Protein 4UUP (pdb70)

Solvent-accessible surface area: 27131 Å² total; per-residue (Å²): 185,44,17,51,0,0,0,1,13,0,20,34,84,31,0,26,23,0,0,16,31,2,0,41,14,31,6,27,39,139,118,89,2,17,0,9,0,12,21,109,92,110,24,35,120,24,0,89,0,0,25,39,0,1,60,1,2,20,22,63,17,33,59,23,54,42,30,8,67,66,47,89,82,0,0,126,72,0,26,3,0,0,0,14,13,34,96,60,36,139,122,64,82,115,18,35,64,3,1,116,116,0,0,29,44,0,73,83,13,0,113,6,0,4,95,73,7,80,78,1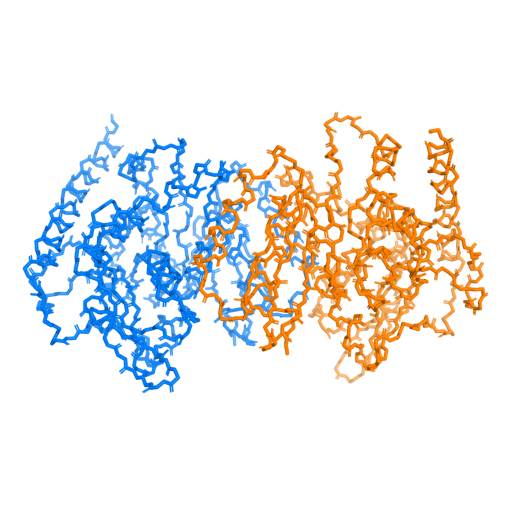00,0,35,0,0,0,13,6,33,2,1,1,3,0,0,17,0,0,41,70,40,3,122,128,23,13,81,120,6,2,0,0,11,0,19,9,0,5,3,6,0,28,2,25,0,2,63,99,21,63,20,79,30,77,84,10,58,28,3,0,0,0,0,2,20,8,94,33,1,0,1,3,4,45,32,2,33,0,40,100,183,80,35,85,130,121,0,53,102,42,22,72,123,129,10,14,37,24,120,0,1,81,85,3,6,102,13,7,24,39,0,27,122,16,45,69,31,18,13,5,13,0,3,0,2,0,0,0,32,2,0,74,21,4,37,96,14,25,155,137,60,50,41,8,0,1,0,15,22,11,57,155,82,18,58,33,67,9,113,70,36,4,1,0,0,0,0,0,48,4,52,180,134,8,134,37,71,21,22,131,70,30,152,47,53,107,58,1,110,93,37,6,90,40,0,11,138,41,3,44,96,13,46,91,68,0,86,136,18,18,46,112,94,115,140,202,184,44,12,48,0,0,0,2,14,0,21,32,98,32,0,24,23,0,0,14,38,2,0,42,14,30,0,27,34,139,126,101,2,17,0,8,0,18,20,109,90,112,22,36,134,25,0,86,0,0,22,38,0,2,56,1,3,21,23,66,20,35,53,24,54,40,27,8,66,54,45,93,84,0,0,128,70,0,26,2,0,0,0,16,12,50,82,83,126,131,135,84,33,115,101,62,52,11,10,87,64,0,1,34,54,0,68,82,14,0,93,6,0,7,89,84,11,81,100,98,0,33,0,0,0,13,6,64,9,1,1,2,1,0,14,0,0,41,68,21,3,112,142,23,19,88,136,5,3,0,0,9,0,22,8,1,5,4,9,0,29,2,31,0,2,62,93,39,68,34,69,29,83,79,12,58,35,3,0,0,0,0,2,38,13,90,32,5,0,0,3,3,37,17,1,24,7,42,119,186,78,50,90,66,108,0,53,104,40,24,81,148,139,15,16,39,20,118,0,1,100,90,2,18,100,13,20,44,42,0,96,116,14,48,68,29,33,15,4,12,0,3,1,2,0,0,4,49,2,0,115,26,3,38,101,18,26,155,136,55,56,35,7,0,2,0,15,24,12,58,159,64,14,66,8,59,5,145,75,38,5,1,0,0,0,0,0,44,4,52,193,134,6,125,35,73,24,19,126,72,27,142,39,63,130,64,1,73,103,42,0,93,46,0,20,128,30,4,55,90,12,44,78,53,0,88,139,41,38,86,192

Sequence (666 aa):
EPIIHVLITGAAGQIGYALAFRIAKGDLFGDRKVVVLHLLEIPPAMKALEEGVCMELQDCAFPTLAGVVATDDPEEAFKDVDVAFLVGSFPRKPGMERADLLEKNAGIFKVVQGKALSEYAKPTVKVLVVGNPANTNCLIAMANAPKLGPENFSAMTRLDHNRAIIGEIAAKLGVPVDKVHNVVVWGNHSNTQVPDVSHATVDKEGGTKKVSDALPKEYLEGEFVQKIAQRGGAVIEARGASSAASAANAALLCHMRDWLFGTKPGDWVSMGIPVPEGNPYGIKPGVIYSFPCTVDKDGKVHIVEGLEINDWVRREKMEATEKELIEEREETAFKVLAQLEHHEPIHVLITGAAGQQIGYALAFRIAKGDLFGDRKVVVLHLLEIPPAMKALEGVCMELQDCAFPTLAGVVATDDPEEEAFKDVVDVAFLVGSFPRKPGMERADLLEKNAGIIFKVQGKALSEYAKPTVKVLVVGNPANTNCLIAMANAPKLGPENFSAMTRLDHNRAIGEIAAKLGVPVDKVHNVVVWGNHSNTQVPDVSHATVDKEEGGTKKVSDALPKEYLEGEFVQKIAQRGGAVIEARGASSAASAANAALCHMRRDWLFGTKPGDWVSMGIPVPEGNPYGIKPGVIYSFPCTVDKDGKVHIVEGLEINDWVREKMEATEKELIEERETAFKVLAQ

CATH classification: 3.40.50.720 (+1 more: 3.90.110.10)

Structure (mmCIF, N/CA/C/O backbone):
data_4UUP
#
_entry.id   4UUP
#
_cell.length_a   75.460
_cell.length_b   58.850
_cell.length_c   81.570
_cell.angle_alpha   90.00
_cell.angle_beta   111.23
_cell.angle_gamma   90.00
#
_symmetry.space_group_name_H-M   'P 1 21 1'
#
loop_
_entity.id
_entity.type
_entity.pdbx_description
1 polymer 'MALATE DEHYDROGENASE'
2 non-polymer '1,4-DIHYDRONICOTINAMIDE ADENINE DINUCLEOTIDE'
3 non-polymer 'PHOSPHATE ION'
4 non-polymer 'SULFATE ION'
5 water water
#
loop_
_atom_site.group_PDB
_atom_site.id
_atom_site.type_symbol
_atom_site.label_atom_id
_atom_site.label_alt_id
_atom_site.label_comp_id
_atom_site.label_asym_id
_atom_site.label_entity_id
_atom_site.label_seq_id
_atom_site.pdbx_PDB_ins_code
_atom_site.Cartn_x
_atom_site.Cartn_y
_atom_site.Cartn_z
_atom_site.occupancy
_atom_site.B_iso_or_equiv
_atom_site.auth_seq_id
_atom_site.auth_comp_id
_atom_site.auth_asym_id
_atom_site.auth_atom_id
_atom_site.pdbx_PDB_model_num
ATOM 1 N N . GLU A 1 3 ? -7.889 26.775 73.254 1.00 49.53 3 GLU A N 1
ATOM 2 C CA . GLU A 1 3 ? -8.644 27.443 74.310 1.00 48.85 3 GLU A CA 1
ATOM 3 C C . GLU A 1 3 ? -8.735 26.545 75.542 1.00 45.70 3 GLU A C 1
ATOM 4 O O . GLU A 1 3 ? -8.955 25.340 75.414 1.00 46.01 3 GLU A O 1
ATOM 16 N N . PRO A 1 4 ? -8.579 27.128 76.744 1.00 42.22 4 PRO A N 1
ATOM 17 C CA . PRO A 1 4 ? -8.539 26.302 77.956 1.00 39.22 4 PRO A CA 1
ATOM 18 C C . PRO A 1 4 ? -9.874 25.643 78.287 1.00 35.91 4 PRO A C 1
ATOM 19 O O . PRO A 1 4 ? -10.934 26.191 77.977 1.00 36.31 4 PRO A O 1
ATOM 30 N N A ILE A 1 5 ? -9.804 24.466 78.908 0.48 34.17 5 ILE A N 1
ATOM 31 N N B ILE A 1 5 ? -9.818 24.479 78.921 0.52 34.01 5 ILE A N 1
ATOM 32 C CA A ILE A 1 5 ? -10.985 23.748 79.381 0.48 32.76 5 ILE A CA 1
ATOM 33 C CA B ILE A 1 5 ? -11.030 23.784 79.323 0.52 32.42 5 ILE A CA 1
ATOM 34 C C A ILE A 1 5 ? -11.366 24.272 80.753 0.48 31.75 5 ILE A C 1
ATOM 35 C C B ILE A 1 5 ? -11.384 24.148 80.763 0.52 31.43 5 ILE A C 1
ATOM 36 O O A ILE A 1 5 ? -10.496 24.536 81.584 0.48 31.72 5 ILE A O 1
ATOM 37 O O B ILE A 1 5 ? -10.519 24.186 81.638 0.52 31.10 5 ILE A O 1
ATOM 68 N N . HIS A 1 6 ? -12.665 24.421 80.991 1.00 30.52 6 HIS A N 1
ATOM 69 C CA . HIS A 1 6 ? -13.149 24.844 82.297 1.00 29.62 6 HIS A CA 1
ATOM 70 C C . HIS A 1 6 ? -13.654 23.643 83.088 1.00 27.68 6 HIS A C 1
ATOM 71 O O . HIS A 1 6 ? -14.619 22.972 82.694 1.00 27.83 6 HIS A O 1
ATOM 85 N N . VAL A 1 7 ? -12.976 23.379 84.200 1.00 25.49 7 VAL A N 1
ATOM 86 C CA . VAL A 1 7 ? -13.222 22.195 85.017 1.00 25.57 7 VAL A CA 1
ATOM 87 C C . VAL A 1 7 ? -13.650 22.613 86.415 1.00 24.76 7 VAL A C 1
ATOM 88 O O . VAL A 1 7 ? -12.931 23.343 87.105 1.00 24.04 7 VAL A O 1
ATOM 101 N N . LEU A 1 8 ? -14.835 22.155 86.812 1.00 23.90 8 LEU A N 1
ATOM 102 C CA . LEU A 1 8 ? -15.383 22.426 88.132 1.00 22.90 8 LEU A CA 1
ATOM 103 C C . LEU A 1 8 ? -15.089 21.281 89.092 1.00 21.82 8 LEU A C 1
ATOM 104 O O . LEU A 1 8 ? -15.285 20.109 88.761 1.00 22.64 8 LEU A O 1
ATOM 120 N N . ILE A 1 9 ? -14.615 21.630 90.282 1.00 20.86 9 ILE A N 1
ATOM 121 C CA . ILE A 1 9 ? -14.541 20.692 91.396 1.00 20.43 9 ILE A CA 1
ATOM 122 C C . ILE A 1 9 ? -15.305 21.325 92.537 1.00 21.73 9 ILE A C 1
ATOM 123 O O . ILE A 1 9 ? -14.950 22.417 92.984 1.00 21.69 9 ILE A O 1
ATOM 139 N N . THR A 1 10 ? -16.376 20.669 92.977 1.00 21.19 10 THR A N 1
ATOM 140 C CA . THR A 1 10 ? -17.103 21.132 94.150 1.00 21.29 10 THR A CA 1
ATOM 141 C C . THR A 1 10 ? -16.471 20.501 95.386 1.00 22.15 10 THR A C 1
ATOM 142 O O . THR A 1 10 ? -15.783 19.488 95.285 1.00 22.12 10 THR A O 1
ATOM 153 N N . GLY A 1 11 ? -16.699 21.104 96.547 1.00 22.74 11 GLY A N 1
ATOM 154 C CA . GLY A 1 11 ? -16.067 20.665 97.778 1.00 23.31 11 GLY A CA 1
ATOM 155 C C . GLY A 1 11 ? -14.552 20.731 97.702 1.00 23.02 11 GLY A C 1
ATOM 156 O O . GLY A 1 11 ? -13.852 19.908 98.291 1.00 23.62 11 GLY A O 1
ATOM 160 N N . ALA A 1 12 ? -14.048 21.737 96.995 1.00 23.42 12 ALA A N 1
ATOM 161 C CA . ALA A 1 12 ? -12.630 21.821 96.640 1.00 24.56 12 ALA A CA 1
ATOM 162 C C . ALA A 1 12 ? -11.650 21.995 97.806 1.00 24.45 12 ALA A C 1
ATOM 163 O O . ALA A 1 12 ? -10.456 21.776 97.632 1.00 25.11 12 ALA A O 1
ATOM 170 N N . ALA A 1 13 ? -12.129 22.388 98.982 1.00 24.39 13 ALA A N 1
ATOM 171 C CA . ALA A 1 13 ? -11.246 22.528 100.141 1.00 25.06 13 ALA A CA 1
ATOM 172 C C . ALA A 1 13 ? -11.120 21.217 100.916 1.00 25.08 13 ALA A C 1
ATOM 173 O O . ALA A 1 13 ? -10.226 21.069 101.753 1.00 25.99 13 ALA A O 1
ATOM 180 N N . GLY A 1 14 ? -12.017 20.273 100.631 1.00 23.22 14 GLY A N 1
ATOM 181 C CA . GLY A 1 14 ? -12.067 19.012 101.349 1.00 22.72 14 GLY A CA 1
ATOM 182 C C . GLY A 1 14 ? -11.037 18.015 100.848 1.00 22.63 14 GLY A C 1
ATOM 183 O O . GLY A 1 14 ? -10.240 18.326 99.966 1.00 22.46 14 GLY A O 1
ATOM 187 N N . GLN A 1 15 ? -11.077 16.801 101.390 1.00 22.47 15 GLN A N 1
ATOM 188 C CA . GLN A 1 15 ? -9.996 15.841 101.193 1.00 21.84 15 GLN A CA 1
ATOM 189 C C . GLN A 1 15 ? -9.844 15.374 99.745 1.00 20.57 15 GLN A C 1
ATOM 190 O O . GLN A 1 15 ? -8.746 15.395 99.192 1.00 21.03 15 GLN A O 1
ATOM 204 N N . ILE A 1 16 ? -10.940 14.953 99.132 1.00 20.22 16 ILE A N 1
ATOM 205 C CA . ILE A 1 16 ? -10.891 14.478 97.756 1.00 20.15 16 ILE A CA 1
ATOM 206 C C . ILE A 1 16 ? -10.701 15.650 96.801 1.00 20.20 16 ILE A C 1
ATOM 207 O O . ILE A 1 16 ? -9.935 15.560 95.850 1.00 20.12 16 ILE A O 1
ATOM 223 N N . GLY A 1 17 ? -11.405 16.746 97.055 1.00 20.86 17 GLY A N 1
ATOM 224 C CA . GLY A 1 17 ? -11.296 17.922 96.209 1.00 21.89 17 GLY A CA 1
ATOM 225 C C . GLY A 1 17 ? -9.875 18.450 96.141 1.00 22.98 17 GLY A C 1
ATOM 226 O O . GLY A 1 17 ? -9.371 18.783 95.071 1.00 23.77 17 GLY A O 1
ATOM 230 N N . TYR A 1 18 ? -9.224 18.504 97.294 1.00 23.56 18 TYR A N 1
ATOM 231 C CA . TYR A 1 18 ? -7.836 18.935 97.393 1.00 24.75 18 TYR A CA 1
ATOM 232 C C . TYR A 1 18 ? -6.911 18.018 96.601 1.00 25.76 18 TYR A C 1
ATOM 233 O O . TYR A 1 18 ? -6.026 18.491 95.883 1.00 27.57 18 TYR A O 1
ATOM 251 N N . ALA A 1 19 ? -7.112 16.709 96.732 1.00 24.52 19 ALA A N 1
ATOM 252 C CA . ALA A 1 19 ? -6.299 15.743 95.999 1.00 24.85 19 ALA A CA 1
ATOM 253 C C . ALA A 1 19 ? -6.493 15.917 94.496 1.00 24.85 19 ALA A C 1
ATOM 254 O O . ALA A 1 19 ? -5.538 15.906 93.717 1.00 27.57 19 ALA A O 1
ATOM 261 N N . LEU A 1 20 ? -7.736 16.101 94.090 1.00 23.18 20 LEU A N 1
ATOM 262 C CA . LEU A 1 20 ? -8.070 16.150 92.683 1.00 23.03 20 LEU A CA 1
ATOM 263 C C . LEU A 1 20 ? -7.553 17.431 92.021 1.00 22.41 20 LEU A C 1
ATOM 264 O O . LEU A 1 20 ? -7.136 17.416 90.863 1.00 21.59 20 LEU A O 1
ATOM 280 N N . ALA A 1 21 ? -7.559 18.528 92.770 1.00 21.85 21 ALA A N 1
ATOM 281 C CA . ALA A 1 21 ? -7.242 19.843 92.213 1.00 20.48 21 ALA A CA 1
ATOM 282 C C . ALA A 1 21 ? -5.832 19.912 91.629 1.00 21.10 21 ALA A C 1
ATOM 283 O O . ALA A 1 21 ? -5.633 20.378 90.504 1.00 21.63 21 ALA A O 1
ATOM 290 N N . PHE A 1 22 ? -4.848 19.445 92.386 1.00 21.82 22 PHE A N 1
ATOM 291 C CA . PHE A 1 22 ? -3.464 19.563 91.943 1.00 23.04 22 PHE A CA 1
ATOM 292 C C . PHE A 1 22 ? -3.166 18.647 90.773 1.00 24.35 22 PHE A C 1
ATOM 293 O O . PHE A 1 22 ? -2.409 19.009 89.874 1.00 26.36 22 PHE A O 1
ATOM 310 N N . ARG A 1 23 ? -3.789 17.480 90.750 1.00 23.43 23 ARG A N 1
ATOM 311 C CA . ARG A 1 23 ? -3.559 16.575 89.638 1.00 23.20 23 ARG A CA 1
ATOM 312 C C . ARG A 1 23 ? -4.122 17.129 88.344 1.00 23.47 23 ARG A C 1
ATOM 313 O O . ARG A 1 23 ? -3.476 17.053 87.302 1.00 23.88 23 ARG A O 1
ATOM 334 N N . ILE A 1 24 ? -5.308 17.718 88.409 1.00 22.19 24 ILE A N 1
ATOM 335 C CA . ILE A 1 24 ? -5.892 18.314 87.223 1.00 22.31 24 ILE A CA 1
ATOM 336 C C . ILE A 1 24 ? -5.082 19.534 86.807 1.00 22.64 24 ILE A C 1
ATOM 337 O O . ILE A 1 24 ? -4.785 19.715 85.630 1.00 24.08 24 ILE A O 1
ATOM 353 N N . ALA A 1 25 ? -4.711 20.361 87.780 1.00 22.34 25 ALA A N 1
ATOM 354 C CA . ALA A 1 25 ? -3.972 21.588 87.500 1.00 23.57 25 ALA A CA 1
ATOM 355 C C . ALA A 1 25 ? -2.630 21.316 86.823 1.00 25.55 25 ALA A C 1
ATOM 356 O O . ALA A 1 25 ? -2.161 22.126 86.020 1.00 26.46 25 ALA A O 1
ATOM 363 N N . LYS A 1 26 ? -2.018 20.176 87.125 1.00 26.44 26 LYS A N 1
ATOM 364 C CA . LYS A 1 26 ? -0.673 19.921 86.620 1.00 27.23 26 LYS A CA 1
ATOM 365 C C . LYS A 1 26 ? -0.658 19.202 85.277 1.00 25.90 26 LYS A C 1
ATOM 366 O O . LYS A 1 26 ? 0.404 19.041 84.679 1.00 26.44 26 LYS A O 1
ATOM 385 N N . GLY A 1 27 ? -1.832 18.774 84.813 1.00 25.36 27 GLY A N 1
ATOM 386 C CA . GLY A 1 27 ? -1.981 18.225 83.475 1.00 24.25 27 GLY A CA 1
ATOM 387 C C . GLY A 1 27 ? -2.373 16.757 83.390 1.00 24.09 27 GLY A C 1
ATOM 388 O O . GLY A 1 27 ? -2.429 16.194 82.299 1.00 25.13 27 GLY A O 1
ATOM 393 N N . ASP A 1 28 ? -2.671 16.134 84.525 1.00 23.44 28 ASP A N 1
ATOM 394 C CA . ASP A 1 28 ? -2.960 14.700 84.548 1.00 24.05 28 ASP A CA 1
ATOM 395 C C . ASP A 1 28 ? -4.252 14.305 83.834 1.00 25.31 28 ASP A C 1
ATOM 396 O O . ASP A 1 28 ? -4.425 13.139 83.487 1.00 25.73 28 ASP A O 1
ATOM 405 N N . LEU A 1 29 ? -5.155 15.257 83.614 1.00 25.60 29 LEU A N 1
ATOM 406 C CA . LEU A 1 29 ? -6.432 14.941 82.971 1.00 26.23 29 LEU A CA 1
ATOM 407 C C . LEU A 1 29 ? -6.456 15.296 81.483 1.00 26.99 29 LEU A C 1
ATOM 408 O O . LEU A 1 29 ? -6.848 14.474 80.657 1.00 26.77 29 LEU A O 1
ATOM 424 N N . PHE A 1 30 ? -6.023 16.510 81.149 1.00 27.85 30 PHE A N 1
ATOM 425 C CA . PHE A 1 30 ? -6.100 17.012 79.774 1.00 29.78 30 PHE A CA 1
ATOM 426 C C . PHE A 1 30 ? -4.745 17.160 79.082 1.00 30.41 30 PHE A C 1
ATOM 427 O O . PHE A 1 30 ? -4.651 17.781 78.019 1.00 31.03 30 PHE A O 1
ATOM 444 N N . GLY A 1 31 ? -3.699 16.603 79.682 1.00 30.45 31 GLY A N 1
ATOM 445 C CA . GLY A 1 31 ? -2.374 16.645 79.089 1.00 32.14 31 GLY A CA 1
ATOM 446 C C . GLY A 1 31 ? -1.812 18.053 78.974 1.00 33.49 31 GLY A C 1
ATOM 447 O O . GLY A 1 31 ? -1.771 18.798 79.950 1.00 33.25 31 GLY A O 1
ATOM 451 N N . ASP A 1 32 ? -1.375 18.424 77.775 1.00 35.11 32 ASP A N 1
ATOM 452 C CA . ASP A 1 32 ? -0.760 19.732 77.563 1.00 37.69 32 ASP A CA 1
ATOM 453 C C . ASP A 1 32 ? -1.789 20.847 77.409 1.00 37.41 32 ASP A C 1
ATOM 454 O O . ASP A 1 32 ? -1.427 22.017 77.337 1.00 37.81 32 ASP A O 1
ATOM 463 N N . ARG A 1 33 ? -3.069 20.489 77.363 1.00 37.08 33 ARG A N 1
ATOM 464 C CA . ARG A 1 33 ? -4.122 21.485 77.204 1.00 37.35 33 ARG A CA 1
ATOM 465 C C . ARG A 1 33 ? -4.332 22.293 78.483 1.00 34.80 33 ARG A C 1
ATOM 466 O O . ARG A 1 33 ? -4.409 21.735 79.579 1.00 34.61 33 ARG A O 1
ATOM 487 N N . LYS A 1 34 ? -4.424 23.612 78.329 1.00 32.91 34 LYS A N 1
ATOM 488 C CA . LYS A 1 34 ? -4.613 24.518 79.457 1.00 32.39 34 LYS A CA 1
ATOM 489 C C . LYS A 1 34 ? -5.960 24.288 80.139 1.00 30.15 34 LYS A C 1
ATOM 490 O O . LYS A 1 34 ? -6.950 23.964 79.481 1.00 30.37 34 LYS A O 1
ATOM 509 N N A VAL A 1 35 ? -5.987 24.465 81.457 0.35 29.43 35 VAL A N 1
ATOM 510 N N B VAL A 1 35 ? -5.985 24.470 81.457 0.65 29.15 35 VAL A N 1
ATOM 511 C CA A VAL A 1 35 ? -7.204 24.282 82.236 0.35 28.82 35 VAL A CA 1
ATOM 512 C CA B VAL A 1 35 ? -7.192 24.287 82.253 0.65 28.25 35 VAL A CA 1
ATOM 513 C C A VAL A 1 35 ? -7.471 25.490 83.130 0.35 27.97 35 VAL A C 1
ATOM 514 C C B VAL A 1 35 ? -7.466 25.510 83.118 0.65 27.58 35 VAL A C 1
ATOM 515 O O A VAL A 1 35 ? -6.550 26.064 83.712 0.35 27.78 35 VAL A O 1
ATOM 516 O O B VAL A 1 35 ? -6.546 26.108 83.677 0.65 27.24 35 VAL A O 1
ATOM 541 N N . VAL A 1 36 ? -8.741 25.879 83.210 1.00 27.42 36 VAL A N 1
ATOM 542 C CA . VAL A 1 36 ? -9.192 26.869 84.175 1.00 27.30 36 VAL A CA 1
ATOM 543 C C . VAL A 1 36 ? -9.992 26.092 85.205 1.00 26.25 36 VAL A C 1
ATOM 544 O O . VAL A 1 36 ? -10.997 25.464 84.863 1.00 26.34 36 VAL A O 1
ATOM 557 N N . LEU A 1 37 ? -9.538 26.108 86.454 1.00 25.79 37 LEU A N 1
ATOM 558 C CA . LEU A 1 37 ? -10.245 25.415 87.528 1.00 26.12 37 LEU A CA 1
ATOM 559 C C . LEU A 1 37 ? -11.317 26.281 88.158 1.00 25.46 37 LEU A C 1
ATOM 560 O O . LEU A 1 37 ? -11.045 27.393 88.604 1.00 26.61 37 LEU A O 1
ATOM 576 N N . HIS A 1 38 ? -12.535 25.757 88.207 1.00 25.88 38 HIS A N 1
ATOM 577 C CA . HIS A 1 38 ? -13.598 26.356 89.004 1.00 25.89 38 HIS A CA 1
ATOM 578 C C . HIS A 1 38 ? -13.703 25.554 90.293 1.00 24.99 38 HIS A C 1
ATOM 579 O O . HIS A 1 38 ? -13.873 24.338 90.253 1.00 24.94 38 HIS A O 1
ATOM 593 N N . LEU A 1 39 ? -13.576 26.236 91.427 1.00 24.08 39 LEU A N 1
ATOM 594 C CA . LEU A 1 39 ? -13.597 25.586 92.734 1.00 24.00 39 LEU A CA 1
ATOM 595 C C . LEU A 1 39 ? -14.737 26.148 93.588 1.00 24.34 39 LEU A C 1
ATOM 596 O O . LEU A 1 39 ? -14.761 27.344 93.916 1.00 24.35 39 LEU A O 1
ATOM 612 N N . LEU A 1 40 ? -15.685 25.278 93.935 1.00 25.31 40 LEU A N 1
ATOM 613 C CA . LEU A 1 40 ? -16.869 25.682 94.693 1.00 26.15 40 LEU A CA 1
ATOM 614 C C . LEU A 1 40 ? -16.826 25.131 96.112 1.00 27.21 40 LEU A C 1
ATOM 615 O O . LEU A 1 40 ? -16.606 23.938 96.313 1.00 27.74 40 LEU A O 1
ATOM 631 N N . GLU A 1 41 ? -17.034 26.007 97.092 1.00 27.37 41 GLU A N 1
ATOM 632 C CA . GLU A 1 41 ? -17.172 25.584 98.482 1.00 28.49 41 GLU A CA 1
ATOM 633 C C . GLU A 1 41 ? -18.377 26.259 99.126 1.00 29.35 41 GLU A C 1
ATOM 634 O O . GLU A 1 41 ? -19.003 27.138 98.531 1.00 29.61 41 GLU A O 1
ATOM 646 N N . ILE A 1 42 ? -18.697 25.841 100.344 1.00 30.11 42 ILE A N 1
ATOM 647 C CA . ILE A 1 42 ? -19.675 26.549 101.155 1.00 32.66 42 ILE A CA 1
ATOM 648 C C . ILE A 1 42 ? -18.940 27.659 101.905 1.00 33.89 42 ILE A C 1
ATOM 649 O O . ILE A 1 42 ? -17.728 27.581 102.097 1.00 33.55 42 ILE A O 1
ATOM 665 N N . PRO A 1 43 ? -19.669 28.700 102.324 1.00 35.47 43 PRO A N 1
ATOM 666 C CA . PRO A 1 43 ? -19.030 29.880 102.925 1.00 36.57 43 PRO A CA 1
ATOM 667 C C . PRO A 1 43 ? -18.023 29.577 104.044 1.00 37.97 43 PRO A C 1
ATOM 668 O O . PRO A 1 43 ? -16.953 30.183 104.046 1.00 38.50 43 PRO A O 1
ATOM 679 N N . PRO A 1 44 ? -18.338 28.645 104.958 1.00 39.49 44 PRO A N 1
ATOM 680 C CA . PRO A 1 44 ? -17.404 28.348 106.055 1.00 39.94 44 PRO A CA 1
ATOM 681 C C . PRO A 1 44 ? -16.033 27.823 105.614 1.00 39.13 44 PRO A C 1
ATOM 682 O O . PRO A 1 44 ? -15.085 27.894 106.396 1.00 40.16 44 PRO A O 1
ATOM 693 N N . ALA A 1 45 ? -15.937 27.301 104.394 1.00 37.52 45 ALA A N 1
ATOM 694 C CA . ALA A 1 45 ? -14.715 26.662 103.915 1.00 36.45 45 ALA A CA 1
ATOM 695 C C . ALA A 1 45 ? -13.970 27.539 102.917 1.00 35.22 45 ALA A C 1
ATOM 696 O O . ALA A 1 45 ? -12.990 27.102 102.316 1.00 34.76 45 ALA A O 1
ATOM 703 N N . MET A 1 46 ? -14.432 28.771 102.730 1.00 34.72 46 MET A N 1
ATOM 704 C CA . MET A 1 46 ? -13.816 29.646 101.740 1.00 34.30 46 MET A CA 1
ATOM 705 C C . MET A 1 46 ? -12.432 30.095 102.183 1.00 33.85 46 MET A C 1
ATOM 706 O O . MET A 1 46 ? -11.536 30.265 101.360 1.00 32.90 46 MET A O 1
ATOM 720 N N . LYS A 1 47 ? -12.266 30.291 103.485 1.00 34.72 47 LYS A N 1
ATOM 721 C CA . LYS A 1 47 ? -10.976 30.672 104.046 1.00 35.32 47 LYS A CA 1
ATOM 722 C C . LYS A 1 47 ? -9.939 29.623 103.663 1.00 33.57 47 LYS A C 1
ATOM 723 O O . LYS A 1 47 ? -8.876 29.944 103.123 1.00 33.10 47 LYS A O 1
ATOM 742 N N . ALA A 1 48 ? -10.264 28.363 103.925 1.00 32.36 48 ALA A N 1
ATOM 743 C CA . ALA A 1 48 ? -9.393 27.257 103.539 1.00 31.04 48 ALA A CA 1
ATOM 744 C C . ALA A 1 48 ? -9.205 27.188 102.022 1.00 29.71 48 ALA A C 1
ATOM 745 O O . ALA A 1 48 ? -8.097 26.948 101.545 1.00 29.88 48 ALA A O 1
ATOM 752 N N . LEU A 1 49 ? -10.278 27.402 101.263 1.00 28.91 49 LEU A N 1
ATOM 753 C CA . LEU A 1 49 ? -10.188 27.312 99.808 1.00 27.40 49 LEU A CA 1
ATOM 754 C C . LEU A 1 49 ? -9.210 28.339 99.230 1.00 27.47 49 LEU A C 1
ATOM 755 O O . LEU A 1 49 ? -8.507 28.047 98.265 1.00 26.93 49 LEU A O 1
ATOM 771 N N A GLU A 1 50 ? -9.169 29.530 99.823 0.42 27.56 50 GLU A N 1
ATOM 772 N N B GLU A 1 50 ? -9.149 29.530 99.817 0.58 27.64 50 GLU A N 1
ATOM 773 C CA A GLU A 1 50 ? -8.211 30.550 99.412 0.42 27.80 50 GLU A CA 1
ATOM 774 C CA B GLU A 1 50 ? -8.195 30.515 99.331 0.58 27.99 50 GLU A CA 1
ATOM 775 C C A GLU A 1 50 ? -6.794 30.024 99.614 0.42 27.69 50 GLU A C 1
ATOM 776 C C B GLU A 1 50 ? -6.776 30.022 99.607 0.58 27.88 50 GLU A C 1
ATOM 777 O O A GLU A 1 50 ? -5.902 30.278 98.807 0.42 28.17 50 GLU A O 1
ATOM 778 O O B GLU A 1 50 ? -5.858 30.297 98.838 0.58 28.51 50 GLU A O 1
ATOM 801 N N . GLY A 1 51 ? -6.604 29.276 100.694 1.00 27.13 51 GLY A N 1
ATOM 802 C CA . GLY A 1 51 ? -5.323 28.664 100.987 1.00 26.52 51 GLY A CA 1
ATOM 803 C C . GLY A 1 51 ? -4.949 27.629 99.939 1.00 25.55 51 GLY A C 1
ATOM 804 O O . GLY A 1 51 ? -3.789 27.531 99.552 1.00 25.10 51 GLY A O 1
ATOM 808 N N . VAL A 1 52 ? -5.934 26.860 99.476 1.00 24.93 52 VAL A N 1
ATOM 809 C CA . VAL A 1 52 ? -5.707 25.886 98.413 1.00 23.96 52 VAL A CA 1
ATOM 810 C C . VAL A 1 52 ? -5.287 26.623 97.146 1.00 24.38 52 VAL A C 1
ATOM 811 O O . VAL A 1 52 ? -4.379 26.191 96.440 1.00 24.25 52 VAL A O 1
ATOM 824 N N . CYS A 1 53 ? -5.931 27.755 96.880 1.00 24.29 53 CYS A N 1
ATOM 825 C CA . CYS A 1 53 ? -5.605 28.548 95.701 1.00 24.47 53 CYS A CA 1
ATOM 826 C C . CYS A 1 53 ? -4.178 29.097 95.769 1.00 23.71 53 CYS A C 1
ATOM 827 O O . CYS A 1 53 ? -3.493 29.180 94.749 1.00 22.12 53 CYS A O 1
ATOM 835 N N . MET A 1 54 ? -3.737 29.479 96.964 1.00 23.10 54 MET A N 1
ATOM 836 C CA . MET A 1 54 ? -2.352 29.888 97.164 1.00 23.72 54 MET A CA 1
ATOM 837 C C . MET A 1 54 ? -1.416 28.742 96.808 1.00 22.28 54 MET A C 1
ATOM 838 O O . MET A 1 54 ? -0.445 28.922 96.074 1.00 21.83 54 MET A O 1
ATOM 852 N N . GLU A 1 55 ? -1.711 27.559 97.327 1.00 21.25 55 GLU A N 1
ATOM 853 C CA . GLU A 1 55 ? -0.884 26.398 97.031 1.00 21.19 55 GLU A CA 1
ATOM 854 C C . GLU A 1 55 ? -0.839 26.114 95.533 1.00 20.35 55 GLU A C 1
ATOM 855 O O . GLU A 1 55 ? 0.214 25.783 95.000 1.00 21.68 55 GLU A O 1
ATOM 867 N N . LEU A 1 56 ? -1.968 26.256 94.848 1.00 20.40 56 LEU A N 1
ATOM 868 C CA . LEU A 1 56 ? -1.977 26.038 93.405 1.00 19.81 56 LEU A CA 1
ATOM 869 C C . LEU A 1 56 ? -1.003 27.000 92.711 1.00 21.00 56 LEU A C 1
ATOM 870 O O . LEU A 1 56 ? -0.194 26.575 91.884 1.00 21.77 56 LEU A O 1
ATOM 886 N N . GLN A 1 57 ? -1.045 28.284 93.064 1.00 21.75 57 GLN A N 1
ATOM 887 C CA . GLN A 1 57 ? -0.094 29.227 92.489 1.00 21.03 57 GLN A CA 1
ATOM 888 C C . GLN A 1 57 ? 1.341 28.801 92.816 1.00 21.90 57 GLN A C 1
ATOM 889 O O . GLN A 1 57 ? 2.239 28.918 91.980 1.00 23.27 57 GLN A O 1
ATOM 903 N N . ASP A 1 58 ? 1.543 28.288 94.027 1.00 21.69 58 ASP A N 1
ATOM 904 C CA . ASP A 1 58 ? 2.885 27.951 94.514 1.00 20.46 58 ASP A CA 1
ATOM 905 C C . ASP A 1 58 ? 3.454 26.680 93.867 1.00 20.62 58 ASP A C 1
ATOM 906 O O . ASP A 1 58 ? 4.607 26.320 94.109 1.00 19.77 58 ASP A O 1
ATOM 915 N N . CYS A 1 59 ? 2.652 26.012 93.043 1.00 21.21 59 CYS A N 1
ATOM 916 C CA . CYS A 1 59 ? 3.111 24.853 92.284 1.00 21.54 59 CYS A CA 1
ATOM 917 C C . CYS A 1 59 ? 3.720 25.250 90.938 1.00 22.34 59 CYS A C 1
ATOM 918 O O . CYS A 1 59 ? 4.497 24.489 90.358 1.00 22.73 59 CYS A O 1
ATOM 926 N N . ALA A 1 60 ? 3.365 26.440 90.454 1.00 21.79 60 ALA A N 1
ATOM 927 C CA . ALA A 1 60 ? 3.870 26.946 89.182 1.00 22.46 60 ALA A CA 1
ATOM 928 C C . ALA A 1 60 ? 3.694 25.936 88.041 1.00 22.64 60 ALA A C 1
ATOM 929 O O . ALA A 1 60 ? 4.636 25.657 87.296 1.00 24.30 60 ALA A O 1
ATOM 936 N N . PHE A 1 61 ? 2.485 25.397 87.907 1.00 22.28 61 PHE A N 1
ATOM 937 C CA . PHE A 1 61 ? 2.153 24.493 86.806 1.00 22.42 61 PHE A CA 1
ATOM 938 C C . PHE A 1 61 ? 1.800 25.295 85.555 1.00 23.85 61 PHE A C 1
ATOM 939 O O . PHE A 1 61 ? 0.841 26.071 85.583 1.00 24.05 61 PHE A O 1
ATOM 956 N N . PRO A 1 62 ? 2.536 25.093 84.445 1.00 24.85 62 PRO A N 1
ATOM 957 C CA . PRO A 1 62 ? 2.188 25.813 83.211 1.00 26.49 62 PRO A CA 1
ATOM 958 C C . PRO A 1 62 ? 0.781 25.513 82.692 1.00 26.14 62 PRO A C 1
ATOM 959 O O . PRO A 1 62 ? 0.186 26.367 82.035 1.00 26.89 62 PRO A O 1
ATOM 970 N N . THR A 1 63 ? 0.255 24.326 82.979 1.00 25.66 63 THR A N 1
ATOM 971 C CA . THR A 1 63 ? -1.048 23.946 82.440 1.00 25.91 63 THR A CA 1
ATOM 972 C C . THR A 1 63 ? -2.221 24.671 83.107 1.00 25.68 63 THR A C 1
ATOM 973 O O . THR A 1 63 ? -3.332 24.666 82.576 1.00 26.69 63 THR A O 1
ATOM 984 N N . LEU A 1 64 ? -1.987 25.307 84.251 1.00 24.75 64 LEU A N 1
ATOM 985 C CA . LEU A 1 64 ? -3.067 26.008 84.947 1.00 24.63 64 LEU A CA 1
ATOM 986 C C . LEU A 1 64 ? -3.198 27.445 84.443 1.00 25.64 64 LEU A C 1
ATOM 987 O O . LEU A 1 64 ? -2.350 28.291 84.721 1.00 25.85 64 LEU A O 1
ATOM 1003 N N . ALA A 1 65 ? -4.271 27.707 83.703 1.00 26.82 65 ALA A N 1
ATOM 1004 C CA . ALA A 1 65 ? -4.476 29.002 83.056 1.00 28.53 65 ALA A CA 1
ATOM 1005 C C . ALA A 1 65 ? -5.241 29.974 83.945 1.00 29.37 65 ALA A C 1
ATOM 1006 O O . ALA A 1 65 ? -5.207 31.190 83.727 1.00 30.32 65 ALA A O 1
ATOM 1013 N N . GLY A 1 66 ? -5.941 29.443 84.940 1.00 29.14 66 GLY A N 1
ATOM 1014 C CA . GLY A 1 66 ? -6.741 30.279 85.815 1.00 29.07 66 GLY A CA 1
ATOM 1015 C C . GLY A 1 66 ? -7.433 29.495 86.906 1.00 28.09 66 GLY A C 1
ATOM 1016 O O . GLY A 1 66 ? -7.580 28.274 86.810 1.00 27.76 66 GLY A O 1
ATOM 1020 N N . VAL A 1 67 ? -7.842 30.206 87.953 1.00 28.10 67 VAL A N 1
ATOM 1021 C CA . VAL A 1 67 ? -8.595 29.615 89.050 1.00 28.32 67 VAL A CA 1
ATOM 1022 C C . VAL A 1 67 ? -9.722 30.556 89.440 1.00 29.55 67 VAL A C 1
ATOM 1023 O O . VAL A 1 67 ? -9.493 31.740 89.683 1.00 30.73 67 VAL A O 1
ATOM 1036 N N . VAL A 1 68 ? -10.937 30.015 89.471 1.00 30.54 68 VAL A N 1
ATOM 1037 C CA . VAL A 1 68 ? -12.105 30.725 89.975 1.00 31.51 68 VAL A CA 1
ATOM 1038 C C . VAL A 1 68 ? -12.585 30.021 91.237 1.00 31.20 68 VAL A C 1
ATOM 1039 O O . VAL A 1 68 ? -13.122 28.911 91.174 1.00 31.73 68 VAL A O 1
ATOM 1052 N N . ALA A 1 69 ? -12.376 30.669 92.379 1.00 31.87 69 ALA A N 1
ATOM 1053 C CA . ALA A 1 69 ? -12.754 30.115 93.675 1.00 31.10 69 ALA A CA 1
ATOM 1054 C C . ALA A 1 69 ? -13.921 30.902 94.239 1.00 30.67 69 ALA A C 1
ATOM 1055 O O . ALA A 1 69 ? -13.848 32.131 94.371 1.00 31.48 69 ALA A O 1
ATOM 1062 N N . THR A 1 70 ? -14.996 30.201 94.584 1.00 31.23 70 THR A N 1
ATOM 1063 C CA . THR A 1 70 ? -16.228 30.875 94.944 1.00 32.33 70 THR A CA 1
ATOM 1064 C C . THR A 1 70 ? -17.183 30.011 95.756 1.00 32.33 70 THR A C 1
ATOM 1065 O O . THR A 1 70 ? -17.030 28.784 95.828 1.00 31.92 70 THR A O 1
ATOM 1076 N N . ASP A 1 71 ? -18.169 30.671 96.360 1.00 33.60 71 ASP A N 1
ATOM 1077 C CA . ASP A 1 71 ? -19.256 29.991 97.051 1.00 34.93 71 ASP A CA 1
ATOM 1078 C C . ASP A 1 71 ? -20.580 30.246 96.339 1.00 35.56 71 ASP A C 1
ATOM 1079 O O . ASP A 1 71 ? -21.645 29.890 96.845 1.00 36.09 71 ASP A O 1
ATOM 1088 N N . ASP A 1 72 ? -20.506 30.857 95.159 1.00 36.35 72 ASP A N 1
ATOM 1089 C CA . ASP A 1 72 ? -21.695 31.152 94.365 1.00 37.75 72 ASP A CA 1
ATOM 1090 C C . ASP A 1 72 ? -21.815 30.139 93.230 1.00 38.08 72 ASP A C 1
ATOM 1091 O O . ASP A 1 72 ? -20.966 30.107 92.340 1.00 37.81 72 ASP A O 1
ATOM 1100 N N . PRO A 1 73 ? -22.863 29.299 93.259 1.00 38.24 73 PRO A N 1
ATOM 1101 C CA . PRO A 1 73 ? -23.005 28.306 92.189 1.00 38.15 73 PRO A CA 1
ATOM 1102 C C . PRO A 1 73 ? -23.099 28.906 90.790 1.00 37.20 73 PRO A C 1
ATOM 1103 O O . PRO A 1 73 ? -22.623 28.292 89.841 1.00 36.65 73 PRO A O 1
ATOM 1114 N N . GLU A 1 74 ? -23.692 30.085 90.647 1.00 38.64 74 GLU A N 1
ATOM 1115 C CA . GLU A 1 74 ? -23.782 30.683 89.323 1.00 39.37 74 GLU A CA 1
ATOM 1116 C C . GLU A 1 74 ? -22.388 30.937 88.759 1.00 39.26 74 GLU A C 1
ATOM 1117 O O . GLU A 1 74 ? -22.107 30.618 87.602 1.00 40.25 74 GLU A O 1
ATOM 1129 N N . GLU A 1 75 ? -21.508 31.488 89.585 1.00 37.95 75 GLU A N 1
ATOM 1130 C CA . GLU A 1 75 ? -20.139 31.732 89.164 1.00 38.28 75 GLU A CA 1
ATOM 1131 C C . GLU A 1 75 ? -19.410 30.408 88.929 1.00 36.44 75 GLU A C 1
ATOM 1132 O O . GLU A 1 75 ? -18.691 30.248 87.944 1.00 37.64 75 GLU A O 1
ATOM 1144 N N . ALA A 1 76 ? -19.610 29.450 89.828 1.00 34.08 76 ALA A N 1
ATOM 1145 C CA . ALA A 1 76 ? -18.850 28.203 89.789 1.00 32.69 76 ALA A CA 1
ATOM 1146 C C . ALA A 1 76 ? -19.198 27.332 88.583 1.00 31.96 76 ALA A C 1
ATOM 1147 O O . ALA A 1 76 ? -18.323 26.697 88.001 1.00 32.30 76 ALA A O 1
ATOM 1154 N N . PHE A 1 77 ? -20.475 27.296 88.215 1.00 32.12 77 PHE A N 1
ATOM 1155 C CA . PHE A 1 77 ? -20.941 26.397 87.156 1.00 32.16 77 PHE A CA 1
ATOM 1156 C C . PHE A 1 77 ? -20.884 27.020 85.758 1.00 32.36 77 PHE A C 1
ATOM 1157 O O . PHE A 1 77 ? -21.048 26.317 84.759 1.00 32.89 77 PHE A O 1
ATOM 1174 N N . LYS A 1 78 ? -20.644 28.329 85.693 1.00 33.07 78 LYS A N 1
ATOM 1175 C CA . LYS A 1 78 ? -20.691 29.072 84.433 1.00 34.29 78 LYS A CA 1
ATOM 1176 C C . LYS A 1 78 ? -19.779 28.512 83.337 1.00 35.39 78 LYS A C 1
ATOM 1177 O O . LYS A 1 78 ? -18.551 28.523 83.465 1.00 35.44 78 LYS A O 1
ATOM 1196 N N . ASP A 1 79 ? -20.399 28.036 82.259 1.00 35.79 79 ASP A N 1
ATOM 1197 C CA . ASP A 1 79 ? -19.688 27.597 81.059 1.00 36.45 79 ASP A CA 1
ATOM 1198 C C . ASP A 1 79 ? -18.687 26.468 81.330 1.00 33.84 79 ASP A C 1
ATOM 1199 O O . ASP A 1 79 ? -17.704 26.314 80.611 1.00 33.34 79 ASP A O 1
ATOM 1208 N N . VAL A 1 80 ? -18.951 25.672 82.359 1.00 31.83 80 VAL A N 1
ATOM 1209 C CA . VAL A 1 80 ? -18.088 24.544 82.691 1.00 31.34 80 VAL A CA 1
ATOM 1210 C C . VAL A 1 80 ? -18.247 23.394 81.684 1.00 30.05 80 VAL A C 1
ATOM 1211 O O . VAL A 1 80 ? -19.351 23.124 81.200 1.00 28.94 80 VAL A O 1
ATOM 1224 N N . ASP A 1 81 ? -17.132 22.730 81.382 1.00 29.58 81 ASP A N 1
ATOM 1225 C CA . ASP A 1 81 ? -17.089 21.617 80.432 1.00 29.52 81 ASP A CA 1
ATOM 1226 C C . ASP A 1 81 ? -17.129 20.283 81.157 1.00 29.05 81 ASP A C 1
ATOM 1227 O O . ASP A 1 81 ? -17.643 19.293 80.639 1.00 28.79 81 ASP A O 1
ATOM 1236 N N . VAL A 1 82 ? -16.542 20.269 82.348 1.00 28.02 82 VAL A N 1
ATOM 1237 C CA . VAL A 1 82 ? -16.354 19.051 83.127 1.00 26.79 82 VAL A CA 1
ATOM 1238 C C . VAL A 1 82 ? -16.645 19.392 84.576 1.00 25.50 82 VAL A C 1
ATOM 1239 O O . VAL A 1 82 ? -16.162 20.405 85.075 1.00 25.89 82 VAL A O 1
ATOM 1252 N N . ALA A 1 83 ? -17.428 18.554 85.250 1.00 24.17 83 ALA A N 1
ATOM 1253 C CA . ALA A 1 83 ? -17.771 18.792 86.645 1.00 23.78 83 ALA A CA 1
ATOM 1254 C C . ALA A 1 83 ? -17.576 17.542 87.484 1.00 23.29 83 ALA A C 1
ATOM 1255 O O . ALA A 1 83 ? -18.105 16.480 87.168 1.00 24.10 83 ALA A O 1
ATOM 1262 N N . PHE A 1 84 ? -16.816 17.696 88.559 1.00 22.24 84 PHE A N 1
ATOM 1263 C CA . PHE A 1 84 ? -16.664 16.665 89.570 1.00 21.29 84 PHE A CA 1
ATOM 1264 C C . PHE A 1 84 ? -17.469 17.115 90.780 1.00 21.65 84 PHE A C 1
ATOM 1265 O O . PHE A 1 84 ? -17.062 18.041 91.488 1.00 22.10 84 PHE A O 1
ATOM 1282 N N . LEU A 1 85 ? -18.618 16.484 91.000 1.00 21.97 85 LEU A N 1
ATOM 1283 C CA . LEU A 1 85 ? -19.468 16.832 92.134 1.00 21.23 85 LEU A CA 1
ATOM 1284 C C . LEU A 1 85 ? -19.029 16.025 93.351 1.00 21.18 85 LEU A C 1
ATOM 1285 O O . LEU A 1 85 ? -19.528 14.923 93.620 1.00 22.11 85 LEU A O 1
ATOM 1301 N N . VAL A 1 86 ? -18.057 16.591 94.061 1.00 20.88 86 VAL A N 1
ATOM 1302 C CA . VAL A 1 86 ? -17.458 15.956 95.224 1.00 21.24 86 VAL A CA 1
ATOM 1303 C C . VAL A 1 86 ? -18.075 16.501 96.507 1.00 23.16 86 VAL A C 1
ATOM 1304 O O . VAL A 1 86 ? -18.300 15.749 97.461 1.00 24.07 86 VAL A O 1
ATOM 1317 N N . GLY A 1 87 ? -18.363 17.801 96.508 1.00 23.63 87 GLY A N 1
ATOM 1318 C CA . GLY A 1 87 ? -18.923 18.489 97.661 1.00 25.30 87 GLY A CA 1
ATOM 1319 C C . GLY A 1 87 ? -20.120 17.770 98.247 1.00 26.73 87 GLY A C 1
ATOM 1320 O O . GLY A 1 87 ? -21.102 17.519 97.553 1.00 28.41 87 GLY A O 1
ATOM 1324 N N . SER A 1 88 ? -20.027 17.452 99.534 1.00 27.63 88 SER A N 1
ATOM 1325 C CA . SER A 1 88 ? -20.939 16.525 100.200 1.00 29.91 88 SER A CA 1
ATOM 1326 C C . SER A 1 88 ? -20.312 16.108 101.521 1.00 31.35 88 SER A C 1
ATOM 1327 O O . SER A 1 88 ? -19.085 16.141 101.670 1.00 30.94 88 SER A O 1
ATOM 1335 N N . PHE A 1 89 ? -21.146 15.710 102.475 1.00 32.89 89 PHE A N 1
ATOM 1336 C CA . PHE A 1 89 ? -20.657 15.157 103.732 1.00 34.85 89 PHE A CA 1
ATOM 1337 C C . PHE A 1 89 ? -20.200 13.715 103.553 1.00 35.14 89 PHE A C 1
ATOM 1338 O O . PHE A 1 89 ? -20.904 12.921 102.926 1.00 33.77 89 PHE A O 1
ATOM 1355 N N . PRO A 1 90 ? -19.024 13.366 104.104 1.00 36.91 90 PRO A N 1
ATOM 1356 C CA . PRO A 1 90 ? -18.570 11.973 104.075 1.00 39.54 90 PRO A CA 1
ATOM 1357 C C . PRO A 1 90 ? -19.118 11.186 105.259 1.00 44.23 90 PRO A C 1
ATOM 1358 O O . PRO A 1 90 ? -19.573 11.801 106.222 1.00 43.73 90 PRO A O 1
ATOM 1369 N N . ARG A 1 91 ? -19.084 9.858 105.196 1.00 49.45 91 ARG A N 1
ATOM 1370 C CA . ARG A 1 91 ? -19.517 9.053 106.335 1.00 55.18 91 ARG A CA 1
ATOM 1371 C C . ARG A 1 91 ? -18.359 8.910 107.311 1.00 61.63 91 ARG A C 1
ATOM 1372 O O . ARG A 1 91 ? -17.194 8.902 106.912 1.00 61.59 91 ARG A O 1
ATOM 1393 N N . LYS A 1 92 ? -18.687 8.810 108.594 1.00 68.16 92 LYS A N 1
ATOM 1394 C CA . LYS A 1 92 ? -17.672 8.783 109.636 1.00 74.40 92 LYS A CA 1
ATOM 1395 C C . LYS A 1 92 ? -18.300 8.473 110.996 1.00 78.81 92 LYS A C 1
ATOM 1396 O O . LYS A 1 92 ? -19.364 9.003 111.318 1.00 78.99 92 LYS A O 1
ATOM 1415 N N . PRO A 1 93 ? -17.658 7.602 111.796 1.00 82.76 93 PRO A N 1
ATOM 1416 C CA . PRO A 1 93 ? -16.508 6.750 111.459 1.00 85.31 93 PRO A CA 1
ATOM 1417 C C . PRO A 1 93 ? -16.939 5.482 110.721 1.00 87.79 93 PRO A C 1
ATOM 1418 O O . PRO A 1 93 ? -16.114 4.835 110.076 1.00 88.02 93 PRO A O 1
ATOM 1429 N N . GLY A 1 94 ? -18.221 5.137 110.821 1.00 89.77 94 GLY A N 1
ATOM 1430 C CA . GLY A 1 94 ? -18.752 3.942 110.186 1.00 91.27 94 GLY A CA 1
ATOM 1431 C C . GLY A 1 94 ? -20.269 3.960 110.103 1.00 92.45 94 GLY A C 1
ATOM 1432 O O . GLY A 1 94 ? -20.958 3.689 111.090 1.00 92.85 94 GLY A O 1
ATOM 1436 N N . MET A 1 95 ? -20.784 4.284 108.920 1.00 92.78 95 MET A N 1
ATOM 1437 C CA . MET A 1 95 ? -22.223 4.371 108.686 1.00 92.65 95 MET A CA 1
ATOM 1438 C C . MET A 1 95 ? -22.552 3.819 107.302 1.00 91.60 95 MET A C 1
ATOM 1439 O O . MET A 1 95 ? -21.693 3.239 106.635 1.00 91.79 95 MET A O 1
ATOM 1453 N N . GLU A 1 96 ? -23.800 4.000 106.880 1.00 90.11 96 GLU A N 1
ATOM 1454 C CA . GLU A 1 96 ? -24.207 3.681 105.516 1.00 88.44 96 GLU A CA 1
ATOM 1455 C C . GLU A 1 96 ? -24.154 4.934 104.656 1.00 85.74 96 GLU A C 1
ATOM 1456 O O . GLU A 1 96 ? -24.335 6.047 105.153 1.00 85.69 96 GLU A O 1
ATOM 1468 N N . ARG A 1 97 ? -23.910 4.746 103.364 1.00 82.97 97 ARG A N 1
ATOM 1469 C CA . ARG A 1 97 ? -23.895 5.856 102.419 1.00 80.03 97 ARG A CA 1
ATOM 1470 C C . ARG A 1 97 ? -25.299 6.427 102.245 1.00 77.60 97 ARG A C 1
ATOM 1471 O O . ARG A 1 97 ? -25.464 7.564 101.806 1.00 77.65 97 ARG A O 1
ATOM 1492 N N . ALA A 1 98 ? -26.307 5.631 102.590 1.00 75.12 98 ALA A N 1
ATOM 1493 C CA . ALA A 1 98 ? -27.697 6.064 102.488 1.00 72.62 98 ALA A CA 1
ATOM 1494 C C . ALA A 1 98 ? -28.087 6.976 103.654 1.00 69.75 98 ALA A C 1
ATOM 1495 O O . ALA A 1 98 ? -29.091 7.685 103.587 1.00 69.84 98 ALA A O 1
ATOM 1502 N N . ASP A 1 99 ? -27.294 6.953 104.722 1.00 66.65 99 ASP A N 1
ATOM 1503 C CA . ASP A 1 99 ? -27.515 7.842 105.860 1.00 63.51 99 ASP A CA 1
ATOM 1504 C C . ASP A 1 99 ? -27.098 9.266 105.505 1.00 58.91 99 ASP A C 1
ATOM 1505 O O . ASP A 1 99 ? -27.596 10.237 106.076 1.00 58.70 99 ASP A O 1
ATOM 1514 N N . LEU A 1 100 ? -26.170 9.377 104.560 1.00 54.44 100 LEU A N 1
ATOM 1515 C CA . LEU A 1 100 ? -25.745 10.666 104.034 1.00 50.12 100 LEU A CA 1
ATOM 1516 C C . LEU A 1 100 ? -26.802 11.251 103.110 1.00 47.31 100 LEU A C 1
ATOM 1517 O O . LEU A 1 100 ? -26.739 12.424 102.746 1.00 46.19 100 LEU A O 1
ATOM 1533 N N . LEU A 1 101 ? -27.769 10.426 102.722 1.00 46.42 101 LEU A N 1
ATOM 1534 C CA . LEU A 1 101 ? -28.804 10.849 101.789 1.00 45.74 101 LEU A CA 1
ATOM 1535 C C . LEU A 1 101 ? -29.512 12.103 102.289 1.00 45.49 101 LEU A C 1
ATOM 1536 O O . LEU A 1 101 ? -29.726 13.046 101.533 1.00 45.11 101 LEU A O 1
ATOM 1552 N N . GLU A 1 102 ? -29.849 12.126 103.573 1.00 46.36 102 GLU A N 1
ATOM 1553 C CA . GLU A 1 102 ? -30.554 13.265 104.146 1.00 47.50 102 GLU A CA 1
ATOM 1554 C C . GLU A 1 102 ? -29.719 14.541 104.084 1.00 46.01 102 GLU A C 1
ATOM 1555 O O . GLU A 1 102 ? -30.235 15.616 103.777 1.00 46.40 102 GLU A O 1
ATOM 1567 N N . LYS A 1 103 ? -28.425 14.418 104.362 1.00 43.80 103 LYS A N 1
ATOM 1568 C CA . LYS A 1 103 ? -27.546 15.576 104.400 1.00 41.81 103 LYS A CA 1
ATOM 1569 C C . LYS A 1 103 ? -27.146 16.040 103.005 1.00 37.30 103 LYS A C 1
ATOM 1570 O O . LYS A 1 103 ? -26.879 17.222 102.798 1.00 37.22 103 LYS A O 1
ATOM 1589 N N . ASN A 1 104 ? -27.116 15.114 102.050 1.00 33.36 104 ASN A N 1
ATOM 1590 C CA . ASN A 1 104 ? -26.538 15.393 100.740 1.00 30.37 104 ASN A CA 1
ATOM 1591 C C . ASN A 1 104 ? -27.531 15.521 99.587 1.00 29.53 104 ASN A C 1
ATOM 1592 O O . ASN A 1 104 ? -27.216 16.155 98.582 1.00 30.00 104 ASN A O 1
ATOM 1603 N N . ALA A 1 105 ? -28.718 14.933 99.718 1.00 28.99 105 ALA A N 1
ATOM 1604 C CA . ALA A 1 105 ? -29.691 14.951 98.627 1.00 29.14 105 ALA A CA 1
ATOM 1605 C C . ALA A 1 105 ? -29.972 16.365 98.106 1.00 29.22 105 ALA A C 1
ATOM 1606 O O . ALA A 1 105 ? -29.941 16.599 96.899 1.00 29.05 105 ALA A O 1
ATOM 1613 N N . GLY A 1 106 ? -30.236 17.301 99.014 1.00 29.90 106 GLY A N 1
ATOM 1614 C CA . GLY A 1 106 ? -30.565 18.665 98.631 1.00 30.74 106 GLY A CA 1
ATOM 1615 C C . GLY A 1 106 ? -29.485 19.361 97.822 1.00 30.67 106 GLY A C 1
ATOM 1616 O O . GLY A 1 106 ? -29.789 20.207 96.976 1.00 31.80 106 GLY A O 1
ATOM 1620 N N . ILE A 1 107 ? -28.227 19.020 98.089 1.00 29.64 107 ILE A N 1
ATOM 1621 C CA . ILE A 1 107 ? -27.101 19.569 97.340 1.00 29.24 107 ILE A CA 1
ATOM 1622 C C . ILE A 1 107 ? -27.238 19.282 95.852 1.00 28.68 107 ILE A C 1
ATOM 1623 O O . ILE A 1 107 ? -26.992 20.153 95.018 1.00 28.85 107 ILE A O 1
ATOM 1639 N N . PHE A 1 108 ? -27.608 18.051 95.516 1.00 28.07 108 PHE A N 1
ATOM 1640 C CA . PHE A 1 108 ? -27.623 17.637 94.119 1.00 26.84 108 PHE A CA 1
ATOM 1641 C C . PHE A 1 108 ? -28.857 18.129 93.380 1.00 28.44 108 PHE A C 1
ATOM 1642 O O . PHE A 1 108 ? -28.837 18.281 92.161 1.00 28.74 108 PHE A O 1
ATOM 1659 N N . LYS A 1 109 ? -29.906 18.438 94.131 1.00 29.95 109 LYS A N 1
ATOM 1660 C CA . LYS A 1 109 ? -31.078 19.080 93.562 1.00 31.62 109 LYS A CA 1
ATOM 1661 C C . LYS A 1 109 ? -30.707 20.484 93.082 1.00 31.15 109 LYS A C 1
ATOM 1662 O O . LYS A 1 109 ? -31.038 20.879 91.964 1.00 31.94 109 LYS A O 1
ATOM 1681 N N A VAL A 1 110 ? -30.004 21.237 93.920 0.22 30.91 110 VAL A N 1
ATOM 1682 N N B VAL A 1 110 ? -30.017 21.224 93.942 0.78 30.85 110 VAL A N 1
ATOM 1683 C CA A VAL A 1 110 ? -29.622 22.597 93.552 0.22 30.78 110 VAL A CA 1
ATOM 1684 C CA B VAL A 1 110 ? -29.562 22.574 93.623 0.78 30.91 110 VAL A CA 1
ATOM 1685 C C A VAL A 1 110 ? -28.486 22.611 92.524 0.22 30.52 110 VAL A C 1
ATOM 1686 C C B VAL A 1 110 ? -28.526 22.563 92.505 0.78 30.52 110 VAL A C 1
ATOM 1687 O O A VAL A 1 110 ? -28.436 23.497 91.670 0.22 30.67 110 VAL A O 1
ATOM 1688 O O B VAL A 1 110 ? -28.582 23.372 91.578 0.78 30.87 110 VAL A O 1
ATOM 1713 N N . GLN A 1 111 ? -27.583 21.634 92.592 1.00 30.25 111 GLN A N 1
ATOM 1714 C CA . GLN A 1 111 ? -26.483 21.579 91.632 1.00 29.11 111 GLN A CA 1
ATOM 1715 C C . GLN A 1 111 ? -26.937 21.080 90.261 1.00 29.21 111 GLN A C 1
ATOM 1716 O O . GLN A 1 111 ? -26.431 21.534 89.237 1.00 29.25 111 GLN A O 1
ATOM 1730 N N . GLY A 1 112 ? -27.908 20.171 90.243 1.00 29.72 112 GLY A N 1
ATOM 1731 C CA . GLY A 1 112 ? -28.536 19.763 88.999 1.00 30.14 112 GLY A CA 1
ATOM 1732 C C . GLY A 1 112 ? -29.139 20.952 88.262 1.00 30.26 112 GLY A C 1
ATOM 1733 O O . GLY A 1 112 ? -28.977 21.095 87.049 1.00 30.10 112 GLY A O 1
ATOM 1737 N N . LYS A 1 113 ? -29.830 21.815 88.998 1.00 30.35 113 LYS A N 1
ATOM 1738 C CA . LYS A 1 113 ? -30.453 22.997 88.407 1.00 31.57 113 LYS A CA 1
ATOM 1739 C C . LYS A 1 113 ? -29.386 23.986 87.942 1.00 31.07 113 LYS A C 1
ATOM 1740 O O . LYS A 1 113 ? -29.515 24.601 86.882 1.00 31.66 113 LYS A O 1
ATOM 1759 N N . ALA A 1 114 ? -28.320 24.121 88.725 1.00 30.48 114 ALA A N 1
ATOM 1760 C CA . ALA A 1 114 ? -27.243 25.035 88.380 1.00 30.77 114 ALA A CA 1
ATOM 1761 C C . ALA A 1 114 ? -26.521 24.571 87.118 1.00 30.19 114 ALA A C 1
ATOM 1762 O O . ALA A 1 114 ? -26.190 25.381 86.254 1.00 30.21 114 ALA A O 1
ATOM 1769 N N . LEU A 1 115 ? -26.283 23.267 87.013 1.00 29.72 115 LEU A N 1
ATOM 1770 C CA . LEU A 1 115 ? -25.670 22.706 85.817 1.00 30.06 115 LEU A CA 1
ATOM 1771 C C . LEU A 1 115 ? -26.499 23.028 84.583 1.00 30.73 115 LEU A C 1
ATOM 1772 O O . LEU A 1 115 ? -25.976 23.480 83.568 1.00 32.08 115 LEU A O 1
ATOM 1788 N N . SER A 1 116 ? -27.798 22.785 84.680 1.00 31.09 116 SER A N 1
ATOM 1789 C CA . SER A 1 116 ? -28.701 22.975 83.559 1.00 32.66 116 SER A CA 1
ATOM 1790 C C . SER A 1 116 ? -28.698 24.427 83.097 1.00 33.21 116 SER A C 1
ATOM 1791 O O . SER A 1 116 ? -28.673 24.715 81.902 1.00 33.03 116 SER A O 1
ATOM 1799 N N . GLU A 1 117 ? -28.699 25.342 84.054 1.00 33.63 117 GLU A N 1
ATOM 1800 C CA . GLU A 1 117 ? -28.856 26.755 83.740 1.00 35.07 117 GLU A CA 1
ATOM 1801 C C . GLU A 1 117 ? -27.554 27.456 83.363 1.00 35.02 117 GLU A C 1
ATOM 1802 O O . GLU A 1 117 ? -27.568 28.368 82.537 1.00 36.30 117 GLU A O 1
ATOM 1814 N N . TYR A 1 118 ? -26.434 27.013 83.932 1.00 34.76 118 TYR A N 1
ATOM 1815 C CA . TYR A 1 118 ? -25.182 27.770 83.836 1.00 34.98 118 TYR A CA 1
ATOM 1816 C C . TYR A 1 118 ? -24.045 27.061 83.097 1.00 34.32 118 TYR A C 1
ATOM 1817 O O . TYR A 1 118 ? -23.238 27.719 82.439 1.00 34.49 118 TYR A O 1
ATOM 1835 N N . ALA A 1 119 ? -23.969 25.735 83.200 1.00 33.78 119 ALA A N 1
ATOM 1836 C CA . ALA A 1 119 ? -22.894 24.993 82.549 1.00 33.49 119 ALA A CA 1
ATOM 1837 C C . ALA A 1 119 ? -23.158 24.850 81.060 1.00 33.46 119 ALA A C 1
ATOM 1838 O O . ALA A 1 119 ? -24.265 25.095 80.588 1.00 33.59 119 ALA A O 1
ATOM 1845 N N . LYS A 1 120 ? -22.136 24.453 80.314 1.00 33.53 120 LYS A N 1
ATOM 1846 C CA . LYS A 1 120 ? -22.331 24.167 78.902 1.00 34.43 120 LYS A CA 1
ATOM 1847 C C . LYS A 1 120 ? -23.283 22.985 78.793 1.00 33.53 120 LYS A C 1
ATOM 1848 O O . LYS A 1 120 ? -23.247 22.091 79.633 1.00 32.50 120 LYS A O 1
ATOM 1867 N N . PRO A 1 121 ? -24.155 22.983 77.773 1.00 33.36 121 PRO A N 1
ATOM 1868 C CA . PRO A 1 121 ? -25.087 21.856 77.626 1.00 33.02 121 PRO A CA 1
ATOM 1869 C C . PRO A 1 121 ? -24.382 20.524 77.365 1.00 32.51 121 PRO A C 1
ATOM 1870 O O . PRO A 1 121 ? -25.000 19.463 77.498 1.00 32.67 121 PRO A O 1
ATOM 1881 N N . THR A 1 122 ? -23.100 20.590 77.019 1.00 32.28 122 THR A N 1
ATOM 1882 C CA . THR A 1 122 ? -22.293 19.406 76.757 1.00 31.91 122 THR A CA 1
ATOM 1883 C C . THR A 1 122 ? -21.498 18.954 77.986 1.00 30.65 122 THR A C 1
ATOM 1884 O O . THR A 1 122 ? -20.652 18.061 77.890 1.00 31.66 122 THR A O 1
ATOM 1895 N N . VAL A 1 123 ? -21.771 19.565 79.136 1.00 28.63 123 VAL A N 1
ATOM 1896 C CA . VAL A 1 123 ? -21.019 19.277 80.358 1.00 26.72 123 VAL A CA 1
ATOM 1897 C C . VAL A 1 123 ? -21.036 17.787 80.741 1.00 26.41 123 VAL A C 1
ATOM 1898 O O . VAL A 1 123 ? -22.077 17.127 80.700 1.00 27.03 123 VAL A O 1
ATOM 1911 N N . LYS A 1 124 ? -19.863 17.268 81.090 1.00 25.53 124 LYS A N 1
ATOM 1912 C CA . LYS A 1 124 ? -19.734 15.909 81.596 1.00 26.16 124 LYS A CA 1
ATOM 1913 C C . LYS A 1 124 ? -19.631 15.961 83.116 1.00 24.54 124 LYS A C 1
ATOM 1914 O O . LYS A 1 124 ? -18.678 16.521 83.671 1.00 24.17 124 LYS A O 1
ATOM 1933 N N . VAL A 1 125 ? -20.615 15.362 83.777 1.00 23.78 125 VAL A N 1
ATOM 1934 C CA . VAL A 1 125 ? -20.772 15.455 85.222 1.00 22.71 125 VAL A CA 1
ATOM 1935 C C . VAL A 1 125 ? -20.518 14.098 85.886 1.00 21.83 125 VAL A C 1
ATOM 1936 O O . VAL A 1 125 ? -21.257 13.142 85.641 1.00 22.88 125 VAL A O 1
ATOM 1949 N N . LEU A 1 126 ? -19.467 14.014 86.705 1.00 19.57 126 LEU A N 1
ATOM 1950 C CA . LEU A 1 126 ? -19.205 12.826 87.516 1.00 19.53 126 LEU A CA 1
ATOM 1951 C C . LEU A 1 126 ? -19.578 13.092 88.964 1.00 20.24 126 LEU A C 1
ATOM 1952 O O . LEU A 1 126 ? -19.023 13.985 89.600 1.00 21.06 126 LEU A O 1
ATOM 1968 N N . VAL A 1 127 ? -20.525 12.318 89.480 1.00 20.05 127 VAL A N 1
ATOM 1969 C CA . VAL A 1 127 ? -20.933 12.434 90.875 1.00 20.36 127 VAL A CA 1
ATOM 1970 C C . VAL A 1 127 ? -20.101 11.492 91.740 1.00 20.33 127 VAL A C 1
ATOM 1971 O O . VAL A 1 127 ? -20.127 10.269 91.566 1.00 20.58 127 VAL A O 1
ATOM 1984 N N . VAL A 1 128 ? -19.356 12.092 92.661 1.00 20.97 128 VAL A N 1
ATOM 1985 C CA . VAL A 1 128 ? -18.514 11.366 93.597 1.00 20.45 128 VAL A CA 1
ATOM 1986 C C . VAL A 1 128 ? -19.182 11.336 94.964 1.00 21.88 128 VAL A C 1
ATOM 1987 O O . VAL A 1 128 ? -19.202 10.307 95.621 1.00 21.66 128 VAL A O 1
ATOM 2000 N N . GLY A 1 129 ? -19.721 12.474 95.390 1.00 22.29 129 GLY A N 1
ATOM 2001 C CA . GLY A 1 129 ? -20.351 12.587 96.699 1.00 23.06 129 GLY A CA 1
ATOM 2002 C C . GLY A 1 129 ? -21.418 11.533 96.958 1.00 22.59 129 GLY A C 1
ATOM 2003 O O . GLY A 1 129 ? -22.215 11.218 96.079 1.00 22.31 129 GLY A O 1
ATOM 2007 N N . ASN A 1 130 ? -21.459 11.008 98.177 1.00 23.62 130 ASN A N 1
ATOM 2008 C CA . ASN A 1 130 ? -22.318 9.859 98.478 1.00 24.44 130 ASN A CA 1
ATOM 2009 C C . ASN A 1 130 ? -23.701 10.219 99.018 1.00 24.78 130 ASN A C 1
ATOM 2010 O O . ASN A 1 130 ? -23.863 11.259 99.648 1.00 25.33 130 ASN A O 1
ATOM 2021 N N . PRO A 1 131 ? -24.708 9.360 98.767 1.00 25.10 131 PRO A N 1
ATOM 2022 C CA . PRO A 1 131 ? -24.644 8.134 97.961 1.00 24.16 131 PRO A CA 1
ATOM 2023 C C . PRO A 1 131 ? -24.587 8.473 96.479 1.00 23.48 131 PRO A C 1
ATOM 2024 O O . PRO A 1 131 ? -25.521 9.089 95.962 1.00 23.55 131 PRO A O 1
ATOM 2035 N N . ALA A 1 132 ? -23.514 8.064 95.808 1.00 22.50 132 ALA A N 1
ATOM 2036 C CA . ALA A 1 132 ? -23.218 8.565 94.464 1.00 21.94 132 ALA A CA 1
ATOM 2037 C C . ALA A 1 132 ? -24.299 8.271 93.414 1.00 22.02 132 ALA A C 1
ATOM 2038 O O . ALA A 1 132 ? -24.705 9.174 92.686 1.00 21.85 132 ALA A O 1
ATOM 2045 N N . ASN A 1 133 ? -24.763 7.026 93.324 1.00 21.61 133 ASN A N 1
ATOM 2046 C CA . ASN A 1 133 ? -25.752 6.668 92.316 1.00 21.43 133 ASN A CA 1
ATOM 2047 C C . ASN A 1 133 ? -27.036 7.463 92.471 1.00 21.52 133 ASN A C 1
ATOM 2048 O O . ASN A 1 133 ? -27.585 7.962 91.493 1.00 21.46 133 ASN A O 1
ATOM 2059 N N . THR A 1 134 ? -27.505 7.589 93.705 1.00 22.26 134 THR A N 1
ATOM 2060 C CA . THR A 1 134 ? -28.762 8.280 93.966 1.00 23.12 134 THR A CA 1
ATOM 2061 C C . THR A 1 134 ? -28.590 9.801 93.857 1.00 23.62 134 THR A C 1
ATOM 2062 O O . THR A 1 134 ? -29.466 10.488 93.356 1.00 23.64 134 THR A O 1
ATOM 2073 N N . ASN A 1 135 ? -27.456 10.322 94.302 1.00 22.89 135 ASN A N 1
ATOM 2074 C CA . ASN A 1 135 ? -27.180 11.740 94.123 1.00 23.38 135 ASN A CA 1
ATOM 2075 C C . ASN A 1 135 ? -27.126 12.111 92.645 1.00 23.29 135 ASN A C 1
ATOM 2076 O O . ASN A 1 135 ? -27.570 13.189 92.254 1.00 22.84 135 ASN A O 1
ATOM 2087 N N . CYS A 1 136 ? -26.608 11.205 91.826 1.00 23.24 136 CYS A N 1
ATOM 2088 C CA . CYS A 1 136 ? -26.519 11.442 90.393 1.00 23.31 136 CYS A CA 1
ATOM 2089 C C . CYS A 1 136 ? -27.912 11.471 89.783 1.00 23.55 136 CYS A C 1
ATOM 2090 O O . CYS A 1 136 ? -28.206 12.311 88.929 1.00 23.29 136 CYS A O 1
ATOM 2098 N N . LEU A 1 137 ? -28.765 10.559 90.235 1.00 23.66 137 LEU A N 1
ATOM 2099 C CA . LEU A 1 137 ? -30.154 10.528 89.794 1.00 23.99 137 LEU A CA 1
ATOM 2100 C C . LEU A 1 137 ? -30.863 11.846 90.119 1.00 24.85 137 LEU A C 1
ATOM 2101 O O . LEU A 1 137 ? -31.540 12.419 89.273 1.00 25.43 137 LEU A O 1
ATOM 2117 N N . ILE A 1 138 ? -30.696 12.317 91.350 1.00 24.93 138 ILE A N 1
ATOM 2118 C CA . ILE A 1 138 ? -31.312 13.564 91.795 1.00 25.45 138 ILE A CA 1
ATOM 2119 C C . ILE A 1 138 ? -30.851 14.742 90.941 1.00 25.90 138 ILE A C 1
ATOM 2120 O O . ILE A 1 138 ? -31.660 15.564 90.514 1.00 26.88 138 ILE A O 1
ATOM 2136 N N . ALA A 1 139 ? -29.549 14.833 90.698 1.00 25.52 139 ALA A N 1
ATOM 2137 C CA . ALA A 1 139 ? -29.018 15.933 89.902 1.00 26.32 139 ALA A CA 1
ATOM 2138 C C . ALA A 1 139 ? -29.611 15.930 88.498 1.00 26.49 139 ALA A C 1
ATOM 2139 O O . ALA A 1 139 ? -30.026 16.969 87.988 1.00 26.93 139 ALA A O 1
ATOM 2146 N N . MET A 1 140 ? -29.640 14.757 87.874 1.00 27.10 140 MET A N 1
ATOM 2147 C CA . MET A 1 140 ? -30.164 14.626 86.520 1.00 28.23 140 MET A CA 1
ATOM 2148 C C . MET A 1 140 ? -31.649 14.989 86.457 1.00 28.41 140 MET A C 1
ATOM 2149 O O . MET A 1 140 ? -32.111 15.602 85.490 1.00 28.84 140 MET A O 1
ATOM 2163 N N . ALA A 1 141 ? -32.386 14.626 87.502 1.00 27.65 141 ALA A N 1
ATOM 2164 C CA . ALA A 1 141 ? -33.827 14.849 87.553 1.00 28.04 141 ALA A CA 1
ATOM 2165 C C . ALA A 1 141 ? -34.133 16.334 87.597 1.00 28.39 141 ALA A C 1
ATOM 2166 O O . ALA A 1 141 ? -35.222 16.764 87.220 1.00 28.99 141 ALA A O 1
ATOM 2173 N N . ASN A 1 142 ? -33.161 17.106 88.067 1.00 28.62 142 ASN A N 1
ATOM 2174 C CA . ASN A 1 142 ? -33.329 18.537 88.247 1.00 29.40 142 ASN A CA 1
ATOM 2175 C C . ASN A 1 142 ? -32.577 19.366 87.206 1.00 29.99 142 ASN A C 1
ATOM 2176 O O . ASN A 1 142 ? -32.360 20.571 87.390 1.00 30.12 142 ASN A O 1
ATOM 2187 N N . ALA A 1 143 ? -32.215 18.718 86.103 1.00 30.58 143 ALA A N 1
ATOM 2188 C CA . ALA A 1 143 ? -31.460 19.356 85.034 1.00 31.86 143 ALA A CA 1
ATOM 2189 C C . ALA A 1 143 ? -32.209 19.238 83.708 1.00 32.80 143 ALA A C 1
ATOM 2190 O O . ALA A 1 143 ? -31.811 18.464 82.842 1.00 32.81 143 ALA A O 1
ATOM 2197 N N . PRO A 1 144 ? -33.297 20.014 83.543 1.00 34.22 144 PRO A N 1
ATOM 2198 C CA . PRO A 1 144 ? -34.216 19.826 82.410 1.00 35.15 144 PRO A CA 1
ATOM 2199 C C . PRO A 1 144 ? -33.586 20.077 81.044 1.00 35.65 144 PRO A C 1
ATOM 2200 O O . PRO A 1 144 ? -34.086 19.598 80.029 1.00 36.22 144 PRO A O 1
ATOM 2211 N N . LYS A 1 145 ? -32.495 20.823 81.018 1.00 36.21 145 LYS A N 1
ATOM 2212 C CA . LYS A 1 145 ? -31.844 21.150 79.763 1.00 38.00 145 LYS A CA 1
ATOM 2213 C C . LYS A 1 145 ? -30.893 20.031 79.331 1.00 36.71 145 LYS A C 1
ATOM 2214 O O . LYS A 1 145 ? -30.607 19.862 78.142 1.00 36.68 145 LYS A O 1
ATOM 2233 N N . LEU A 1 146 ? -30.426 19.255 80.303 1.00 35.16 146 LEU A N 1
ATOM 2234 C CA . LEU A 1 146 ? -29.425 18.224 80.053 1.00 33.32 146 LEU A CA 1
ATOM 2235 C C . LEU A 1 146 ? -30.079 16.867 79.826 1.00 32.87 146 LEU A C 1
ATOM 2236 O O . LEU A 1 146 ? -31.303 16.760 79.760 1.00 34.02 146 LEU A O 1
ATOM 2252 N N . GLY A 1 147 ? -29.255 15.835 79.696 1.00 32.13 147 GLY A N 1
ATOM 2253 C CA . GLY A 1 147 ? -29.743 14.510 79.369 1.00 31.37 147 GLY A CA 1
ATOM 2254 C C . GLY A 1 147 ? -28.891 13.435 80.004 1.00 30.50 147 GLY A C 1
ATOM 2255 O O . GLY A 1 147 ? -27.887 13.734 80.655 1.00 30.27 147 GLY A O 1
ATOM 2259 N N . PRO A 1 148 ? -29.287 12.170 79.820 1.00 29.99 148 PRO A N 1
ATOM 2260 C CA . PRO A 1 148 ? -28.563 11.057 80.437 1.00 29.46 148 PRO A CA 1
ATOM 2261 C C . PRO A 1 148 ? -27.081 11.052 80.066 1.00 29.08 148 PRO A C 1
ATOM 2262 O O . PRO A 1 148 ? -26.250 10.644 80.878 1.00 29.04 148 PRO A O 1
ATOM 2273 N N . GLU A 1 149 ? -26.758 11.535 78.871 1.00 29.30 149 GLU A N 1
ATOM 2274 C CA . GLU A 1 149 ? -25.386 11.529 78.380 1.00 31.20 149 GLU A CA 1
ATOM 2275 C C . GLU A 1 149 ? -24.464 12.432 79.204 1.00 29.97 149 GLU A C 1
ATOM 2276 O O . GLU A 1 149 ? -23.241 12.274 79.174 1.00 30.52 149 GLU A O 1
ATOM 2288 N N . ASN A 1 150 ? -25.050 13.374 79.935 1.00 28.65 150 ASN A N 1
ATOM 2289 C CA . ASN A 1 150 ? -24.272 14.327 80.719 1.00 27.47 150 ASN A CA 1
ATOM 2290 C C . ASN A 1 150 ? -23.869 13.818 82.101 1.00 26.23 150 ASN A C 1
ATOM 2291 O O . ASN A 1 150 ? -23.081 14.462 82.786 1.00 26.55 150 ASN A O 1
ATOM 2302 N N . PHE A 1 151 ? -24.399 12.668 82.508 1.00 25.53 151 PHE A N 1
ATOM 2303 C CA . PHE A 1 151 ? -24.288 12.231 83.900 1.00 24.52 151 PHE A CA 1
ATOM 2304 C C . PHE A 1 151 ? -23.711 10.836 84.103 1.00 23.68 151 PHE A C 1
ATOM 2305 O O . PHE A 1 151 ? -24.008 9.907 83.355 1.00 23.96 151 PHE A O 1
ATOM 2322 N N . SER A 1 152 ? -22.889 10.708 85.140 1.00 22.52 152 SER A N 1
ATOM 2323 C CA . SER A 1 152 ? -22.478 9.404 85.640 1.00 21.50 152 SER A CA 1
ATOM 2324 C C . SER A 1 152 ? -22.145 9.491 87.124 1.00 20.65 152 SER A C 1
ATOM 2325 O O . SER A 1 152 ? -21.972 10.591 87.671 1.00 20.62 152 SER A O 1
ATOM 2333 N N . ALA A 1 153 ? -22.083 8.324 87.763 1.00 20.92 153 ALA A N 1
ATOM 2334 C CA . ALA A 1 153 ? -21.720 8.197 89.172 1.00 20.42 153 ALA A CA 1
ATOM 2335 C C . ALA A 1 153 ? -20.510 7.280 89.309 1.00 20.21 153 ALA A C 1
ATOM 2336 O O . ALA A 1 153 ? -20.371 6.301 88.569 1.00 20.17 153 ALA A O 1
ATOM 2343 N N . MET A 1 154 ? -19.650 7.575 90.276 1.00 19.17 154 MET A N 1
ATOM 2344 C CA . MET A 1 154 ? -18.373 6.888 90.357 1.00 18.59 154 MET A CA 1
ATOM 2345 C C . MET A 1 154 ? -18.408 5.546 91.083 1.00 18.72 154 MET A C 1
ATOM 2346 O O . MET A 1 154 ? -18.582 5.477 92.302 1.00 19.35 154 MET A O 1
ATOM 2360 N N . THR A 1 155 ? -18.212 4.487 90.310 1.00 19.04 155 THR A N 1
ATOM 2361 C CA . THR A 1 155 ? -17.882 3.166 90.848 1.00 19.26 155 THR A CA 1
ATOM 2362 C C . THR A 1 155 ? -16.449 2.787 90.476 1.00 18.95 155 THR A C 1
ATOM 2363 O O . THR A 1 155 ? -16.006 1.660 90.722 1.00 20.06 155 THR A O 1
ATOM 2374 N N . ARG A 1 156 ? -15.722 3.724 89.882 1.00 18.35 156 ARG A N 1
ATOM 2375 C CA . ARG A 1 156 ? -14.361 3.438 89.430 1.00 18.86 156 ARG A CA 1
ATOM 2376 C C . ARG A 1 156 ? -13.405 3.123 90.574 1.00 19.19 156 ARG A C 1
ATOM 2377 O O . ARG A 1 156 ? -12.419 2.419 90.373 1.00 19.52 156 ARG A O 1
ATOM 2398 N N . LEU A 1 157 ? -13.668 3.642 91.769 1.00 18.43 157 LEU A N 1
ATOM 2399 C CA . LEU A 1 157 ? -12.831 3.268 92.902 1.00 17.26 157 LEU A CA 1
ATOM 2400 C C . LEU A 1 157 ? -13.109 1.816 93.317 1.00 17.63 157 LEU A C 1
ATOM 2401 O O . LEU A 1 157 ? -12.180 1.090 93.649 1.00 17.55 157 LEU A O 1
ATOM 2417 N N . ASP A 1 158 ? -14.372 1.388 93.273 1.00 18.27 158 ASP A N 1
ATOM 2418 C CA . ASP A 1 158 ? -14.713 -0.018 93.526 1.00 19.15 158 ASP A CA 1
ATOM 2419 C C . ASP A 1 158 ? -13.987 -0.891 92.516 1.00 19.24 158 ASP A C 1
ATOM 2420 O O . ASP A 1 158 ? -13.429 -1.951 92.841 1.00 19.04 158 ASP A O 1
ATOM 2429 N N . HIS A 1 159 ? -14.015 -0.431 91.272 1.00 19.33 159 HIS A N 1
ATOM 2430 C CA . HIS A 1 159 ? -13.403 -1.132 90.155 1.00 21.08 159 HIS A CA 1
ATOM 2431 C C . HIS A 1 159 ? -11.885 -1.250 90.327 1.00 19.75 159 HIS A C 1
ATOM 2432 O O . HIS A 1 159 ? -11.312 -2.339 90.181 1.00 20.83 159 HIS A O 1
ATOM 2446 N N . ASN A 1 160 ? -11.234 -0.133 90.642 1.00 19.38 160 ASN A N 1
ATOM 2447 C CA . ASN A 1 160 ? -9.791 -0.123 90.849 1.00 19.15 160 ASN A CA 1
ATOM 2448 C C . ASN A 1 160 ? -9.385 -0.952 92.071 1.00 19.80 160 ASN A C 1
ATOM 2449 O O . ASN A 1 160 ? -8.351 -1.616 92.058 1.00 20.56 160 ASN A O 1
ATOM 2460 N N . ARG A 1 161 ? -10.210 -0.930 93.114 1.00 19.59 161 ARG A N 1
ATOM 2461 C CA . ARG A 1 161 ? -9.983 -1.791 94.268 1.00 20.23 161 ARG A CA 1
ATOM 2462 C C . ARG A 1 161 ? -10.035 -3.256 93.861 1.00 20.61 161 ARG A C 1
ATOM 2463 O O . ARG A 1 161 ? -9.187 -4.049 94.263 1.00 20.91 161 ARG A O 1
ATOM 2484 N N . ALA A 1 162 ? -11.044 -3.607 93.072 1.00 21.20 162 ALA A N 1
ATOM 2485 C CA . ALA A 1 162 ? -11.206 -4.972 92.597 1.00 21.74 162 ALA A CA 1
ATOM 2486 C C . ALA A 1 162 ? -9.989 -5.430 91.795 1.00 22.81 162 ALA A C 1
ATOM 2487 O O . ALA A 1 162 ? -9.533 -6.562 91.949 1.00 22.88 162 ALA A O 1
ATOM 2494 N N A ILE A 1 163 ? -9.460 -4.557 90.944 0.59 22.65 163 ILE A N 1
ATOM 2495 N N B ILE A 1 163 ? -9.483 -4.548 90.934 0.41 22.85 163 ILE A N 1
ATOM 2496 C CA A ILE A 1 163 ? -8.285 -4.909 90.151 0.59 24.09 163 ILE A CA 1
ATOM 2497 C CA B ILE A 1 163 ? -8.286 -4.829 90.140 0.41 24.00 163 ILE A CA 1
ATOM 2498 C C A ILE A 1 163 ? -7.072 -5.109 91.051 0.59 23.87 163 ILE A C 1
ATOM 2499 C C B ILE A 1 163 ? -7.099 -5.101 91.051 0.41 23.97 163 ILE A C 1
ATOM 2500 O O A ILE A 1 163 ? -6.354 -6.107 90.929 0.59 23.31 163 ILE A O 1
ATOM 2501 O O B ILE A 1 163 ? -6.433 -6.133 90.942 0.41 23.65 163 ILE A O 1
ATOM 2532 N N . GLY A 1 164 ? -6.841 -4.152 91.944 1.00 24.32 164 GLY A N 1
ATOM 2533 C CA . GLY A 1 164 ? -5.709 -4.224 92.846 1.00 24.76 164 GLY A CA 1
ATOM 2534 C C . GLY A 1 164 ? -5.735 -5.476 93.706 1.00 24.62 164 GLY A C 1
ATOM 2535 O O . GLY A 1 164 ? -4.706 -6.112 93.931 1.00 24.99 164 GLY A O 1
ATOM 2539 N N . GLU A 1 165 ? -6.922 -5.845 94.173 1.00 24.64 165 GLU A N 1
ATOM 2540 C CA . GLU A 1 165 ? -7.054 -6.964 95.091 1.00 24.63 165 GLU A CA 1
ATOM 2541 C C . GLU A 1 165 ? -6.934 -8.290 94.349 1.00 24.92 165 GLU A C 1
ATOM 2542 O O . GLU A 1 165 ? -6.278 -9.214 94.832 1.00 24.98 165 GLU A O 1
ATOM 2554 N N . ILE A 1 166 ? -7.570 -8.399 93.186 1.00 25.46 166 ILE A N 1
ATOM 2555 C CA . ILE A 1 166 ? -7.514 -9.655 92.446 1.00 26.25 166 ILE A CA 1
ATOM 2556 C C . ILE A 1 166 ? -6.107 -9.849 91.884 1.00 27.06 166 ILE A C 1
ATOM 2557 O O . ILE A 1 166 ? -5.614 -10.974 91.812 1.00 27.19 166 ILE A O 1
ATOM 2573 N N . ALA A 1 167 ? -5.444 -8.755 91.517 1.00 27.01 167 ALA A N 1
ATOM 2574 C CA . ALA A 1 167 ? -4.056 -8.851 91.070 1.00 28.19 167 ALA A CA 1
ATOM 2575 C C . ALA A 1 167 ? -3.177 -9.412 92.185 1.00 28.49 167 ALA A C 1
ATOM 2576 O O . ALA A 1 167 ? -2.394 -10.342 91.969 1.00 28.46 167 ALA A O 1
ATOM 2583 N N . ALA A 1 168 ? -3.320 -8.853 93.382 1.00 28.95 168 ALA A N 1
ATOM 2584 C CA . ALA A 1 168 ? -2.550 -9.306 94.536 1.00 29.16 168 ALA A CA 1
ATOM 2585 C C . ALA A 1 168 ? -2.828 -10.777 94.840 1.00 29.74 168 ALA A C 1
ATOM 2586 O O . ALA A 1 168 ? -1.905 -11.545 95.109 1.00 30.21 168 ALA A O 1
ATOM 2593 N N . LYS A 1 169 ? -4.098 -11.167 94.784 1.00 29.59 169 LYS A N 1
ATOM 2594 C CA . LYS A 1 169 ? -4.495 -12.544 95.074 1.00 29.47 169 LYS A CA 1
ATOM 2595 C C . LYS A 1 169 ? -3.944 -13.514 94.030 1.00 30.22 169 LYS A C 1
ATOM 2596 O O . LYS A 1 169 ? -3.501 -14.617 94.365 1.00 31.15 169 LYS A O 1
ATOM 2615 N N . LEU A 1 170 ? -4.009 -13.108 92.766 1.00 29.90 170 LEU A N 1
ATOM 2616 C CA . LEU A 1 170 ? -3.491 -13.904 91.659 1.00 30.16 170 LEU A CA 1
ATOM 2617 C C . LEU A 1 170 ? -1.968 -13.909 91.672 1.00 31.34 170 LEU A C 1
ATOM 2618 O O . LEU A 1 170 ? -1.335 -14.823 91.138 1.00 32.62 170 LEU A O 1
ATOM 2634 N N . GLY A 1 171 ? -1.386 -12.880 92.279 1.00 31.27 171 GLY A N 1
ATOM 2635 C CA . GLY A 1 171 ? 0.058 -12.744 92.321 1.00 30.69 171 GLY A CA 1
ATOM 2636 C C . GLY A 1 171 ? 0.638 -12.274 90.999 1.00 30.38 171 GLY A C 1
ATOM 2637 O O . GLY A 1 171 ? 1.688 -12.768 90.569 1.00 31.23 171 GLY A O 1
ATOM 2641 N N . VAL A 1 172 ? -0.045 -11.328 90.356 1.00 29.49 172 VAL A N 1
ATOM 2642 C CA . VAL A 1 172 ? 0.424 -10.744 89.100 1.00 27.79 172 VAL A CA 1
ATOM 2643 C C . VAL A 1 172 ? 0.391 -9.221 89.172 1.00 28.15 172 VAL A C 1
ATOM 2644 O O . VAL A 1 172 ? -0.323 -8.659 90.002 1.00 27.97 172 VAL A O 1
ATOM 2657 N N . PRO A 1 173 ? 1.164 -8.546 88.303 1.00 28.03 173 PRO A N 1
ATOM 2658 C CA . PRO A 1 173 ? 1.085 -7.082 88.227 1.00 28.16 173 PRO A CA 1
ATOM 2659 C C . PRO A 1 173 ? -0.305 -6.616 87.813 1.00 27.54 173 PRO A C 1
ATOM 2660 O O . PRO A 1 173 ? -1.008 -7.315 87.089 1.00 27.99 173 PRO A O 1
ATOM 2671 N N . VAL A 1 174 ? -0.694 -5.429 88.257 1.00 27.50 174 VAL A N 1
ATOM 2672 C CA . VAL A 1 174 ? -2.058 -4.978 88.052 1.00 27.62 174 VAL A CA 1
ATOM 2673 C C . VAL A 1 174 ? -2.428 -4.803 86.587 1.00 28.23 174 VAL A C 1
ATOM 2674 O O . VAL A 1 174 ? -3.598 -4.955 86.225 1.00 28.69 174 VAL A O 1
ATOM 2687 N N . ASP A 1 175 ? -1.450 -4.487 85.745 1.00 28.86 175 ASP A N 1
ATOM 2688 C CA . ASP A 1 175 ? -1.732 -4.267 84.331 1.00 31.32 175 ASP A CA 1
ATOM 2689 C C . ASP A 1 175 ? -1.874 -5.582 83.567 1.00 31.56 175 ASP A C 1
ATOM 2690 O O . ASP A 1 175 ? -2.065 -5.582 82.351 1.00 32.44 175 ASP A O 1
ATOM 2699 N N . LYS A 1 176 ? -1.799 -6.699 84.287 1.00 30.68 176 LYS A N 1
ATOM 2700 C CA . LYS A 1 176 ? -1.948 -8.017 83.681 1.00 30.64 176 LYS A CA 1
ATOM 2701 C C . LYS A 1 176 ? -3.351 -8.582 83.895 1.00 30.27 176 LYS A C 1
ATOM 2702 O O . LYS A 1 176 ? -3.637 -9.698 83.478 1.00 30.22 176 LYS A O 1
ATOM 2721 N N . VAL A 1 177 ? -4.217 -7.812 84.548 1.00 29.58 177 VAL A N 1
ATOM 2722 C CA . VAL A 1 177 ? -5.601 -8.219 84.779 1.00 29.75 177 VAL A CA 1
ATOM 2723 C C . VAL A 1 177 ? -6.524 -7.415 83.873 1.00 29.29 177 VAL A C 1
ATOM 2724 O O . VAL A 1 177 ? -6.338 -6.207 83.712 1.00 29.14 177 VAL A O 1
ATOM 2737 N N . HIS A 1 178 ? -7.520 -8.083 83.296 1.00 29.60 178 HIS A N 1
ATOM 2738 C CA . HIS A 1 178 ? -8.407 -7.453 82.323 1.00 30.52 178 HIS A CA 1
ATOM 2739 C C . HIS A 1 178 ? -9.864 -7.857 82.507 1.00 29.50 178 HIS A C 1
ATOM 2740 O O . HIS A 1 178 ? -10.161 -8.947 82.992 1.00 29.17 178 HIS A O 1
ATOM 2754 N N . ASN A 1 179 ? -10.758 -6.961 82.098 1.00 28.54 179 ASN A N 1
ATOM 2755 C CA . ASN A 1 179 ? -12.199 -7.221 82.043 1.00 29.50 179 ASN A CA 1
ATOM 2756 C C . ASN A 1 179 ? -12.840 -7.512 83.397 1.00 28.01 179 ASN A C 1
ATOM 2757 O O . ASN A 1 179 ? -13.645 -8.434 83.531 1.00 28.00 179 ASN A O 1
ATOM 2768 N N . VAL A 1 180 ? -12.472 -6.720 84.395 1.00 26.92 180 VAL A N 1
ATOM 2769 C CA . VAL A 1 180 ? -13.145 -6.741 85.685 1.00 26.06 180 VAL A CA 1
ATOM 2770 C C . VAL A 1 180 ? -14.406 -5.881 85.572 1.00 24.70 180 VAL A C 1
ATOM 2771 O O . VAL A 1 180 ? -14.448 -4.933 84.778 1.00 25.00 180 VAL A O 1
ATOM 2784 N N . VAL A 1 181 ? -15.428 -6.223 86.354 1.00 24.10 181 VAL A N 1
ATOM 2785 C CA . VAL A 1 181 ? -16.690 -5.479 86.378 1.00 24.48 181 VAL A CA 1
ATOM 2786 C C . VAL A 1 181 ? -17.156 -5.281 87.813 1.00 23.04 181 VAL A C 1
ATOM 2787 O O . VAL A 1 181 ? -17.054 -6.198 88.635 1.00 23.74 181 VAL A O 1
ATOM 2800 N N . VAL A 1 182 ? -17.667 -4.086 88.110 1.00 22.53 182 VAL A N 1
ATOM 2801 C CA . VAL A 1 182 ? -18.434 -3.862 89.328 1.00 22.78 182 VAL A CA 1
ATOM 2802 C C . VAL A 1 182 ? -19.814 -3.377 88.898 1.00 22.75 182 VAL A C 1
ATOM 2803 O O . VAL A 1 182 ? -19.935 -2.302 88.314 1.00 22.53 182 VAL A O 1
ATOM 2816 N N . TRP A 1 183 ? -20.838 -4.186 89.157 1.00 22.29 183 TRP A N 1
ATOM 2817 C CA . TRP A 1 183 ? -22.211 -3.847 88.776 1.00 22.48 183 TRP A CA 1
ATOM 2818 C C . TRP A 1 183 ? -22.945 -3.122 89.892 1.00 22.27 183 TRP A C 1
ATOM 2819 O O . TRP A 1 183 ? -22.710 -3.380 91.075 1.00 22.86 183 TRP A O 1
ATOM 2840 N N . GLY A 1 184 ? -23.861 -2.238 89.508 1.00 22.20 184 GLY A N 1
ATOM 2841 C CA . GLY A 1 184 ? -24.906 -1.784 90.404 1.00 21.62 184 GLY A CA 1
ATOM 2842 C C . GLY A 1 184 ? -24.629 -0.524 91.183 1.00 21.40 184 GLY A C 1
ATOM 2843 O O . GLY A 1 184 ? -24.204 0.487 90.623 1.00 21.64 184 GLY A O 1
ATOM 2847 N N . ASN A 1 185 ? -24.873 -0.604 92.488 1.00 21.92 185 ASN A N 1
ATOM 2848 C CA . ASN A 1 185 ? -24.801 0.548 93.377 1.00 22.13 185 ASN A CA 1
ATOM 2849 C C . ASN A 1 185 ? -23.416 0.669 93.995 1.00 22.80 185 ASN A C 1
ATOM 2850 O O . ASN A 1 185 ? -22.785 -0.345 94.319 1.00 22.93 185 ASN A O 1
ATOM 2861 N N . HIS A 1 186 ? -22.936 1.900 94.145 1.00 22.92 186 HIS A N 1
ATOM 2862 C CA . HIS A 1 186 ? -21.747 2.128 94.952 1.00 22.96 186 HIS A CA 1
ATOM 2863 C C . HIS A 1 186 ? -22.139 2.005 96.425 1.00 23.59 186 HIS A C 1
ATOM 2864 O O . HIS A 1 186 ? -22.388 2.999 97.099 1.00 23.75 186 HIS A O 1
ATOM 2879 N N . SER A 1 187 ? -22.208 0.769 96.910 1.00 24.82 187 SER A N 1
ATOM 2880 C CA . SER A 1 187 ? -22.669 0.492 98.263 1.00 25.18 187 SER A CA 1
ATOM 2881 C C . SER A 1 187 ? -22.293 -0.937 98.630 1.00 26.01 187 SER A C 1
ATOM 2882 O O . SER A 1 187 ? -21.525 -1.589 97.915 1.00 25.79 187 SER A O 1
ATOM 2890 N N . ASN A 1 188 ? -22.850 -1.433 99.731 1.00 27.66 188 ASN A N 1
ATOM 2891 C CA . ASN A 1 188 ? -22.578 -2.797 100.177 1.00 29.88 188 ASN A CA 1
ATOM 2892 C C . ASN A 1 188 ? -23.136 -3.847 99.224 1.00 28.78 188 ASN A C 1
ATOM 2893 O O . ASN A 1 188 ? -22.743 -5.006 99.287 1.00 29.29 188 ASN A O 1
ATOM 2904 N N . THR A 1 189 ? -24.054 -3.446 98.347 1.00 27.74 189 THR A N 1
ATOM 2905 C CA . THR A 1 189 ? -24.662 -4.386 97.408 1.00 26.70 189 THR A CA 1
ATOM 2906 C C . THR A 1 189 ? -23.981 -4.361 96.045 1.00 25.21 189 THR A C 1
ATOM 2907 O O . THR A 1 189 ? -24.446 -5.014 95.114 1.00 24.88 189 THR A O 1
ATOM 2918 N N . GLN A 1 190 ? -22.875 -3.625 95.930 1.00 24.56 190 GLN A N 1
ATOM 2919 C CA . GLN A 1 190 ? -22.106 -3.611 94.688 1.00 23.77 190 GLN A CA 1
ATOM 2920 C C . GLN A 1 190 ? -21.737 -5.049 94.342 1.00 23.46 190 GLN A C 1
ATOM 2921 O O . GLN A 1 190 ? -21.633 -5.894 95.233 1.00 23.33 190 GLN A O 1
ATOM 2935 N N . VAL A 1 191 ? -21.570 -5.338 93.056 1.00 22.84 191 VAL A N 1
ATOM 2936 C CA . VAL A 1 191 ? -21.266 -6.701 92.620 1.00 23.94 191 VAL A CA 1
ATOM 2937 C C . VAL A 1 191 ? -19.895 -6.713 91.955 1.00 24.37 191 VAL A C 1
ATOM 2938 O O . VAL A 1 191 ? -19.785 -6.478 90.752 1.00 24.21 191 VAL A O 1
ATOM 2951 N N . PRO A 1 192 ? -18.839 -6.958 92.746 1.00 24.64 192 PRO A N 1
ATOM 2952 C CA . PRO A 1 192 ? -17.508 -7.126 92.159 1.00 24.60 192 PRO A CA 1
ATOM 2953 C C . PRO A 1 192 ? -17.475 -8.469 91.451 1.00 25.64 192 PRO A C 1
ATOM 2954 O O . PRO A 1 192 ? -17.585 -9.513 92.094 1.00 26.83 192 PRO A O 1
ATOM 2965 N N . ASP A 1 193 ? -17.363 -8.422 90.130 1.00 25.60 193 ASP A N 1
ATOM 2966 C CA . ASP A 1 193 ? -17.570 -9.586 89.286 1.00 25.71 193 ASP A CA 1
ATOM 2967 C C . ASP A 1 193 ? -16.348 -9.817 88.406 1.00 26.74 193 ASP A C 1
ATOM 2968 O O . ASP A 1 193 ? -16.078 -9.039 87.490 1.00 27.30 193 ASP A O 1
ATOM 2977 N N . VAL A 1 194 ? -15.613 -10.888 88.696 1.00 28.07 194 VAL A N 1
ATOM 2978 C CA . VAL A 1 194 ? -14.441 -11.249 87.905 1.00 27.74 194 VAL A CA 1
ATOM 2979 C C . VAL A 1 194 ? -14.682 -12.528 87.103 1.00 28.27 194 VAL A C 1
ATOM 2980 O O . VAL A 1 194 ? -13.739 -13.174 86.661 1.00 28.44 194 VAL A O 1
ATOM 2993 N N . SER A 1 195 ? -15.953 -12.866 86.900 1.00 28.77 195 SER A N 1
ATOM 2994 C CA . SER A 1 195 ? -16.328 -14.059 86.144 1.00 29.61 195 SER A CA 1
ATOM 2995 C C . SER A 1 195 ? -16.044 -13.907 84.646 1.00 30.45 195 SER A C 1
ATOM 2996 O O . SER A 1 195 ? -16.094 -14.891 83.904 1.00 31.60 195 SER A O 1
ATOM 3004 N N . HIS A 1 196 ? -15.739 -12.685 84.210 1.00 31.55 196 HIS A N 1
ATOM 3005 C CA . HIS A 1 196 ? -15.356 -12.438 82.820 1.00 32.27 196 HIS A CA 1
ATOM 3006 C C . HIS A 1 196 ? -13.878 -12.059 82.714 1.00 32.68 196 HIS A C 1
ATOM 3007 O O . HIS A 1 196 ? -13.346 -11.916 81.610 1.00 33.27 196 HIS A O 1
ATOM 3021 N N . ALA A 1 197 ? -13.217 -11.906 83.858 1.00 31.54 197 ALA A N 1
ATOM 3022 C CA . ALA A 1 197 ? -11.850 -11.401 83.889 1.00 31.06 197 ALA A CA 1
ATOM 3023 C C . ALA A 1 197 ? -10.820 -12.414 83.407 1.00 31.41 197 ALA A C 1
ATOM 3024 O O . ALA A 1 197 ? -10.997 -13.628 83.551 1.00 31.27 197 ALA A O 1
ATOM 3031 N N . THR A 1 198 ? -9.735 -11.892 82.844 1.00 31.34 198 THR A N 1
ATOM 3032 C CA . THR A 1 198 ? -8.610 -12.709 82.417 1.00 31.84 198 THR A CA 1
ATOM 3033 C C . THR A 1 198 ? -7.338 -12.195 83.074 1.00 31.28 198 THR A C 1
ATOM 3034 O O . THR A 1 198 ? -7.282 -11.055 83.540 1.00 31.23 198 THR A O 1
ATOM 3045 N N . VAL A 1 199 ? -6.322 -13.049 83.117 1.00 31.35 199 VAL A N 1
ATOM 3046 C CA . VAL A 1 199 ? -5.035 -12.692 83.695 1.00 31.44 199 VAL A CA 1
ATOM 3047 C C . VAL A 1 199 ? -3.916 -13.165 82.774 1.00 31.62 199 VAL A C 1
ATOM 3048 O O . VAL A 1 199 ? -3.922 -14.305 82.315 1.00 31.52 199 VAL A O 1
ATOM 3061 N N . ASP A 1 200 ? -2.974 -12.268 82.493 1.00 31.98 200 ASP A N 1
ATOM 3062 C CA . ASP A 1 200 ? -1.828 -12.584 81.651 1.00 32.76 200 ASP A CA 1
ATOM 3063 C C . ASP A 1 200 ? -0.656 -13.035 82.509 1.00 32.57 200 ASP A C 1
ATOM 3064 O O . ASP A 1 200 ? -0.271 -12.347 83.454 1.00 33.16 200 ASP A O 1
ATOM 3073 N N . LYS A 1 201 ? -0.098 -14.195 82.179 1.00 32.37 201 LYS A N 1
ATOM 3074 C CA . LYS A 1 201 ? 1.098 -14.689 82.842 1.00 32.43 201 LYS A CA 1
ATOM 3075 C C . LYS A 1 201 ? 2.159 -14.958 81.793 1.00 32.80 201 LYS A C 1
ATOM 3076 O O . LYS A 1 201 ? 1.919 -14.762 80.600 1.00 32.86 201 LYS A O 1
ATOM 3095 N N . GLU A 1 202 ? 3.337 -15.383 82.237 1.00 33.51 202 GLU A N 1
ATOM 3096 C CA . GLU A 1 202 ? 4.438 -15.638 81.321 1.00 35.77 202 GLU A CA 1
ATOM 3097 C C . GLU A 1 202 ? 4.013 -16.627 80.242 1.00 36.34 202 GLU A C 1
ATOM 3098 O O . GLU A 1 202 ? 4.356 -16.466 79.070 1.00 37.12 202 GLU A O 1
ATOM 3110 N N . GLY A 1 203 ? 3.238 -17.631 80.643 1.00 35.87 203 GLY A N 1
ATOM 3111 C CA . GLY A 1 203 ? 2.834 -18.700 79.747 1.00 36.03 203 GLY A CA 1
ATOM 3112 C C . GLY A 1 203 ? 1.529 -18.468 79.005 1.00 35.98 203 GLY A C 1
ATOM 3113 O O . GLY A 1 203 ? 1.036 -19.373 78.333 1.00 36.34 203 GLY A O 1
ATOM 3117 N N . GLY A 1 204 ? 0.963 -17.270 79.133 1.00 35.91 204 GLY A N 1
ATOM 3118 C CA . GLY A 1 204 ? -0.221 -16.904 78.374 1.00 36.25 204 GLY A CA 1
ATOM 3119 C C . GLY A 1 204 ? -1.361 -16.360 79.212 1.00 36.38 204 GLY A C 1
ATOM 3120 O O . GLY A 1 204 ? -1.243 -16.193 80.422 1.00 36.44 204 GLY A O 1
ATOM 3124 N N . THR A 1 205 ? -2.475 -16.085 78.544 1.00 36.46 205 THR A N 1
ATOM 3125 C CA . THR A 1 205 ? -3.664 -15.558 79.192 1.00 36.67 205 THR A CA 1
ATOM 3126 C C . THR A 1 205 ? -4.578 -16.685 79.666 1.00 36.08 205 THR A C 1
ATOM 3127 O O . THR A 1 205 ? -4.789 -17.668 78.955 1.00 36.51 205 THR A O 1
ATOM 3138 N N . LYS A 1 206 ? -5.110 -16.533 80.875 1.00 35.84 206 LYS A N 1
ATOM 3139 C CA . LYS A 1 206 ? -6.057 -17.490 81.433 1.00 37.18 206 LYS A CA 1
ATOM 3140 C C . LYS A 1 206 ? -7.235 -16.767 82.078 1.00 36.18 206 LYS A C 1
ATOM 3141 O O . LYS A 1 206 ? -7.161 -15.573 82.383 1.00 35.30 206 LYS A O 1
ATOM 3160 N N . LYS A 1 207 ? -8.331 -17.495 82.267 1.00 37.24 207 LYS A N 1
ATOM 3161 C CA . LYS A 1 207 ? -9.503 -16.955 82.942 1.00 37.53 207 LYS A CA 1
ATOM 3162 C C . LYS A 1 207 ? -9.249 -16.909 84.442 1.00 35.77 207 LYS A C 1
ATOM 3163 O O . LYS A 1 207 ? -8.703 -17.849 85.010 1.00 35.66 207 LYS A O 1
ATOM 3182 N N . VAL A 1 208 ? -9.633 -15.812 85.088 1.00 34.62 208 VAL A N 1
ATOM 3183 C CA . VAL A 1 208 ? -9.457 -15.707 86.531 1.00 34.90 208 VAL A CA 1
ATOM 3184 C C . VAL A 1 208 ? -10.191 -16.848 87.244 1.00 36.48 208 VAL A C 1
ATOM 3185 O O . VAL A 1 208 ? -9.706 -17.377 88.243 1.00 36.61 208 VAL A O 1
ATOM 3198 N N . SER A 1 209 ? -11.347 -17.234 86.714 1.00 37.91 209 SER A N 1
ATOM 3199 C CA . SER A 1 209 ? -12.124 -18.333 87.282 1.00 39.79 209 SER A CA 1
ATOM 3200 C C . SER A 1 209 ? -11.366 -19.661 87.238 1.00 41.26 209 SER A C 1
ATOM 3201 O O . SER A 1 209 ? -11.694 -20.591 87.976 1.00 42.49 209 SER A O 1
ATOM 3209 N N . ASP A 1 210 ? -10.356 -19.753 86.378 1.00 41.41 210 ASP A N 1
ATOM 3210 C CA . ASP A 1 210 ? -9.571 -20.983 86.256 1.00 41.94 210 ASP A CA 1
ATOM 3211 C C . ASP A 1 210 ? -8.344 -20.962 87.167 1.00 41.60 210 ASP A C 1
ATOM 3212 O O . ASP A 1 210 ? -7.676 -21.985 87.348 1.00 42.29 210 ASP A O 1
ATOM 3221 N N . ALA A 1 211 ? -8.054 -19.794 87.736 1.00 40.64 211 ALA A N 1
ATOM 3222 C CA . ALA A 1 211 ? -6.891 -19.624 88.600 1.00 39.96 211 ALA A CA 1
ATOM 3223 C C . ALA A 1 211 ? -7.287 -19.581 90.072 1.00 39.18 211 ALA A C 1
ATOM 3224 O O . ALA A 1 211 ? -6.448 -19.779 90.952 1.00 39.30 211 ALA A O 1
ATOM 3231 N N . LEU A 1 212 ? -8.565 -19.323 90.336 1.00 38.15 212 LEU A N 1
ATOM 3232 C CA . LEU A 1 212 ? -9.052 -19.172 91.704 1.00 37.73 212 LEU A CA 1
ATOM 3233 C C . LEU A 1 212 ? -10.395 -19.868 91.859 1.00 38.15 212 LEU A C 1
ATOM 3234 O O . LEU A 1 212 ? -11.150 -19.966 90.896 1.00 38.25 212 LEU A O 1
ATOM 3250 N N . PRO A 1 213 ? -10.697 -20.357 93.073 1.00 38.82 213 PRO A N 1
ATOM 3251 C CA . PRO A 1 213 ? -11.952 -21.091 93.278 1.00 39.08 213 PRO A CA 1
ATOM 3252 C C . PRO A 1 213 ? -13.186 -20.190 93.284 1.00 39.42 213 PRO A C 1
ATOM 3253 O O . PRO A 1 213 ? -13.123 -19.049 93.754 1.00 39.13 213 PRO A O 1
ATOM 3264 N N . LYS A 1 214 ? -14.293 -20.719 92.768 1.00 39.97 214 LYS A N 1
ATOM 3265 C CA . LYS A 1 214 ? -15.547 -19.978 92.660 1.00 39.70 214 LYS A CA 1
ATOM 3266 C C . LYS A 1 214 ? -15.976 -19.404 94.009 1.00 38.47 214 LYS A C 1
ATOM 3267 O O . LYS A 1 214 ? -16.454 -18.265 94.087 1.00 38.02 214 LYS A O 1
ATOM 3286 N N . GLU A 1 215 ? -15.784 -20.179 95.073 1.00 38.23 215 GLU A N 1
ATOM 3287 C CA . GLU A 1 215 ? -16.218 -19.763 96.404 1.00 39.09 215 GLU A CA 1
ATOM 3288 C C . GLU A 1 215 ? -15.434 -18.552 96.931 1.00 37.72 215 GLU A C 1
ATOM 3289 O O . GLU A 1 215 ? -15.985 -17.724 97.658 1.00 38.15 215 GLU A O 1
ATOM 3301 N N . TYR A 1 216 ? -14.157 -18.448 96.572 1.00 36.03 216 TYR A N 1
ATOM 3302 C CA . TYR A 1 216 ? -13.377 -17.269 96.926 1.00 33.83 216 TYR A CA 1
ATOM 3303 C C . TYR A 1 216 ? -13.875 -16.069 96.119 1.00 32.16 216 TYR A C 1
ATOM 3304 O O . TYR A 1 216 ? -14.087 -14.976 96.655 1.00 31.37 216 TYR A O 1
ATOM 3322 N N . LEU A 1 217 ? -14.070 -16.287 94.823 1.00 31.93 217 LEU A N 1
ATOM 3323 C CA . LEU A 1 217 ? -14.454 -15.218 93.911 1.00 31.53 217 LEU A CA 1
ATOM 3324 C C . LEU A 1 217 ? -15.820 -14.614 94.232 1.00 30.98 217 LEU A C 1
ATOM 3325 O O . LEU A 1 217 ? -16.050 -13.433 93.971 1.00 31.38 217 LEU A O 1
ATOM 3341 N N . GLU A 1 218 ? -16.715 -15.422 94.796 1.00 30.64 218 GLU A N 1
ATOM 3342 C CA . GLU A 1 218 ? -18.079 -14.997 95.097 1.00 31.64 218 GLU A CA 1
ATOM 3343 C C . GLU A 1 218 ? -18.298 -14.739 96.586 1.00 32.07 218 GLU A C 1
ATOM 3344 O O . GLU A 1 218 ? -19.394 -14.352 96.997 1.00 33.14 218 GLU A O 1
ATOM 3356 N N . GLY A 1 219 ? -17.264 -14.964 97.390 1.00 31.19 219 GLY A N 1
ATOM 3357 C CA . GLY A 1 219 ? -17.380 -14.834 98.832 1.00 31.36 219 GLY A CA 1
ATOM 3358 C C . GLY A 1 219 ? -16.411 -13.821 99.401 1.00 31.28 219 GLY A C 1
ATOM 3359 O O . GLY A 1 219 ? -16.684 -12.620 99.394 1.00 31.12 219 GLY A O 1
ATOM 3363 N N . GLU A 1 220 ? -15.275 -14.317 99.881 1.00 31.28 220 GLU A N 1
ATOM 3364 C CA . GLU A 1 220 ? -14.239 -13.486 100.488 1.00 30.85 220 GLU A CA 1
ATOM 3365 C C . GLU A 1 220 ? -13.882 -12.266 99.640 1.00 29.24 220 GLU A C 1
ATOM 3366 O O . GLU A 1 220 ? -13.808 -11.147 100.153 1.00 29.77 220 GLU A O 1
ATOM 3378 N N . PHE A 1 221 ? -13.657 -12.480 98.346 1.00 28.02 221 PHE A N 1
ATOM 3379 C CA . PHE A 1 221 ? -13.302 -11.380 97.445 1.00 28.05 221 PHE A CA 1
ATOM 3380 C C . PHE A 1 221 ? -14.384 -10.312 97.429 1.00 26.72 221 PHE A C 1
ATOM 3381 O O . PHE A 1 221 ? -14.097 -9.123 97.553 1.00 26.01 221 PHE A O 1
ATOM 3398 N N . VAL A 1 222 ? -15.632 -10.741 97.281 1.00 26.37 222 VAL A N 1
ATOM 3399 C CA . VAL A 1 222 ? -16.750 -9.808 97.189 1.00 26.90 222 VAL A CA 1
ATOM 3400 C C . VAL A 1 222 ? -16.882 -8.955 98.442 1.00 27.17 222 VAL A C 1
ATOM 3401 O O . VAL A 1 222 ? -16.994 -7.734 98.355 1.00 26.87 222 VAL A O 1
ATOM 3414 N N . GLN A 1 223 ? -16.863 -9.601 99.603 1.00 28.14 223 GLN A N 1
ATOM 3415 C CA . GLN A 1 223 ? -17.008 -8.896 100.868 1.00 29.75 223 GLN A CA 1
ATOM 3416 C C . GLN A 1 223 ? -15.844 -7.939 101.105 1.00 29.18 223 GLN A C 1
ATOM 3417 O O . GLN A 1 223 ? -16.037 -6.844 101.626 1.00 28.33 223 GLN A O 1
ATOM 3431 N N . LYS A 1 224 ? -14.641 -8.351 100.711 1.00 29.17 224 LYS A N 1
ATOM 3432 C CA . LYS A 1 224 ? -13.452 -7.510 100.858 1.00 29.55 224 LYS A CA 1
ATOM 3433 C C . LYS A 1 224 ? -13.618 -6.194 100.105 1.00 28.19 224 LYS A C 1
ATOM 3434 O O . LYS A 1 224 ? -13.370 -5.114 100.651 1.00 28.66 224 LYS A O 1
ATOM 3453 N N . ILE A 1 225 ? -14.035 -6.280 98.846 1.00 26.41 225 ILE A N 1
ATOM 3454 C CA . ILE A 1 225 ? -14.205 -5.087 98.022 1.00 25.70 225 ILE A CA 1
ATOM 3455 C C . ILE A 1 225 ? -15.395 -4.257 98.510 1.00 26.49 225 ILE A C 1
ATOM 3456 O O . ILE A 1 225 ? -15.331 -3.020 98.542 1.00 26.43 225 ILE A O 1
ATOM 3472 N N . ALA A 1 226 ? -16.473 -4.930 98.909 1.00 26.72 226 ALA A N 1
ATOM 3473 C CA . ALA A 1 226 ? -17.683 -4.224 99.344 1.00 27.93 226 ALA A CA 1
ATOM 3474 C C . ALA A 1 226 ? -17.446 -3.430 100.632 1.00 28.76 226 ALA A C 1
ATOM 3475 O O . ALA A 1 226 ? -18.089 -2.401 100.870 1.00 29.82 226 ALA A O 1
ATOM 3482 N N . GLN A 1 227 ? -16.510 -3.908 101.450 1.00 28.49 227 GLN A N 1
ATOM 3483 C CA . GLN A 1 227 ? -16.226 -3.311 102.757 1.00 28.61 227 GLN A CA 1
ATOM 3484 C C . GLN A 1 227 ? -14.962 -2.450 102.749 1.00 26.64 227 GLN A C 1
ATOM 3485 O O . GLN A 1 227 ? -14.574 -1.889 103.774 1.00 26.34 227 GLN A O 1
ATOM 3499 N N . ARG A 1 228 ? -14.326 -2.339 101.590 1.00 24.73 228 ARG A N 1
ATOM 3500 C CA . ARG A 1 228 ? -13.006 -1.724 101.500 1.00 24.37 228 ARG A CA 1
ATOM 3501 C C . ARG A 1 228 ? -13.046 -0.240 101.855 1.00 24.43 228 ARG A C 1
ATOM 3502 O O . ARG A 1 228 ? -12.134 0.273 102.504 1.00 24.30 228 ARG A O 1
ATOM 3523 N N . GLY A 1 229 ? -14.101 0.446 101.428 1.00 25.48 229 GLY A N 1
ATOM 3524 C CA . GLY A 1 229 ? -14.248 1.865 101.713 1.00 26.49 229 GLY A CA 1
ATOM 3525 C C . GLY A 1 229 ? -14.244 2.123 103.206 1.00 27.23 229 GLY A C 1
ATOM 3526 O O . GLY A 1 229 ? -13.565 3.024 103.692 1.00 28.32 229 GLY A O 1
ATOM 3530 N N . GLY A 1 230 ? -14.997 1.307 103.936 1.00 27.24 230 GLY A N 1
ATOM 3531 C CA . GLY A 1 230 ? -15.079 1.430 105.380 1.00 27.40 230 GLY A CA 1
ATOM 3532 C C . GLY A 1 230 ? -13.782 1.026 106.051 1.00 27.30 230 GLY A C 1
ATOM 3533 O O . GLY A 1 230 ? -13.389 1.606 107.063 1.00 27.54 230 GLY A O 1
ATOM 3537 N N . ALA A 1 231 ? -13.116 0.026 105.483 1.00 27.86 231 ALA A N 1
ATOM 3538 C CA . ALA A 1 231 ? -11.850 -0.461 106.020 1.00 28.43 231 ALA A CA 1
ATOM 3539 C C . ALA A 1 231 ? -10.757 0.611 105.946 1.00 28.83 231 ALA A C 1
ATOM 3540 O O . ALA A 1 231 ? -9.990 0.791 106.892 1.00 28.75 231 ALA A O 1
ATOM 3547 N N . VAL A 1 232 ? -10.687 1.321 104.824 1.00 28.97 232 VAL A N 1
ATOM 3548 C CA . VAL A 1 232 ? -9.711 2.396 104.671 1.00 29.39 232 VAL A CA 1
ATOM 3549 C C . VAL A 1 232 ? -10.036 3.525 105.645 1.00 30.29 232 VAL A C 1
ATOM 3550 O O . VAL A 1 232 ? -9.151 4.044 106.316 1.00 29.61 232 VAL A O 1
ATOM 3563 N N . ILE A 1 233 ? -11.311 3.896 105.720 1.00 32.51 233 ILE A N 1
ATOM 3564 C CA . ILE A 1 233 ? -11.736 4.973 106.609 1.00 34.93 233 ILE A CA 1
ATOM 3565 C C . ILE A 1 233 ? -11.358 4.654 108.054 1.00 36.64 233 ILE A C 1
ATOM 3566 O O . ILE A 1 233 ? -10.865 5.520 108.778 1.00 36.48 233 ILE A O 1
ATOM 3582 N N . GLU A 1 234 ? -11.577 3.407 108.457 1.00 38.46 234 GLU A N 1
ATOM 3583 C CA . GLU A 1 234 ? -11.254 2.959 109.807 1.00 40.25 234 GLU A CA 1
ATOM 3584 C C . GLU A 1 234 ? -9.753 3.048 110.079 1.00 38.84 234 GLU A C 1
ATOM 3585 O O . GLU A 1 234 ? -9.336 3.457 111.162 1.00 39.52 234 GLU A O 1
ATOM 3597 N N . ALA A 1 235 ? -8.948 2.666 109.093 1.00 36.87 235 ALA A N 1
ATOM 3598 C CA . ALA A 1 235 ? -7.498 2.638 109.253 1.00 35.27 235 ALA A CA 1
ATOM 3599 C C . ALA A 1 235 ? -6.907 4.043 109.357 1.00 34.56 235 ALA A C 1
ATOM 3600 O O . ALA A 1 235 ? -6.132 4.337 110.265 1.00 34.14 235 ALA A O 1
ATOM 3607 N N . ARG A 1 236 ? -7.277 4.905 108.418 1.00 34.13 236 ARG A N 1
ATOM 3608 C CA . ARG A 1 236 ? -6.707 6.245 108.338 1.00 34.25 236 ARG A CA 1
ATOM 3609 C C . ARG A 1 236 ? -7.407 7.238 109.258 1.00 34.27 236 ARG A C 1
ATOM 3610 O O . ARG A 1 236 ? -6.853 8.289 109.577 1.00 34.07 236 ARG A O 1
ATOM 3631 N N . GLY A 1 237 ? -8.621 6.907 109.683 1.00 34.16 237 GLY A N 1
ATOM 3632 C CA . GLY A 1 237 ? -9.445 7.857 110.407 1.00 34.36 237 GLY A CA 1
ATOM 3633 C C . GLY A 1 237 ? -9.767 9.046 109.521 1.00 34.35 237 GLY A C 1
ATOM 3634 O O . GLY A 1 237 ? -9.952 10.164 110.000 1.00 34.55 237 GLY A O 1
ATOM 3638 N N . ALA A 1 238 ? -9.832 8.791 108.219 1.00 33.73 238 ALA A N 1
ATOM 3639 C CA . ALA A 1 238 ? -10.037 9.832 107.220 1.00 33.07 238 ALA A CA 1
ATOM 3640 C C . ALA A 1 238 ? -10.473 9.194 105.901 1.00 32.28 238 ALA A C 1
ATOM 3641 O O . ALA A 1 238 ? -10.490 7.975 105.775 1.00 31.36 238 ALA A O 1
ATOM 3648 N N . SER A 1 239 ? -10.806 10.022 104.916 1.00 32.19 239 SER A N 1
ATOM 3649 C CA . SER A 1 239 ? -11.330 9.527 103.644 1.00 32.35 239 SER A CA 1
ATOM 3650 C C . SER A 1 239 ? -10.247 8.918 102.765 1.00 30.42 239 SER A C 1
ATOM 3651 O O . SER A 1 239 ? -9.059 9.200 102.940 1.00 30.10 239 SER A O 1
ATOM 3659 N N . SER A 1 240 ? -10.668 8.079 101.821 1.00 29.56 240 SER A N 1
ATOM 3660 C CA . SER A 1 240 ? -9.765 7.515 100.822 1.00 27.64 240 SER A CA 1
ATOM 3661 C C . SER A 1 240 ? -9.478 8.555 99.741 1.00 25.47 240 SER A C 1
ATOM 3662 O O . SER A 1 240 ? -9.773 8.350 98.567 1.00 26.21 240 SER A O 1
ATOM 3670 N N . ALA A 1 241 ? -8.863 9.651 100.151 1.00 23.71 241 ALA A N 1
ATOM 3671 C CA . ALA A 1 241 ? -8.732 10.847 99.319 1.00 22.31 241 ALA A CA 1
ATOM 3672 C C . ALA A 1 241 ? -7.970 10.650 98.003 1.00 19.59 241 ALA A C 1
ATOM 3673 O O . ALA A 1 241 ? -8.509 10.870 96.923 1.00 19.65 241 ALA A O 1
ATOM 3680 N N . ALA A 1 242 ? -6.705 10.272 98.099 1.00 19.20 242 ALA A N 1
ATOM 3681 C CA . ALA A 1 242 ? -5.873 10.112 96.914 1.00 19.75 242 ALA A CA 1
ATOM 3682 C C . ALA A 1 242 ? -6.369 9.004 95.984 1.00 18.27 242 ALA A C 1
ATOM 3683 O O . ALA A 1 242 ? -6.330 9.169 94.767 1.00 17.84 242 ALA A O 1
ATOM 3690 N N . SER A 1 243 ? -6.841 7.884 96.529 1.00 18.29 243 SER A N 1
ATOM 3691 C CA . SER A 1 243 ? -7.302 6.802 95.662 1.00 17.57 243 SER A CA 1
ATOM 3692 C C . SER A 1 243 ? -8.649 7.147 95.024 1.00 17.89 243 SER A C 1
ATOM 3693 O O . SER A 1 243 ? -8.925 6.735 93.907 1.00 17.42 243 SER A O 1
ATOM 3701 N N . ALA A 1 244 ? -9.465 7.937 95.713 1.00 18.02 244 ALA A N 1
ATOM 3702 C CA . ALA A 1 244 ? -10.746 8.359 95.153 1.00 18.43 244 ALA A CA 1
ATOM 3703 C C . ALA A 1 244 ? -10.521 9.397 94.061 1.00 17.59 244 ALA A C 1
ATOM 3704 O O . ALA A 1 244 ? -11.194 9.377 93.019 1.00 16.63 244 ALA A O 1
ATOM 3711 N N . ALA A 1 245 ? -9.585 10.311 94.306 1.00 17.90 245 ALA A N 1
ATOM 3712 C CA . ALA A 1 245 ? -9.259 11.343 93.329 1.00 18.03 245 ALA A CA 1
ATOM 3713 C C . ALA A 1 245 ? -8.676 10.661 92.102 1.00 18.40 245 ALA A C 1
ATOM 3714 O O . ALA A 1 245 ? -8.993 11.013 90.970 1.00 19.04 245 ALA A O 1
ATOM 3721 N N . ASN A 1 246 ? -7.841 9.655 92.334 1.00 18.51 246 ASN A N 1
ATOM 3722 C CA . ASN A 1 246 ? -7.292 8.884 91.233 1.00 17.65 246 ASN A CA 1
ATOM 3723 C C . ASN A 1 246 ? -8.381 8.214 90.403 1.00 17.76 246 ASN A C 1
ATOM 3724 O O . ASN A 1 246 ? -8.369 8.298 89.177 1.00 18.17 246 ASN A O 1
ATOM 3735 N N . ALA A 1 247 ? -9.329 7.564 91.073 1.00 17.97 247 ALA A N 1
ATOM 3736 C CA . ALA A 1 247 ? -10.446 6.925 90.390 1.00 17.48 247 ALA A CA 1
ATOM 3737 C C . ALA A 1 247 ? -11.297 7.929 89.617 1.00 17.19 247 ALA A C 1
ATOM 3738 O O . ALA A 1 247 ? -11.751 7.639 88.521 1.00 18.06 247 ALA A O 1
ATOM 3745 N N . ALA A 1 248 ? -11.518 9.104 90.196 1.00 16.84 248 ALA A N 1
ATOM 3746 C CA . ALA A 1 248 ? -12.327 10.125 89.539 1.00 16.69 248 ALA A CA 1
ATOM 3747 C C . ALA A 1 248 ? -11.646 10.582 88.259 1.00 17.78 248 ALA A C 1
ATOM 3748 O O . ALA A 1 248 ? -12.295 10.777 87.237 1.00 18.16 248 ALA A O 1
ATOM 3755 N N A LEU A 1 249 ? -10.329 10.756 88.320 0.48 17.96 249 LEU A N 1
ATOM 3756 N N B LEU A 1 249 ? -10.332 10.744 88.332 0.52 18.39 249 LEU A N 1
ATOM 3757 C CA A LEU A 1 249 ? -9.552 11.129 87.143 0.48 19.04 249 LEU A CA 1
ATOM 3758 C CA B LEU A 1 249 ? -9.555 11.165 87.184 0.52 19.86 249 LEU A CA 1
ATOM 3759 C C A LEU A 1 249 ? -9.597 10.041 86.084 0.48 19.95 249 LEU A C 1
ATOM 3760 C C B LEU A 1 249 ? -9.542 10.078 86.110 0.52 20.84 249 LEU A C 1
ATOM 3761 O O A LEU A 1 249 ? -9.792 10.324 84.902 0.48 20.88 249 LEU A O 1
ATOM 3762 O O B LEU A 1 249 ? -9.656 10.381 84.923 0.52 21.94 249 LEU A O 1
ATOM 3806 N N B CYS A 1 250 ? -9.416 8.816 86.522 0.52 21.14 250 CYS A N 1
ATOM 3807 C CA B CYS A 1 250 ? -9.460 7.700 85.577 0.52 19.70 250 CYS A CA 1
ATOM 3808 C C B CYS A 1 250 ? -10.817 7.639 84.889 0.52 21.96 250 CYS A C 1
ATOM 3809 O O B CYS A 1 250 ? -10.897 7.471 83.675 0.52 21.92 250 CYS A O 1
ATOM 3817 N N . HIS A 1 251 ? -11.880 7.765 85.675 1.00 19.84 251 HIS A N 1
ATOM 3818 C CA . HIS A 1 251 ? -13.232 7.727 85.137 1.00 19.62 251 HIS A CA 1
ATOM 3819 C C . HIS A 1 251 ? -13.420 8.817 84.090 1.00 20.07 251 HIS A C 1
ATOM 3820 O O . HIS A 1 251 ? -13.859 8.548 82.969 1.00 20.66 251 HIS A O 1
ATOM 3834 N N . MET A 1 252 ? -13.072 10.046 84.453 1.00 19.76 252 MET A N 1
ATOM 3835 C CA . MET A 1 252 ? -13.275 11.177 83.558 1.00 20.06 252 MET A CA 1
ATOM 3836 C C . MET A 1 252 ? -12.391 11.086 82.316 1.00 21.34 252 MET A C 1
ATOM 3837 O O . MET A 1 252 ? -12.838 11.402 81.218 1.00 22.31 252 MET A O 1
ATOM 3851 N N . ARG A 1 253 ? -11.145 10.658 82.489 1.00 22.23 253 ARG A N 1
ATOM 3852 C CA . ARG A 1 253 ? -10.231 10.530 81.364 1.00 24.30 253 ARG A CA 1
ATOM 3853 C C . ARG A 1 253 ? -10.803 9.551 80.338 1.00 23.04 253 ARG A C 1
ATOM 3854 O O . ARG A 1 253 ? -10.860 9.851 79.148 1.00 22.31 253 ARG A O 1
ATOM 3875 N N . ASP A 1 254 ? -11.247 8.390 80.805 1.00 23.76 254 ASP A N 1
ATOM 3876 C CA . ASP A 1 254 ? -11.808 7.378 79.914 1.00 24.12 254 ASP A CA 1
ATOM 3877 C C . ASP A 1 254 ? -13.119 7.849 79.279 1.00 24.74 254 ASP A C 1
ATOM 3878 O O . ASP A 1 254 ? -13.380 7.579 78.109 1.00 25.07 254 ASP A O 1
ATOM 3887 N N . TRP A 1 255 ? -13.925 8.570 80.050 1.00 24.25 255 TRP A N 1
ATOM 3888 C CA . TRP A 1 255 ? -15.201 9.100 79.572 1.00 24.72 255 TRP A CA 1
ATOM 3889 C C . TRP A 1 255 ? -14.993 10.151 78.480 1.00 26.06 255 TRP A C 1
ATOM 3890 O O . TRP A 1 255 ? -15.773 10.238 77.531 1.00 25.95 255 TRP A O 1
ATOM 3911 N N . LEU A 1 256 ? -13.943 10.951 78.614 1.00 27.08 256 LEU A N 1
ATOM 3912 C CA . LEU A 1 256 ? -13.704 12.045 77.678 1.00 28.72 256 LEU A CA 1
ATOM 3913 C C . LEU A 1 256 ? -12.930 11.614 76.435 1.00 29.64 256 LEU A C 1
ATOM 3914 O O . LEU A 1 256 ? -13.196 12.109 75.337 1.00 30.31 256 LEU A O 1
ATOM 3930 N N . PHE A 1 257 ? -11.974 10.703 76.605 1.00 29.97 257 PHE A N 1
ATOM 3931 C CA . PHE A 1 257 ? -11.042 10.359 75.529 1.00 30.94 257 PHE A CA 1
ATOM 3932 C C . PHE A 1 257 ? -11.230 8.938 74.996 1.00 31.81 257 PHE A C 1
ATOM 3933 O O . PHE A 1 257 ? -10.663 8.573 73.960 1.00 32.34 257 PHE A O 1
ATOM 3950 N N . GLY A 1 258 ? -12.030 8.143 75.697 1.00 31.96 258 GLY A N 1
ATOM 3951 C CA . GLY A 1 258 ? -12.348 6.799 75.251 1.00 32.61 258 GLY A CA 1
ATOM 3952 C C . GLY A 1 258 ? -11.477 5.749 75.910 1.00 33.54 258 GLY A C 1
ATOM 3953 O O . GLY A 1 258 ? -10.382 6.046 76.391 1.00 33.92 258 GLY A O 1
ATOM 3957 N N . THR A 1 259 ? -11.971 4.514 75.933 1.00 33.87 259 THR A N 1
ATOM 3958 C CA . THR A 1 259 ? -11.240 3.404 76.527 1.00 34.50 259 THR A CA 1
ATOM 3959 C C . THR A 1 259 ? -10.340 2.749 75.489 1.00 36.96 259 THR A C 1
ATOM 3960 O O . THR A 1 259 ? -10.646 2.745 74.295 1.00 36.51 259 THR A O 1
ATOM 3971 N N . LYS A 1 260 ? -9.220 2.205 75.948 1.00 39.41 260 LYS A N 1
ATOM 3972 C CA . LYS A 1 260 ? -8.289 1.527 75.060 1.00 42.39 260 LYS A CA 1
ATOM 3973 C C . LYS A 1 260 ? -8.905 0.196 74.641 1.00 42.16 260 LYS A C 1
ATOM 3974 O O . LYS A 1 260 ? -9.654 -0.403 75.410 1.00 41.89 260 LYS A O 1
ATOM 3993 N N . PRO A 1 261 ? -8.597 -0.272 73.420 1.00 42.72 261 PRO A N 1
ATOM 3994 C CA . PRO A 1 261 ? -9.218 -1.503 72.915 1.00 42.27 261 PRO A CA 1
ATOM 3995 C C . PRO A 1 261 ? -9.048 -2.692 73.859 1.00 40.83 261 PRO A C 1
ATOM 3996 O O . PRO A 1 261 ? -7.947 -2.944 74.351 1.00 40.20 261 PRO A O 1
ATOM 4007 N N . GLY A 1 262 ? -10.146 -3.396 74.118 1.00 40.33 262 GLY A N 1
ATOM 4008 C CA . GLY A 1 262 ? -10.130 -4.552 74.996 1.00 39.91 262 GLY A CA 1
ATOM 4009 C C . GLY A 1 262 ? -10.410 -4.226 76.451 1.00 39.87 262 GLY A C 1
ATOM 4010 O O . GLY A 1 262 ? -10.742 -5.121 77.227 1.00 40.90 262 GLY A O 1
ATOM 4014 N N . ASP A 1 263 ? -10.273 -2.956 76.829 1.00 38.61 263 ASP A N 1
ATOM 4015 C CA . ASP A 1 263 ? -10.505 -2.542 78.213 1.00 37.94 263 ASP A CA 1
ATOM 4016 C C . ASP A 1 263 ? -11.986 -2.309 78.504 1.00 35.91 263 ASP A C 1
ATOM 4017 O O . ASP A 1 263 ? -12.697 -1.712 77.694 1.00 36.49 263 ASP A O 1
ATOM 4026 N N . TRP A 1 264 ? -12.439 -2.783 79.664 1.00 33.03 264 TRP A N 1
ATOM 4027 C CA . TRP A 1 264 ? -13.738 -2.390 80.207 1.00 30.80 264 TRP A CA 1
ATOM 4028 C C . TRP A 1 264 ? -13.498 -1.526 81.419 1.00 29.58 264 TRP A C 1
ATOM 4029 O O . TRP A 1 264 ? -12.564 -1.772 82.179 1.00 30.59 264 TRP A O 1
ATOM 4050 N N . VAL A 1 265 ? -14.356 -0.531 81.605 1.00 27.70 265 VAL A N 1
ATOM 4051 C CA . VAL A 1 265 ? -14.372 0.250 82.835 1.00 25.44 265 VAL A CA 1
ATOM 4052 C C . VAL A 1 265 ? -15.783 0.268 83.398 1.00 23.95 265 VAL A C 1
ATOM 4053 O O . VAL A 1 265 ? -16.766 0.316 82.651 1.00 24.08 265 VAL A O 1
ATOM 4066 N N . SER A 1 266 ? -15.882 0.207 84.720 1.00 22.51 266 SER A N 1
ATOM 4067 C CA . SER A 1 266 ? -17.172 0.251 85.377 1.00 21.10 266 SER A CA 1
ATOM 4068 C C . SER A 1 266 ? -17.578 1.712 85.550 1.00 20.70 266 SER A C 1
ATOM 4069 O O . SER A 1 266 ? -16.783 2.533 86.017 1.00 20.51 266 SER A O 1
ATOM 4077 N N . MET A 1 267 ? -18.810 2.027 85.160 1.00 22.03 267 MET A N 1
ATOM 4078 C CA . MET A 1 267 ? -19.347 3.380 85.255 1.00 22.19 267 MET A CA 1
ATOM 4079 C C . MET A 1 267 ? -20.808 3.309 85.681 1.00 21.98 267 MET A C 1
ATOM 4080 O O . MET A 1 267 ? -21.597 2.580 85.077 1.00 21.31 267 MET A O 1
ATOM 4094 N N . GLY A 1 268 ? -21.177 4.071 86.704 1.00 21.61 268 GLY A N 1
ATOM 4095 C CA . GLY A 1 268 ? -22.579 4.243 87.041 1.00 22.14 268 GLY A CA 1
ATOM 4096 C C . GLY A 1 268 ? -23.229 5.183 86.047 1.00 22.72 268 GLY A C 1
ATOM 4097 O O . GLY A 1 268 ? -22.840 6.348 85.949 1.00 22.64 268 GLY A O 1
ATOM 4101 N N . ILE A 1 269 ? -24.211 4.680 85.304 1.00 23.09 269 ILE A N 1
ATOM 4102 C CA . ILE A 1 269 ? -24.864 5.474 84.270 1.00 23.64 269 ILE A CA 1
ATOM 4103 C C . ILE A 1 269 ? -26.373 5.309 84.336 1.00 24.02 269 ILE A C 1
ATOM 4104 O O . ILE A 1 269 ? -26.864 4.316 84.881 1.00 24.13 269 ILE A O 1
ATOM 4120 N N . PRO A 1 270 ? -27.115 6.288 83.787 1.00 24.38 270 PRO A N 1
ATOM 4121 C CA . PRO A 1 270 ? -28.562 6.129 83.641 1.00 24.89 270 PRO A CA 1
ATOM 4122 C C . PRO A 1 270 ? -28.852 4.830 82.902 1.00 26.84 270 PRO A C 1
ATOM 4123 O O . PRO A 1 270 ? -28.197 4.540 81.900 1.00 27.81 270 PRO A O 1
ATOM 4134 N N . VAL A 1 271 ? -29.795 4.044 83.408 1.00 27.65 271 VAL A N 1
ATOM 4135 C CA . VAL A 1 271 ? -30.106 2.754 82.800 1.00 28.46 271 VAL A CA 1
ATOM 4136 C C . VAL A 1 271 ? -30.851 2.991 81.494 1.00 31.06 271 VAL A C 1
ATOM 4137 O O . VAL A 1 271 ? -31.934 3.580 81.499 1.00 31.54 271 VAL A O 1
ATOM 4150 N N . PRO A 1 272 ? -30.279 2.548 80.363 1.00 32.26 272 PRO A N 1
ATOM 4151 C CA . PRO A 1 272 ? -31.007 2.778 79.112 1.00 33.91 272 PRO A CA 1
ATOM 4152 C C . PRO A 1 272 ? -32.100 1.743 78.886 1.00 35.50 272 PRO A C 1
ATOM 4153 O O . PRO A 1 272 ? -31.962 0.597 79.322 1.00 33.88 272 PRO A O 1
ATOM 4164 N N . GLU A 1 273 ? -33.179 2.148 78.224 1.00 38.86 273 GLU A N 1
ATOM 4165 C CA . GLU A 1 273 ? -34.189 1.197 77.798 1.00 41.80 273 GLU A CA 1
ATOM 4166 C C . GLU A 1 273 ? -33.507 0.191 76.893 1.00 41.40 273 GLU A C 1
ATOM 4167 O O . GLU A 1 273 ? -32.722 0.560 76.018 1.00 42.03 273 GLU A O 1
ATOM 4179 N N . GLY A 1 274 ? -33.790 -1.082 77.118 1.00 40.20 274 GLY A N 1
ATOM 4180 C CA . GLY A 1 274 ? -33.193 -2.125 76.314 1.00 39.49 274 GLY A CA 1
ATOM 4181 C C . GLY A 1 274 ? -31.708 -2.287 76.570 1.00 38.16 274 GLY A C 1
ATOM 4182 O O . GLY A 1 274 ? -30.951 -2.570 75.651 1.00 38.75 274 GLY A O 1
ATOM 4186 N N . ASN A 1 275 ? -31.276 -2.092 77.811 1.00 35.80 275 ASN A N 1
ATOM 4187 C CA . ASN A 1 275 ? -29.941 -2.528 78.200 1.00 34.39 275 ASN A CA 1
ATOM 4188 C C . ASN A 1 275 ? -29.931 -4.058 78.178 1.00 33.95 275 ASN A C 1
ATOM 4189 O O . ASN A 1 275 ? -30.988 -4.681 78.285 1.00 33.50 275 ASN A O 1
ATOM 4200 N N . PRO A 1 276 ? -28.748 -4.672 78.024 1.00 33.83 276 PRO A N 1
ATOM 4201 C CA . PRO A 1 276 ? -28.705 -6.120 77.780 1.00 34.54 276 PRO A CA 1
ATOM 4202 C C . PRO A 1 276 ? -29.050 -7.006 78.979 1.00 33.65 276 PRO A C 1
ATOM 4203 O O . PRO A 1 276 ? -29.171 -8.216 78.797 1.00 34.24 276 PRO A O 1
ATOM 4214 N N . TYR A 1 277 ? -29.206 -6.430 80.168 1.00 32.46 277 TYR A N 1
ATOM 4215 C CA . TYR A 1 277 ? -29.150 -7.226 81.394 1.00 32.62 277 TYR A CA 1
ATOM 4216 C C . TYR A 1 277 ? -30.381 -7.107 82.287 1.00 33.76 277 TYR A C 1
ATOM 4217 O O . TYR A 1 277 ? -30.337 -7.460 83.470 1.00 34.51 277 TYR A O 1
ATOM 4235 N N . GLY A 1 278 ? -31.476 -6.621 81.710 1.00 33.62 278 GLY A N 1
ATOM 4236 C CA . GLY A 1 278 ? -32.773 -6.667 82.359 1.00 33.81 278 GLY A CA 1
ATOM 4237 C C . GLY A 1 278 ? -33.009 -5.631 83.441 1.00 34.06 278 GLY A C 1
ATOM 4238 O O . GLY A 1 278 ? -34.020 -5.688 84.145 1.00 35.08 278 GLY A O 1
ATOM 4242 N N . ILE A 1 279 ? -32.095 -4.678 83.576 1.00 32.97 279 ILE A N 1
ATOM 4243 C CA . ILE A 1 279 ? -32.251 -3.641 84.586 1.00 32.37 279 ILE A CA 1
ATOM 4244 C C . ILE A 1 279 ? -33.339 -2.670 84.138 1.00 32.20 279 ILE A C 1
ATOM 4245 O O . ILE A 1 279 ? -33.384 -2.266 82.976 1.00 31.89 279 ILE A O 1
ATOM 4261 N N . LYS A 1 280 ? -34.220 -2.304 85.060 1.00 32.37 280 LYS A N 1
ATOM 4262 C CA . LYS A 1 280 ? -35.300 -1.378 84.744 1.00 33.29 280 LYS A CA 1
ATOM 4263 C C . LYS A 1 280 ? -34.775 0.049 84.687 1.00 33.08 280 LYS A C 1
ATOM 4264 O O . LYS A 1 280 ? -33.977 0.449 85.537 1.00 31.96 280 LYS A O 1
ATOM 4283 N N . PRO A 1 281 ? -35.212 0.823 83.682 1.00 33.80 281 PRO A N 1
ATOM 4284 C CA . PRO A 1 281 ? -34.844 2.241 83.668 1.00 33.70 281 PRO A CA 1
ATOM 4285 C C . PRO A 1 281 ? -35.339 2.950 84.917 1.00 32.62 281 PRO A C 1
ATOM 4286 O O . PRO A 1 281 ? -36.311 2.503 85.520 1.00 33.54 281 PRO A O 1
ATOM 4297 N N . GLY A 1 282 ? -34.665 4.024 85.308 1.00 31.51 282 GLY A N 1
ATOM 4298 C CA . GLY A 1 282 ? -35.123 4.844 86.415 1.00 30.66 282 GLY A CA 1
ATOM 4299 C C . GLY A 1 282 ? -34.131 4.973 87.551 1.00 28.95 282 GLY A C 1
ATOM 4300 O O . GLY A 1 282 ? -34.430 5.631 88.552 1.00 29.02 282 GLY A O 1
ATOM 4304 N N . VAL A 1 283 ? -32.960 4.351 87.403 1.00 27.99 283 VAL A N 1
ATOM 4305 C CA . VAL A 1 283 ? -31.883 4.506 88.369 1.00 26.32 283 VAL A CA 1
ATOM 4306 C C . VAL A 1 283 ? -30.561 4.682 87.649 1.00 25.37 283 VAL A C 1
ATOM 4307 O O . VAL A 1 283 ? -30.484 4.521 86.431 1.00 25.20 283 VAL A O 1
ATOM 4320 N N . ILE A 1 284 ? -29.535 5.034 88.419 1.00 23.98 284 ILE A N 1
ATOM 4321 C CA . ILE A 1 284 ? -28.160 5.074 87.950 1.00 24.34 284 ILE A CA 1
ATOM 4322 C C . ILE A 1 284 ? -27.506 3.766 88.392 1.00 23.32 284 ILE A C 1
ATOM 4323 O O . ILE A 1 284 ? -27.435 3.476 89.585 1.00 23.86 284 ILE A O 1
ATOM 4339 N N . TYR A 1 285 ? -27.042 2.978 87.427 1.00 22.96 285 TYR A N 1
ATOM 4340 C CA . TYR A 1 285 ? -26.578 1.610 87.675 1.00 22.88 285 TYR A CA 1
ATOM 4341 C C . TYR A 1 285 ? -25.205 1.424 87.043 1.00 22.93 285 TYR A C 1
ATOM 4342 O O . TYR A 1 285 ? -24.979 1.848 85.909 1.00 23.10 285 TYR A O 1
ATOM 4360 N N . SER A 1 286 ? -24.286 0.797 87.770 1.00 22.67 286 SER A N 1
ATOM 4361 C CA . SER A 1 286 ? -22.961 0.555 87.230 1.00 22.47 286 SER A CA 1
ATOM 4362 C C . SER A 1 286 ? -22.972 -0.648 86.296 1.00 22.97 286 SER A C 1
ATOM 4363 O O . SER A 1 286 ? -23.466 -1.728 86.647 1.00 23.00 286 SER A O 1
ATOM 4371 N N . PHE A 1 287 ? -22.446 -0.423 85.096 1.00 23.83 287 PHE A N 1
ATOM 4372 C CA . PHE A 1 287 ? -22.324 -1.439 84.058 1.00 24.15 287 PHE A CA 1
ATOM 4373 C C . PHE A 1 287 ? -20.871 -1.514 83.608 1.00 24.29 287 PHE A C 1
ATOM 4374 O O . PHE A 1 287 ? -20.116 -0.540 83.758 1.00 24.73 287 PHE A O 1
ATOM 4391 N N . PRO A 1 288 ? -20.480 -2.653 83.017 1.00 24.62 288 PRO A N 1
ATOM 4392 C CA . PRO A 1 288 ? -19.217 -2.690 82.280 1.00 25.30 288 PRO A CA 1
ATOM 4393 C C . PRO A 1 288 ? -19.392 -1.898 80.994 1.00 25.97 288 PRO A C 1
ATOM 4394 O O . PRO A 1 288 ? -20.348 -2.152 80.250 1.00 25.49 288 PRO A O 1
ATOM 4405 N N . CYS A 1 289 ? -18.505 -0.937 80.760 1.00 26.45 289 CYS A N 1
ATOM 4406 C CA . CYS A 1 289 ? -18.632 -0.024 79.632 1.00 27.35 289 CYS A CA 1
ATOM 4407 C C . CYS A 1 289 ? -17.342 0.103 78.844 1.00 28.74 289 CYS A C 1
ATOM 4408 O O . CYS A 1 289 ? -16.246 -0.053 79.384 1.00 29.09 289 CYS A O 1
ATOM 4416 N N . THR A 1 290 ? -17.494 0.382 77.556 1.00 29.89 290 THR A N 1
ATOM 4417 C CA . THR A 1 290 ? -16.420 0.941 76.760 1.00 31.14 290 THR A CA 1
ATOM 4418 C C . THR A 1 290 ? -16.834 2.357 76.395 1.00 31.74 290 THR A C 1
ATOM 4419 O O . THR A 1 290 ? -18.013 2.710 76.478 1.00 31.90 290 THR A O 1
ATOM 4430 N N . VAL A 1 291 ? -15.859 3.162 75.997 1.00 31.40 291 VAL A N 1
ATOM 4431 C CA . VAL A 1 291 ? -16.110 4.532 75.574 1.00 31.94 291 VAL A CA 1
ATOM 4432 C C . VAL A 1 291 ? -15.320 4.767 74.296 1.00 33.79 291 VAL A C 1
ATOM 4433 O O . VAL A 1 291 ? -14.122 4.483 74.246 1.00 32.92 291 VAL A O 1
ATOM 4446 N N . ASP A 1 292 ? -15.988 5.263 73.256 1.00 36.82 292 ASP A N 1
ATOM 4447 C CA . ASP A 1 292 ? -15.316 5.510 71.982 1.00 40.40 292 ASP A CA 1
ATOM 4448 C C . ASP A 1 292 ? -14.667 6.888 71.970 1.00 42.21 292 ASP A C 1
ATOM 4449 O O . ASP A 1 292 ? -14.809 7.655 72.922 1.00 41.36 292 ASP A O 1
ATOM 4458 N N . LYS A 1 293 ? -13.956 7.196 70.890 1.00 44.70 293 LYS A N 1
ATOM 4459 C CA . LYS A 1 293 ? -13.224 8.454 70.781 1.00 46.65 293 LYS A CA 1
ATOM 4460 C C . LYS A 1 293 ? -14.138 9.674 70.828 1.00 46.65 293 LYS A C 1
ATOM 4461 O O . LYS A 1 293 ? -13.672 10.786 71.071 1.00 46.81 293 LYS A O 1
ATOM 4480 N N . ASP A 1 294 ? -15.431 9.467 70.588 1.00 46.67 294 ASP A N 1
ATOM 4481 C CA . ASP A 1 294 ? -16.409 10.554 70.636 1.00 46.58 294 ASP A CA 1
ATOM 4482 C C . ASP A 1 294 ? -16.917 10.790 72.055 1.00 44.76 294 ASP A C 1
ATOM 4483 O O . ASP A 1 294 ? -17.683 11.723 72.305 1.00 44.99 294 ASP A O 1
ATOM 4492 N N . GLY A 1 295 ? -16.495 9.936 72.981 1.00 42.86 295 GLY A N 1
ATOM 4493 C CA . GLY A 1 295 ? -16.890 10.068 74.369 1.00 41.09 295 GLY A CA 1
ATOM 4494 C C . GLY A 1 295 ? -18.243 9.445 74.635 1.00 40.06 295 GLY A C 1
ATOM 4495 O O . GLY A 1 295 ? -18.852 9.698 75.673 1.00 40.21 295 GLY A O 1
ATOM 4499 N N . LYS A 1 296 ? -18.714 8.626 73.699 1.00 39.04 296 LYS A N 1
ATOM 4500 C CA . LYS A 1 296 ? -19.998 7.961 73.859 1.00 38.19 296 LYS A CA 1
ATOM 4501 C C . LYS A 1 296 ? -19.812 6.646 74.599 1.00 36.02 296 LYS A C 1
ATOM 4502 O O . LYS A 1 296 ? -18.962 5.831 74.240 1.00 35.62 296 LYS A O 1
ATOM 4521 N N . VAL A 1 297 ? -20.617 6.459 75.637 1.00 34.44 297 VAL A N 1
ATOM 4522 C CA . VAL A 1 297 ? -20.544 5.280 76.486 1.00 33.76 297 VAL A CA 1
ATOM 4523 C C . VAL A 1 297 ? -21.394 4.162 75.903 1.00 33.49 297 VAL A C 1
ATOM 4524 O O . VAL A 1 297 ? -22.498 4.407 75.415 1.00 33.00 297 VAL A O 1
ATOM 4537 N N . HIS A 1 298 ? -20.876 2.937 75.962 1.00 33.47 298 HIS A N 1
ATOM 4538 C CA . HIS A 1 298 ? -21.589 1.763 75.472 1.00 34.17 298 HIS A CA 1
ATOM 4539 C C . HIS A 1 298 ? -21.507 0.635 76.491 1.00 32.61 298 HIS A C 1
ATOM 4540 O O . HIS A 1 298 ? -20.417 0.261 76.923 1.00 31.80 298 HIS A O 1
ATOM 4554 N N . ILE A 1 299 ? -22.657 0.091 76.877 1.00 31.50 299 ILE A N 1
ATOM 4555 C CA . ILE A 1 299 ? -22.675 -1.053 77.780 1.00 31.45 299 ILE A CA 1
ATOM 4556 C C . ILE A 1 299 ? -22.203 -2.283 77.026 1.00 31.14 299 ILE A C 1
ATOM 4557 O O . ILE A 1 299 ? -22.699 -2.581 75.942 1.00 31.27 299 ILE A O 1
ATOM 4573 N N . VAL A 1 300 ? -21.244 -2.994 77.607 1.00 31.23 300 VAL A N 1
ATOM 4574 C CA . VAL A 1 300 ? -20.723 -4.214 77.001 1.00 31.07 300 VAL A CA 1
ATOM 4575 C C . VAL A 1 300 ? -21.838 -5.252 76.886 1.00 32.44 300 VAL A C 1
ATOM 4576 O O . VAL A 1 300 ? -22.532 -5.540 77.860 1.00 33.03 300 VAL A O 1
ATOM 4589 N N . GLU A 1 301 ? -21.999 -5.815 75.692 1.00 33.81 301 GLU A N 1
ATOM 4590 C CA . GLU A 1 301 ? -23.086 -6.752 75.424 1.00 35.01 301 GLU A CA 1
ATOM 4591 C C . GLU A 1 301 ? -22.600 -8.192 75.382 1.00 35.42 301 GLU A C 1
ATOM 4592 O O . GLU A 1 301 ? -21.401 -8.456 75.340 1.00 35.80 301 GLU A O 1
ATOM 4604 N N . GLY A 1 302 ? -23.548 -9.121 75.416 1.00 34.97 302 GLY A N 1
ATOM 4605 C CA . GLY A 1 302 ? -23.261 -10.523 75.166 1.00 35.09 302 GLY A CA 1
ATOM 4606 C C . GLY A 1 302 ? -22.563 -11.264 76.291 1.00 35.31 302 GLY A C 1
ATOM 4607 O O . GLY A 1 302 ? -22.061 -12.371 76.084 1.00 35.83 302 GLY A O 1
ATOM 4611 N N . LEU A 1 303 ? -22.535 -10.678 77.481 1.00 34.72 303 LEU A N 1
ATOM 4612 C CA . LEU A 1 303 ? -21.887 -11.321 78.616 1.00 34.89 303 LEU A CA 1
ATOM 4613 C C . LEU A 1 303 ? -22.778 -12.398 79.221 1.00 35.20 303 LEU A C 1
ATOM 4614 O O . LEU A 1 303 ? -23.977 -12.197 79.408 1.00 34.93 303 LEU A O 1
ATOM 4630 N N . GLU A 1 304 ? -22.182 -13.547 79.520 1.00 36.92 304 GLU A N 1
ATOM 4631 C CA . GLU A 1 304 ? -22.907 -14.623 80.173 1.00 37.77 304 GLU A CA 1
ATOM 4632 C C . GLU A 1 304 ? -22.957 -14.357 81.668 1.00 35.97 304 GLU A C 1
ATOM 4633 O O . GLU A 1 304 ? -21.923 -14.282 82.333 1.00 35.77 304 GLU A O 1
ATOM 4645 N N . ILE A 1 305 ? -24.172 -14.206 82.184 1.00 34.46 305 ILE A N 1
ATOM 4646 C CA . ILE A 1 305 ? -24.389 -13.869 83.584 1.00 33.92 305 ILE A CA 1
ATOM 4647 C C . ILE A 1 305 ? -24.806 -15.119 84.335 1.00 33.86 305 ILE A C 1
ATOM 4648 O O . ILE A 1 305 ? -25.906 -15.637 84.129 1.00 33.60 305 ILE A O 1
ATOM 4664 N N . ASN A 1 306 ? -23.934 -15.610 85.206 1.00 33.43 306 ASN A N 1
ATOM 4665 C CA . ASN A 1 306 ? -24.262 -16.806 85.970 1.00 33.14 306 ASN A CA 1
ATOM 4666 C C . ASN A 1 306 ? -25.291 -16.486 87.055 1.00 32.88 306 ASN A C 1
ATOM 4667 O O . ASN A 1 306 ? -25.588 -15.319 87.315 1.00 32.51 306 ASN A O 1
ATOM 4678 N N . ASP A 1 307 ? -25.845 -17.530 87.664 1.00 33.23 307 ASP A N 1
ATOM 4679 C CA . ASP A 1 307 ? -26.952 -17.383 88.605 1.00 33.55 307 ASP A CA 1
ATOM 4680 C C . ASP A 1 307 ? -26.587 -16.540 89.814 1.00 32.98 307 ASP A C 1
ATOM 4681 O O . ASP A 1 307 ? -27.432 -15.826 90.354 1.00 33.33 307 ASP A O 1
ATOM 4690 N N . TRP A 1 308 ? -25.334 -16.627 90.244 1.00 32.08 308 TRP A N 1
ATOM 4691 C CA . TRP A 1 308 ? -24.885 -15.859 91.394 1.00 31.68 308 TRP A CA 1
ATOM 4692 C C . TRP A 1 308 ? -24.841 -14.369 91.061 1.00 31.72 308 TRP A C 1
ATOM 4693 O O . TRP A 1 308 ? -25.374 -13.549 91.809 1.00 31.67 308 TRP A O 1
ATOM 4714 N N . VAL A 1 309 ? -24.208 -14.026 89.940 1.00 31.34 309 VAL A N 1
ATOM 4715 C CA . VAL A 1 309 ? -24.144 -12.637 89.487 1.00 30.70 309 VAL A CA 1
ATOM 4716 C C . VAL A 1 309 ? -25.542 -12.068 89.263 1.00 30.55 309 VAL A C 1
ATOM 4717 O O . VAL A 1 309 ? -25.811 -10.926 89.626 1.00 29.98 309 VAL A O 1
ATOM 4730 N N A ARG A 1 310 ? -26.428 -12.863 88.667 0.46 31.15 310 ARG A N 1
ATOM 4731 N N B ARG A 1 310 ? -26.424 -12.868 88.668 0.54 31.15 310 ARG A N 1
ATOM 4732 C CA A ARG A 1 310 ? -27.786 -12.405 88.386 0.46 31.97 310 ARG A CA 1
ATOM 4733 C CA B ARG A 1 310 ? -27.786 -12.427 88.382 0.54 32.00 310 ARG A CA 1
ATOM 4734 C C A ARG A 1 310 ? -28.509 -12.023 89.672 0.46 31.78 310 ARG A C 1
ATOM 4735 C C B ARG A 1 310 ? -28.514 -12.034 89.664 0.54 31.76 310 ARG A C 1
ATOM 4736 O O A ARG A 1 310 ? -29.121 -10.955 89.758 0.46 31.29 310 ARG A O 1
ATOM 4737 O O B ARG A 1 310 ? -29.128 -10.965 89.741 0.54 31.18 310 ARG A O 1
ATOM 4778 N N . GLU A 1 311 ? -28.436 -12.898 90.671 1.00 31.79 311 GLU A N 1
ATOM 4779 C CA . GLU A 1 311 ? -29.078 -12.635 91.952 1.00 32.90 311 GLU A CA 1
ATOM 4780 C C . GLU A 1 311 ? -28.507 -11.360 92.574 1.00 30.31 311 GLU A C 1
ATOM 4781 O O . GLU A 1 311 ? -29.249 -10.538 93.103 1.00 29.78 311 GLU A O 1
ATOM 4793 N N . LYS A 1 312 ? -27.189 -11.189 92.500 1.00 29.29 312 LYS A N 1
ATOM 4794 C CA . LYS A 1 312 ? -26.556 -10.006 93.069 1.00 27.68 312 LYS A CA 1
ATOM 4795 C C . LYS A 1 312 ? -26.986 -8.754 92.318 1.00 26.60 312 LYS A C 1
ATOM 4796 O O . LYS A 1 312 ? -27.236 -7.717 92.926 1.00 26.13 312 LYS A O 1
ATOM 4815 N N . MET A 1 313 ? -27.085 -8.855 90.996 1.00 26.61 313 MET A N 1
ATOM 4816 C CA . MET A 1 313 ? -27.477 -7.712 90.175 1.00 26.80 313 MET A CA 1
ATOM 4817 C C . MET A 1 313 ? -28.907 -7.278 90.472 1.00 27.25 313 MET A C 1
ATOM 4818 O O . MET A 1 313 ? -29.228 -6.085 90.455 1.00 26.76 313 MET A O 1
ATOM 4832 N N . GLU A 1 314 ? -29.762 -8.256 90.742 1.00 27.79 314 GLU A N 1
ATOM 4833 C CA . GLU A 1 314 ? -31.150 -7.988 91.090 1.00 28.51 314 GLU A CA 1
ATOM 4834 C C . GLU A 1 314 ? -31.227 -7.340 92.470 1.00 28.63 314 GLU A C 1
ATOM 4835 O O . GLU A 1 314 ? -32.017 -6.425 92.686 1.00 28.54 314 GLU A O 1
ATOM 4847 N N . ALA A 1 315 ? -30.392 -7.804 93.393 1.00 28.84 315 ALA A N 1
ATOM 4848 C CA . ALA A 1 315 ? -30.404 -7.291 94.760 1.00 29.07 315 ALA A CA 1
ATOM 4849 C C . ALA A 1 315 ? -29.973 -5.830 94.794 1.00 28.12 315 ALA A C 1
ATOM 4850 O O . ALA A 1 315 ? -30.545 -5.012 95.520 1.00 27.90 315 ALA A O 1
ATOM 4857 N N . THR A 1 316 ? -28.958 -5.499 94.006 1.00 27.13 316 THR A N 1
ATOM 4858 C CA . THR A 1 316 ? -28.458 -4.133 93.984 1.00 26.30 316 THR A CA 1
ATOM 4859 C C . THR A 1 316 ? -29.444 -3.200 93.264 1.00 26.90 316 THR A C 1
ATOM 4860 O O . THR A 1 316 ? -29.616 -2.054 93.673 1.00 26.98 316 THR A O 1
ATOM 4871 N N . GLU A 1 317 ? -30.126 -3.697 92.233 1.00 27.25 317 GLU A N 1
ATOM 4872 C CA . GLU A 1 317 ? -31.169 -2.908 91.578 1.00 28.42 317 GLU A CA 1
ATOM 4873 C C . GLU A 1 317 ? -32.294 -2.593 92.558 1.00 29.34 317 GLU A C 1
ATOM 4874 O O . GLU A 1 317 ? -32.786 -1.466 92.606 1.00 28.71 317 GLU A O 1
ATOM 4886 N N . LYS A 1 318 ? -32.698 -3.598 93.328 1.00 30.06 318 LYS A N 1
ATOM 4887 C CA . LYS A 1 318 ? -33.732 -3.428 94.342 1.00 31.32 318 LYS A CA 1
ATOM 4888 C C . LYS A 1 318 ? -33.330 -2.333 95.325 1.00 30.38 318 LYS A C 1
ATOM 4889 O O . LYS A 1 318 ? -34.144 -1.477 95.683 1.00 30.85 318 LYS A O 1
ATOM 4908 N N . GLU A 1 319 ? -32.068 -2.333 95.740 1.00 29.44 319 GLU A N 1
ATOM 4909 C CA . GLU A 1 319 ? -31.597 -1.315 96.668 1.00 29.19 319 GLU A CA 1
ATOM 4910 C C . GLU A 1 319 ? -31.639 0.078 96.040 1.00 28.59 319 GLU A C 1
ATOM 4911 O O . GLU A 1 319 ? -31.988 1.054 96.706 1.00 28.86 319 GLU A O 1
ATOM 4923 N N . LEU A 1 320 ? -31.270 0.178 94.768 1.00 27.32 320 LEU A N 1
ATOM 4924 C CA . LEU A 1 320 ? -31.228 1.479 94.102 1.00 26.41 320 LEU A CA 1
ATOM 4925 C C . LEU A 1 320 ? -32.630 2.069 93.977 1.00 27.29 320 LEU A C 1
ATOM 4926 O O . LEU A 1 320 ? -32.828 3.278 94.124 1.00 27.51 320 LEU A O 1
ATOM 4942 N N . ILE A 1 321 ? -33.600 1.206 93.712 1.00 27.93 321 ILE A N 1
ATOM 4943 C CA . ILE A 1 321 ? -34.984 1.631 93.597 1.00 28.62 321 ILE A CA 1
ATOM 4944 C C . ILE A 1 321 ? -35.473 2.110 94.957 1.00 30.33 321 ILE A C 1
ATOM 4945 O O . ILE A 1 321 ? -36.110 3.157 95.057 1.00 29.99 321 ILE A O 1
ATOM 4961 N N . GLU A 1 322 ? -35.152 1.357 96.005 1.00 31.89 322 GLU A N 1
ATOM 4962 C CA . GLU A 1 322 ? -35.502 1.767 97.363 1.00 34.31 322 GLU A CA 1
ATOM 4963 C C . GLU A 1 322 ? -34.880 3.114 97.729 1.00 32.52 322 GLU A C 1
ATOM 4964 O O . GLU A 1 322 ? -35.545 3.961 98.323 1.00 32.85 322 GLU A O 1
ATOM 4976 N N . GLU A 1 323 ? -33.607 3.300 97.382 1.00 31.28 323 GLU A N 1
ATOM 4977 C CA . GLU A 1 323 ? -32.904 4.548 97.667 1.00 31.31 323 GLU A CA 1
ATOM 4978 C C . GLU A 1 323 ? -33.533 5.720 96.934 1.00 30.17 323 GLU A C 1
ATOM 4979 O O . GLU A 1 323 ? -33.631 6.820 97.484 1.00 30.48 323 GLU A O 1
ATOM 4991 N N . ARG A 1 324 ? -33.945 5.490 95.690 1.00 29.94 324 ARG A N 1
ATOM 4992 C CA . ARG A 1 324 ? -34.623 6.525 94.912 1.00 30.17 324 ARG A CA 1
ATOM 4993 C C . ARG A 1 324 ? -35.892 6.987 95.615 1.00 31.01 324 ARG A C 1
ATOM 4994 O O . ARG A 1 324 ? -36.136 8.186 95.754 1.00 30.16 324 ARG A O 1
ATOM 5015 N N A GLU A 1 325 ? -36.703 6.041 96.066 0.54 31.71 325 GLU A N 1
ATOM 5016 N N B GLU A 1 325 ? -36.703 6.019 96.038 0.46 31.58 325 GLU A N 1
ATOM 5017 C 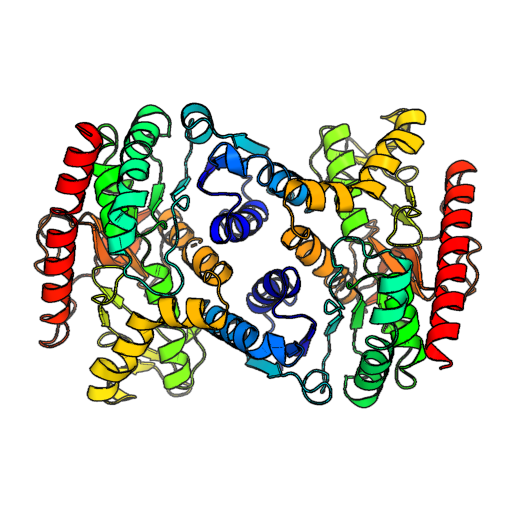CA A GLU A 1 325 ? -37.957 6.395 96.711 0.54 32.78 325 GLU A CA 1
ATOM 5018 C CA B GLU A 1 325 ? -37.951 6.298 96.740 0.46 32.45 325 GLU A CA 1
ATOM 5019 C C A GLU A 1 325 ? -37.701 7.060 98.060 0.54 32.73 325 GLU A C 1
ATOM 5020 C C B GLU A 1 325 ? -37.664 7.078 98.016 0.46 32.43 325 GLU A C 1
ATOM 5021 O O A GLU A 1 325 ? -38.441 7.954 98.465 0.54 32.72 325 GLU A O 1
ATOM 5022 O O B GLU A 1 325 ? -38.340 8.060 98.321 0.46 32.13 325 GLU A O 1
ATOM 5045 N N . THR A 1 326 ? -36.638 6.651 98.744 1.00 32.54 326 THR A N 1
ATOM 5046 C CA . THR A 1 326 ? -36.270 7.301 99.998 1.00 32.76 326 THR A CA 1
ATOM 5047 C C . THR A 1 326 ? -35.821 8.733 99.728 1.00 31.98 326 THR A C 1
ATOM 5048 O O . THR A 1 326 ? -36.200 9.663 100.441 1.00 32.29 326 THR A O 1
ATOM 5059 N N . ALA A 1 327 ? -35.015 8.899 98.687 1.00 32.10 327 ALA A N 1
ATOM 5060 C CA . ALA A 1 327 ? -34.476 10.204 98.330 1.00 32.66 327 ALA A CA 1
ATOM 5061 C C . ALA A 1 327 ? -35.596 11.189 98.024 1.00 32.77 327 ALA A C 1
ATOM 5062 O O . ALA A 1 327 ? -35.599 12.316 98.525 1.00 32.52 327 ALA A O 1
ATOM 5069 N N . PHE A 1 328 ? -36.547 10.766 97.200 1.00 33.70 328 PHE A N 1
ATOM 5070 C CA . PHE A 1 328 ? -37.669 11.627 96.835 1.00 35.21 328 PHE A CA 1
ATOM 5071 C C . PHE A 1 328 ? -38.511 11.992 98.056 1.00 33.92 328 PHE A C 1
ATOM 5072 O O . PHE A 1 328 ? -39.012 13.114 98.160 1.00 33.15 328 PHE A O 1
ATOM 5089 N N . LYS A 1 329 ? -38.667 11.049 98.981 1.00 33.18 329 LYS A N 1
ATOM 5090 C CA . LYS A 1 329 ? -39.418 11.314 100.205 1.00 33.85 329 LYS A CA 1
ATOM 5091 C C . LYS A 1 329 ? -38.668 12.332 101.064 1.00 32.68 329 LYS A C 1
ATOM 5092 O O . LYS A 1 329 ? -39.264 13.276 101.586 1.00 32.87 329 LYS A O 1
ATOM 5111 N N . VAL A 1 330 ? -37.356 12.139 101.193 1.00 31.71 330 VAL A N 1
ATOM 5112 C CA . VAL A 1 330 ? -36.513 13.053 101.955 1.00 32.56 330 VAL A CA 1
ATOM 5113 C C . VAL A 1 330 ? -36.569 14.466 101.370 1.00 31.07 330 VAL A C 1
ATOM 5114 O O . VAL A 1 330 ? -36.709 15.440 102.107 1.00 30.99 330 VAL A O 1
ATOM 5127 N N . LEU A 1 331 ? -36.473 14.573 100.048 1.00 29.96 331 LEU A N 1
ATOM 5128 C CA . LEU A 1 331 ? -36.487 15.872 99.386 1.00 29.75 331 LEU A CA 1
ATOM 5129 C C . LEU A 1 331 ? -37.831 16.562 99.549 1.00 30.27 331 LEU A C 1
ATOM 5130 O O . LEU A 1 331 ? -37.896 17.780 99.701 1.00 30.51 331 LEU A O 1
ATOM 5146 N N . ALA A 1 332 ? -38.899 15.774 99.514 1.00 31.11 332 ALA A N 1
ATOM 5147 C CA . ALA A 1 332 ? -40.234 16.322 99.676 1.00 32.20 332 ALA A CA 1
ATOM 5148 C C . ALA A 1 332 ? -40.416 16.828 101.102 1.00 32.41 332 ALA A C 1
ATOM 5149 O O . ALA A 1 332 ? -41.059 17.859 101.326 1.00 32.13 332 ALA A O 1
ATOM 5156 N N . GLN A 1 333 ? -39.853 16.105 102.065 1.00 32.82 333 GLN A N 1
ATOM 5157 C CA . GLN A 1 333 ? -39.921 16.521 103.461 1.00 35.78 333 GLN A CA 1
ATOM 5158 C C . GLN A 1 333 ? -39.155 17.819 103.676 1.00 36.62 333 GLN A C 1
ATOM 5159 O O . GLN A 1 333 ? -39.673 18.753 104.283 1.00 36.58 333 GLN A O 1
ATOM 5173 N N . LEU A 1 334 ? -37.923 17.873 103.178 1.00 36.90 334 LEU A N 1
ATOM 5174 C CA . LEU A 1 334 ? -37.106 19.079 103.287 1.00 38.26 334 LEU A CA 1
ATOM 5175 C C . LEU A 1 334 ? -37.799 20.274 102.642 1.00 37.63 334 LEU A C 1
ATOM 5176 O O . LEU A 1 334 ? -37.804 21.373 103.194 1.00 37.70 334 LEU A O 1
ATOM 5192 N N . GLU A 1 335 ? -38.377 20.053 101.468 1.00 37.51 335 GLU A N 1
ATOM 5193 C CA . GLU A 1 335 ? -39.042 21.119 100.728 1.00 38.03 335 GLU A CA 1
ATOM 5194 C C . GLU A 1 335 ? -40.192 21.741 101.524 1.00 35.99 335 GLU A C 1
ATOM 5195 O O . GLU A 1 335 ? -40.480 22.931 101.386 1.00 35.72 335 GLU A O 1
ATOM 5207 N N . HIS A 1 336 ? -40.832 20.933 102.364 1.00 34.54 336 HIS A N 1
ATOM 5208 C CA . HIS A 1 336 ? -41.998 21.376 103.127 1.00 34.47 336 HIS A CA 1
ATOM 5209 C C . HIS A 1 336 ? -41.701 21.557 104.616 1.00 37.04 336 HIS A C 1
ATOM 5210 O O . HIS A 1 336 ? -42.605 21.839 105.406 1.00 37.33 336 HIS A O 1
ATOM 5224 N N . HIS A 1 337 ? -40.427 21.426 104.978 1.00 39.40 337 HIS A N 1
ATOM 5225 C CA . HIS A 1 337 ? -39.988 21.523 106.369 1.00 42.03 337 HIS A CA 1
ATOM 5226 C C . HIS A 1 337 ? -40.731 20.523 107.253 1.00 43.76 337 HIS A C 1
ATOM 5227 O O . HIS A 1 337 ? -41.284 20.884 108.291 1.00 44.78 337 HIS A O 1
ATOM 5241 N N . GLU B 1 3 ? 16.041 -3.131 87.405 1.00 49.76 3 GLU B N 1
ATOM 5242 C CA . GLU B 1 3 ? 15.555 -3.380 88.758 1.00 48.96 3 GLU B CA 1
ATOM 5243 C C . GLU B 1 3 ? 14.844 -2.149 89.297 1.00 45.82 3 GLU B C 1
ATOM 5244 O O . GLU B 1 3 ? 15.163 -1.028 88.903 1.00 45.27 3 GLU B O 1
ATOM 5256 N N . PRO B 1 4 ? 13.879 -2.353 90.209 1.00 43.09 4 PRO B N 1
ATOM 5257 C CA . PRO B 1 4 ? 13.144 -1.196 90.729 1.00 40.35 4 PRO B CA 1
ATOM 5258 C C . PRO B 1 4 ? 14.009 -0.304 91.609 1.00 37.86 4 PRO B C 1
ATOM 5259 O O . PRO B 1 4 ? 14.960 -0.766 92.247 1.00 37.51 4 PRO B O 1
ATOM 5270 N N . ILE B 1 5 ? 13.672 0.978 91.626 1.00 35.00 5 ILE B N 1
ATOM 5271 C CA . ILE B 1 5 ? 14.365 1.933 92.465 1.00 33.06 5 ILE B CA 1
ATOM 5272 C C . ILE B 1 5 ? 13.673 1.992 93.809 1.00 30.55 5 ILE B C 1
ATOM 5273 O O . ILE B 1 5 ? 12.443 2.024 93.883 1.00 30.77 5 ILE B O 1
ATOM 5289 N N . HIS B 1 6 ? 14.469 2.005 94.868 1.00 28.35 6 HIS B N 1
ATOM 5290 C CA . HIS B 1 6 ? 13.950 2.054 96.228 1.00 27.40 6 HIS B CA 1
ATOM 5291 C C . HIS B 1 6 ? 13.920 3.479 96.768 1.00 25.53 6 HIS B C 1
ATOM 5292 O O . HIS B 1 6 ? 14.957 4.117 96.923 1.00 26.43 6 HIS B O 1
ATOM 5306 N N . VAL B 1 7 ? 12.711 3.966 97.038 1.00 24.31 7 VAL B N 1
ATOM 5307 C CA . VAL B 1 7 ? 12.481 5.354 97.441 1.00 23.67 7 VAL B CA 1
ATOM 5308 C C . VAL B 1 7 ? 11.833 5.388 98.816 1.00 23.22 7 VAL B C 1
ATOM 5309 O O . VAL B 1 7 ? 10.773 4.789 99.028 1.00 24.43 7 VAL B O 1
ATOM 5322 N N . LEU B 1 8 ? 12.475 6.095 99.739 1.00 23.60 8 LEU B N 1
ATOM 5323 C CA . LEU B 1 8 ? 11.989 6.235 101.101 1.00 22.96 8 LEU B CA 1
ATOM 5324 C C . LEU B 1 8 ? 11.281 7.571 101.298 1.00 22.27 8 LEU B C 1
ATOM 5325 O O . LEU B 1 8 ? 11.781 8.621 100.889 1.00 21.74 8 LEU B O 1
ATOM 5341 N N . ILE B 1 9 ? 10.111 7.515 101.926 1.00 22.74 9 ILE B N 1
ATOM 5342 C CA . ILE B 1 9 ? 9.452 8.699 102.447 1.00 22.90 9 ILE B CA 1
ATOM 5343 C C . ILE B 1 9 ? 9.244 8.485 103.939 1.00 23.84 9 ILE B C 1
ATOM 5344 O O . ILE B 1 9 ? 8.568 7.542 104.338 1.00 24.51 9 ILE B O 1
ATOM 5360 N N . THR B 1 10 ? 9.837 9.345 104.765 1.00 23.47 10 THR B N 1
ATOM 5361 C CA . THR B 1 10 ? 9.550 9.328 106.198 1.00 24.45 10 THR B CA 1
ATOM 5362 C C . THR B 1 10 ? 8.339 10.217 106.468 1.00 25.10 10 THR B C 1
ATOM 5363 O O . THR B 1 10 ? 7.952 11.030 105.624 1.00 24.99 10 THR B O 1
ATOM 5374 N N . GLY B 1 11 ? 7.737 10.064 107.642 1.00 25.67 11 GLY B N 1
ATOM 5375 C CA . GLY B 1 11 ? 6.500 10.755 107.954 1.00 26.04 11 GLY B CA 1
ATOM 5376 C C . GLY B 1 11 ? 5.406 10.440 106.951 1.00 25.76 11 GLY B C 1
ATOM 5377 O O . GLY B 1 11 ? 4.581 11.298 106.629 1.00 25.41 11 GLY B O 1
ATOM 5381 N N . ALA B 1 12 ? 5.390 9.195 106.481 1.00 25.53 12 ALA B N 1
ATOM 5382 C CA . ALA B 1 12 ? 4.597 8.802 105.318 1.00 25.60 12 ALA B CA 1
ATOM 5383 C C . ALA B 1 12 ? 3.079 8.886 105.509 1.00 25.59 12 ALA B C 1
ATOM 5384 O O . ALA B 1 12 ? 2.343 8.936 104.525 1.00 25.92 12 ALA B O 1
ATOM 5391 N N . ALA B 1 13 ? 2.608 8.891 106.756 1.00 25.60 13 ALA B N 1
ATOM 5392 C CA . ALA B 1 13 ? 1.171 8.970 107.027 1.00 25.76 13 ALA B CA 1
ATOM 5393 C C . ALA B 1 13 ? 0.700 10.419 107.154 1.00 26.17 13 ALA B C 1
ATOM 5394 O O . ALA B 1 13 ? -0.505 10.686 107.174 1.00 26.98 13 ALA B O 1
ATOM 5401 N N . GLY B 1 14 ? 1.656 11.343 107.237 1.00 26.17 14 GLY B N 1
ATOM 5402 C CA . GLY B 1 14 ? 1.370 12.763 107.361 1.00 25.21 14 GLY B CA 1
ATOM 5403 C C . GLY B 1 14 ? 0.928 13.401 106.057 1.00 24.29 14 GLY B C 1
ATOM 5404 O O . GLY B 1 14 ? 0.887 12.747 105.024 1.00 23.15 14 GLY B O 1
ATOM 5408 N N A GLN B 1 15 ? 0.631 14.695 106.116 0.45 24.41 15 GLN B N 1
ATOM 5409 N N B GLN B 1 15 ? 0.598 14.689 106.092 0.55 24.84 15 GLN B N 1
ATOM 5410 C CA A GLN B 1 15 ? 0.022 15.405 105.000 0.45 24.82 15 GLN B CA 1
ATOM 5411 C CA B GLN B 1 15 ? -0.017 15.323 104.930 0.55 25.76 15 GLN B CA 1
ATOM 5412 C C A GLN B 1 15 ? 0.937 15.445 103.774 0.45 24.24 15 GLN B C 1
ATOM 5413 C C B GLN B 1 15 ? 0.943 15.437 103.740 0.55 24.72 15 GLN B C 1
ATOM 5414 O O A GLN B 1 15 ? 0.501 15.176 102.655 0.45 24.30 15 GLN B O 1
ATOM 5415 O O B GLN B 1 15 ? 0.541 15.210 102.599 0.55 24.83 15 GLN B O 1
ATOM 5442 N N . ILE B 1 16 ? 2.208 15.763 103.991 1.00 23.71 16 ILE B N 1
ATOM 5443 C CA . ILE B 1 16 ? 3.175 15.856 102.900 1.00 22.92 16 ILE B CA 1
ATOM 5444 C C . ILE B 1 16 ? 3.561 14.475 102.401 1.00 22.85 16 ILE B C 1
ATOM 5445 O O . ILE B 1 16 ? 3.605 14.243 101.193 1.00 22.90 16 ILE B O 1
ATOM 5461 N N . GLY B 1 17 ? 3.843 13.565 103.329 1.00 23.05 17 GLY B N 1
ATOM 5462 C CA . GLY B 1 17 ? 4.162 12.191 102.976 1.00 24.00 17 GLY B CA 1
ATOM 5463 C C . GLY B 1 17 ? 3.088 11.548 102.119 1.00 25.06 17 GLY B C 1
ATOM 5464 O O . GLY B 1 17 ? 3.390 10.931 101.090 1.00 25.78 17 GLY B O 1
ATOM 5468 N N . TYR B 1 18 ? 1.839 11.698 102.550 1.00 24.99 18 TYR B N 1
ATOM 5469 C CA . TYR B 1 18 ? 0.680 11.194 101.824 1.00 25.72 18 TYR B CA 1
ATOM 5470 C C . TYR B 1 18 ? 0.704 11.714 100.388 1.00 26.73 18 TYR B C 1
ATOM 5471 O O . TYR B 1 18 ? 0.728 10.927 99.441 1.00 28.63 18 TYR B O 1
ATOM 5489 N N . ALA B 1 19 ? 0.729 13.033 100.230 1.00 25.79 19 ALA B N 1
ATOM 5490 C CA . ALA B 1 19 ? 0.715 13.641 98.902 1.00 25.52 19 ALA B CA 1
ATOM 5491 C C . ALA B 1 19 ? 1.866 13.123 98.039 1.00 25.96 19 ALA B C 1
ATOM 5492 O O . ALA B 1 19 ? 1.689 12.797 96.859 1.00 27.53 19 ALA B O 1
ATOM 5499 N N . LEU B 1 20 ? 3.046 13.026 98.631 1.00 24.11 20 LEU B N 1
ATOM 5500 C CA . LEU B 1 20 ? 4.222 12.619 97.882 1.00 23.15 20 LEU B CA 1
ATOM 5501 C C . LEU B 1 20 ? 4.140 11.159 97.423 1.00 22.19 20 LEU B C 1
ATOM 5502 O O . LEU B 1 20 ? 4.520 10.833 96.298 1.00 21.69 20 LEU B O 1
ATOM 5518 N N . ALA B 1 21 ? 3.624 10.292 98.290 1.00 21.55 21 ALA B N 1
ATOM 5519 C CA . ALA B 1 21 ? 3.608 8.847 98.023 1.00 20.04 21 ALA B CA 1
ATOM 5520 C C . ALA B 1 21 ? 2.879 8.497 96.730 1.00 20.79 21 ALA B C 1
ATOM 5521 O O . ALA B 1 21 ? 3.365 7.690 95.938 1.00 22.31 21 ALA B O 1
ATOM 5528 N N . PHE B 1 22 ? 1.714 9.102 96.507 1.00 21.04 22 PHE B N 1
ATOM 5529 C CA . PHE B 1 22 ? 0.912 8.722 95.356 1.00 21.82 22 PHE B CA 1
ATOM 5530 C C . PHE B 1 22 ? 1.522 9.226 94.059 1.00 22.16 22 PHE B C 1
ATOM 5531 O O . PHE B 1 22 ? 1.441 8.563 93.027 1.00 23.36 22 PHE B O 1
ATOM 5548 N N . ARG B 1 23 ? 2.174 10.375 94.115 1.00 22.60 23 ARG B N 1
ATOM 5549 C CA . ARG B 1 23 ? 2.828 10.898 92.928 1.00 23.00 23 ARG B CA 1
ATOM 5550 C C . ARG B 1 23 ? 4.037 10.051 92.555 1.00 22.92 23 ARG B C 1
ATOM 5551 O O . ARG B 1 23 ? 4.250 9.738 91.383 1.00 23.48 23 ARG B O 1
ATOM 5572 N N . ILE B 1 24 ? 4.817 9.648 93.547 1.00 22.18 24 ILE B N 1
ATOM 5573 C CA . ILE B 1 24 ? 5.974 8.809 93.265 1.00 22.54 24 ILE B CA 1
ATOM 5574 C C . ILE B 1 24 ? 5.499 7.446 92.782 1.00 22.57 24 ILE B C 1
ATOM 5575 O O . ILE B 1 24 ? 6.029 6.907 91.808 1.00 23.05 24 ILE B O 1
ATOM 5591 N N . ALA B 1 25 ? 4.486 6.900 93.450 1.00 23.07 25 ALA B N 1
ATOM 5592 C CA . ALA B 1 25 ? 3.990 5.568 93.123 1.00 23.25 25 ALA B CA 1
ATOM 5593 C C . ALA B 1 25 ? 3.489 5.473 91.685 1.00 25.10 25 ALA B C 1
ATOM 5594 O O . ALA B 1 25 ? 3.621 4.426 91.048 1.00 26.20 25 ALA B O 1
ATOM 5601 N N . LYS B 1 26 ? 2.926 6.561 91.165 1.00 24.88 26 LYS B N 1
ATOM 5602 C CA . LYS B 1 26 ? 2.285 6.504 89.855 1.00 26.23 26 LYS B CA 1
ATOM 5603 C C . LYS B 1 26 ? 3.200 6.890 88.701 1.00 25.05 26 LYS B C 1
ATOM 5604 O O . LYS B 1 26 ? 2.783 6.843 87.543 1.00 25.47 26 LYS B O 1
ATOM 5623 N N . GLY B 1 27 ? 4.440 7.252 89.017 1.00 23.96 27 GLY B N 1
ATOM 5624 C CA . GLY B 1 27 ? 5.460 7.481 88.009 1.00 24.47 27 GLY B CA 1
ATOM 5625 C C . GLY B 1 27 ? 5.972 8.908 87.843 1.00 23.74 27 GLY B C 1
ATOM 5626 O O . GLY B 1 27 ? 6.789 9.159 86.959 1.00 24.03 27 GLY B O 1
ATOM 5630 N N . ASP B 1 28 ? 5.533 9.839 88.687 1.00 23.76 28 ASP B N 1
ATOM 5631 C CA . ASP B 1 28 ? 5.893 11.252 88.506 1.00 23.15 28 ASP B CA 1
ATOM 5632 C C . ASP B 1 28 ? 7.378 11.553 88.731 1.00 24.20 28 ASP B C 1
ATOM 5633 O O . ASP B 1 28 ? 7.874 12.581 88.277 1.00 25.14 28 ASP B O 1
ATOM 5642 N N . LEU B 1 29 ? 8.076 10.676 89.445 1.00 23.21 29 LEU B N 1
ATOM 5643 C CA . LEU B 1 29 ? 9.490 10.895 89.743 1.00 23.77 29 LEU B CA 1
ATOM 5644 C C . LEU B 1 29 ? 10.414 10.138 88.783 1.00 25.58 29 LEU B C 1
ATOM 5645 O O . LEU B 1 29 ? 11.289 10.749 88.169 1.00 25.73 29 LEU B O 1
ATOM 5661 N N . PHE B 1 30 ? 10.214 8.826 88.645 1.00 26.65 30 PHE B N 1
ATOM 5662 C CA . PHE B 1 30 ? 11.119 7.986 87.856 1.00 28.61 30 PHE B CA 1
ATOM 5663 C C . PHE B 1 30 ? 10.528 7.518 86.531 1.00 30.00 30 PHE B C 1
ATOM 5664 O O . PHE B 1 30 ? 11.101 6.655 85.856 1.00 30.73 30 PHE B O 1
ATOM 5681 N N . GLY B 1 31 ? 9.389 8.087 86.156 1.00 30.98 31 GLY B N 1
ATOM 5682 C CA . GLY B 1 31 ? 8.781 7.780 84.877 1.00 32.96 31 GLY B CA 1
ATOM 5683 C C . GLY B 1 31 ? 8.347 6.333 84.772 1.00 34.72 31 GLY B C 1
ATOM 5684 O O . GLY B 1 31 ? 7.598 5.844 85.614 1.00 34.59 31 GLY B O 1
ATOM 5688 N N . ASP B 1 32 ? 8.829 5.649 83.739 1.00 37.42 32 ASP B N 1
ATOM 5689 C CA . ASP B 1 32 ? 8.427 4.272 83.471 1.00 39.94 32 ASP B CA 1
ATOM 5690 C C . ASP B 1 32 ? 9.119 3.276 84.389 1.00 39.03 32 ASP B C 1
ATOM 5691 O O . ASP B 1 32 ? 8.712 2.115 84.470 1.00 38.51 32 ASP B O 1
ATOM 5700 N N . ARG B 1 33 ? 10.167 3.717 85.075 1.00 38.25 33 ARG B N 1
ATOM 5701 C CA . ARG B 1 33 ? 10.918 2.817 85.937 1.00 38.33 33 ARG B CA 1
ATOM 5702 C C . ARG B 1 3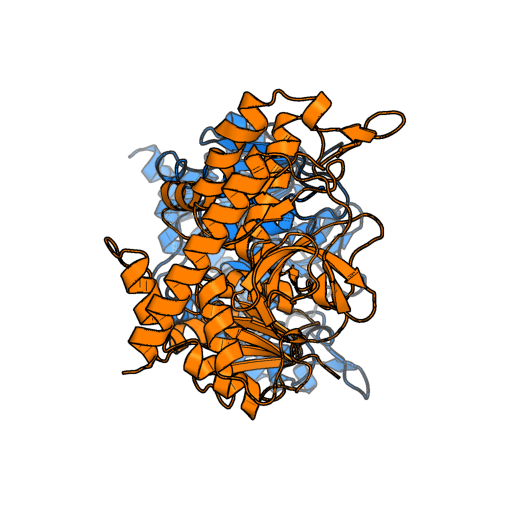3 ? 10.099 2.456 87.167 1.00 35.33 33 ARG B C 1
ATOM 5703 O O . ARG B 1 33 ? 9.510 3.318 87.815 1.00 34.47 33 ARG B O 1
ATOM 5724 N N . LYS B 1 34 ? 10.055 1.170 87.483 1.00 33.62 34 LYS B N 1
ATOM 5725 C CA . LYS B 1 34 ? 9.280 0.716 88.621 1.00 32.22 34 LYS B CA 1
ATOM 5726 C C . LYS B 1 34 ? 9.941 1.143 89.922 1.00 28.75 34 LYS B C 1
ATOM 5727 O O . LYS B 1 34 ? 11.174 1.254 90.008 1.00 28.97 34 LYS B O 1
ATOM 5746 N N A VAL B 1 35 ? 9.118 1.390 90.934 0.36 27.40 35 VAL B N 1
ATOM 5747 N N B VAL B 1 35 ? 9.104 1.383 90.928 0.64 27.22 35 VAL B N 1
ATOM 5748 C CA A VAL B 1 35 ? 9.606 1.889 92.208 0.36 26.30 35 VAL B CA 1
ATOM 5749 C CA B VAL B 1 35 ? 9.538 1.901 92.217 0.64 26.10 35 VAL B CA 1
ATOM 5750 C C A VAL B 1 35 ? 9.071 1.056 93.363 0.36 25.74 35 VAL B C 1
ATOM 5751 C C B VAL B 1 35 ? 9.078 0.986 93.340 0.64 25.56 35 VAL B C 1
ATOM 5752 O O A VAL B 1 35 ? 7.907 0.655 93.372 0.36 25.82 35 VAL B O 1
ATOM 5753 O O B VAL B 1 35 ? 7.969 0.458 93.302 0.64 25.84 35 VAL B O 1
ATOM 5778 N N . VAL B 1 36 ? 9.942 0.796 94.330 1.00 25.55 36 VAL B N 1
ATOM 5779 C CA . VAL B 1 36 ? 9.552 0.174 95.582 1.00 26.44 36 VAL B CA 1
ATOM 5780 C C . VAL B 1 36 ? 9.558 1.284 96.629 1.00 25.73 36 VAL B C 1
ATOM 5781 O O . VAL B 1 36 ? 10.602 1.871 96.928 1.00 25.97 36 VAL B O 1
ATOM 5794 N N . LEU B 1 37 ? 8.378 1.588 97.159 1.00 26.12 37 LEU B N 1
ATOM 5795 C CA . LEU B 1 37 ? 8.240 2.641 98.156 1.00 26.54 37 LEU B CA 1
ATOM 5796 C C . LEU B 1 37 ? 8.515 2.115 99.550 1.00 26.62 37 LEU B C 1
ATOM 5797 O O . LEU B 1 37 ? 7.861 1.180 100.004 1.00 27.16 37 LEU B O 1
ATOM 5813 N N . HIS B 1 38 ? 9.485 2.723 100.224 1.00 25.98 38 HIS B N 1
ATOM 5814 C CA . HIS B 1 38 ? 9.677 2.505 101.648 1.00 26.68 38 HIS B CA 1
ATOM 5815 C C . HIS B 1 38 ? 8.973 3.634 102.381 1.00 26.45 38 HIS B C 1
ATOM 5816 O O . HIS B 1 38 ? 9.216 4.811 102.095 1.00 26.04 38 HIS B O 1
ATOM 5830 N N . LEU B 1 39 ? 8.093 3.277 103.309 1.00 25.78 39 LEU B N 1
ATOM 5831 C CA . LEU B 1 39 ? 7.323 4.262 104.058 1.00 25.19 39 LEU B CA 1
ATOM 5832 C C . LEU B 1 39 ? 7.609 4.093 105.543 1.00 25.86 39 LEU B C 1
ATOM 5833 O O . LEU B 1 39 ? 7.302 3.056 106.120 1.00 26.65 39 LEU B O 1
ATOM 5849 N N . LEU B 1 40 ? 8.229 5.106 106.147 1.00 25.88 40 LEU B N 1
ATOM 5850 C CA . LEU B 1 40 ? 8.589 5.069 107.561 1.00 26.67 40 LEU B CA 1
ATOM 5851 C C . LEU B 1 40 ? 7.682 5.983 108.375 1.00 28.06 40 LEU B C 1
ATOM 5852 O O . LEU B 1 40 ? 7.468 7.141 108.016 1.00 28.06 40 LEU B O 1
ATOM 5868 N N . GLU B 1 41 ? 7.154 5.446 109.471 1.00 29.84 41 GLU B N 1
ATOM 5869 C CA . GLU B 1 41 ? 6.386 6.220 110.438 1.00 31.60 41 GLU B CA 1
ATOM 5870 C C . GLU B 1 41 ? 6.817 5.853 111.849 1.00 33.97 41 GLU B C 1
ATOM 5871 O O . GLU B 1 41 ? 7.578 4.910 112.049 1.00 34.27 41 GLU B O 1
ATOM 5883 N N . ILE B 1 42 ? 6.335 6.611 112.828 1.00 36.44 42 ILE B N 1
ATOM 5884 C CA . ILE B 1 42 ? 6.473 6.220 114.227 1.00 38.38 42 ILE B CA 1
ATOM 5885 C C . ILE B 1 42 ? 5.313 5.293 114.578 1.00 40.13 42 ILE B C 1
ATOM 5886 O O . ILE B 1 42 ? 4.279 5.312 113.904 1.00 40.15 42 ILE B O 1
ATOM 5902 N N . PRO B 1 43 ? 5.479 4.470 115.629 1.00 41.88 43 PRO B N 1
ATOM 5903 C CA . PRO B 1 43 ? 4.482 3.454 115.993 1.00 42.88 43 PRO B CA 1
ATOM 5904 C C . PRO B 1 43 ? 3.028 3.941 116.062 1.00 44.00 43 PRO B C 1
ATOM 5905 O O . PRO B 1 43 ? 2.153 3.245 115.546 1.00 44.46 43 PRO B O 1
ATOM 5916 N N . PRO B 1 44 ? 2.765 5.109 116.677 1.00 44.74 44 PRO B N 1
ATOM 5917 C CA . PRO B 1 44 ? 1.358 5.519 116.777 1.00 44.89 44 PRO B CA 1
ATOM 5918 C C . PRO B 1 44 ? 0.688 5.829 115.437 1.00 44.61 44 PRO B C 1
ATOM 5919 O O . PRO B 1 44 ? -0.541 5.908 115.385 1.00 45.27 44 PRO B O 1
ATOM 5930 N N . ALA B 1 45 ? 1.479 5.982 114.379 1.00 43.10 45 ALA B N 1
ATOM 5931 C CA . ALA B 1 45 ? 0.954 6.354 113.068 1.00 41.83 45 ALA B CA 1
ATOM 5932 C C . ALA B 1 45 ? 0.864 5.164 112.114 1.00 40.70 45 ALA B C 1
ATOM 5933 O O . ALA B 1 45 ? 0.475 5.322 110.957 1.00 40.47 45 ALA B O 1
ATOM 5940 N N . MET B 1 46 ? 1.209 3.975 112.600 1.00 39.89 46 MET B N 1
ATOM 5941 C CA . MET B 1 46 ? 1.296 2.797 111.741 1.00 38.92 46 MET B CA 1
ATOM 5942 C C . MET B 1 46 ? -0.064 2.276 111.286 1.00 38.46 46 MET B C 1
ATOM 5943 O O . MET B 1 46 ? -0.183 1.731 110.189 1.00 37.67 46 MET B O 1
ATOM 5957 N N . LYS B 1 47 ? -1.083 2.431 112.128 1.00 38.33 47 LYS B N 1
ATOM 5958 C CA . LYS B 1 47 ? -2.441 2.061 111.741 1.00 38.14 47 LYS B CA 1
ATOM 5959 C C . LYS B 1 47 ? -2.863 2.887 110.529 1.00 36.28 47 LYS B C 1
ATOM 5960 O O . LYS B 1 47 ? -3.360 2.350 109.541 1.00 36.25 47 LYS B O 1
ATOM 5979 N N . ALA B 1 48 ? -2.633 4.193 110.595 1.00 34.50 48 ALA B N 1
ATOM 5980 C CA . ALA B 1 48 ? -2.986 5.071 109.493 1.00 32.50 48 ALA B CA 1
ATOM 5981 C C . ALA B 1 48 ? -2.146 4.749 108.263 1.00 30.80 48 ALA B C 1
ATOM 5982 O O . ALA B 1 48 ? -2.637 4.802 107.133 1.00 30.05 48 ALA B O 1
ATOM 5989 N N . LEU B 1 49 ? -0.876 4.424 108.477 1.00 29.96 49 LEU B N 1
ATOM 5990 C CA . LEU B 1 49 ? 0.006 4.148 107.355 1.00 29.04 49 LEU B CA 1
ATOM 5991 C C . LEU B 1 49 ? -0.464 2.922 106.577 1.00 29.00 49 LEU B C 1
ATOM 5992 O O . LEU B 1 49 ? -0.382 2.894 105.353 1.00 28.96 49 LEU B O 1
ATOM 6008 N N . GLU B 1 50 ? -0.958 1.909 107.278 1.00 29.16 50 GLU B N 1
ATOM 6009 C CA . GLU B 1 50 ? -1.487 0.738 106.593 1.00 29.75 50 GLU B CA 1
ATOM 6010 C C . GLU B 1 50 ? -2.700 1.140 105.762 1.00 27.85 50 GLU B C 1
ATOM 6011 O O . GLU B 1 50 ? -2.953 0.565 104.706 1.00 27.26 50 GLU B O 1
ATOM 6023 N N . GLY B 1 51 ? -3.433 2.148 106.229 1.00 26.47 51 GLY B N 1
ATOM 6024 C CA . GLY B 1 51 ? -4.529 2.710 105.458 1.00 25.41 51 GLY B CA 1
ATOM 6025 C C . GLY B 1 51 ? -4.023 3.342 104.174 1.00 24.33 51 GLY B C 1
ATOM 6026 O O . GLY B 1 51 ? -4.646 3.216 103.121 1.00 23.26 51 GLY B O 1
ATOM 6030 N N . VAL B 1 52 ? -2.890 4.032 104.263 1.00 24.40 52 VAL B N 1
ATOM 6031 C CA . VAL B 1 52 ? -2.265 4.619 103.082 1.00 23.56 52 VAL B CA 1
ATOM 6032 C C . VAL B 1 52 ? -1.840 3.513 102.115 1.00 22.67 52 VAL B C 1
ATOM 6033 O O . VAL B 1 52 ? -2.005 3.643 100.906 1.00 20.83 52 VAL B O 1
ATOM 6046 N N . CYS B 1 53 ? -1.309 2.419 102.648 1.00 22.95 53 CYS B N 1
ATOM 6047 C CA . CYS B 1 53 ? -0.889 1.313 101.803 1.00 23.81 53 CYS B CA 1
ATOM 6048 C C . CYS B 1 53 ? -2.084 0.680 101.097 1.00 22.67 53 CYS B C 1
ATOM 6049 O O . CYS B 1 53 ? -1.995 0.297 99.928 1.00 22.00 53 CYS B O 1
ATOM 6057 N N . MET B 1 54 ? -3.212 0.589 101.790 1.00 24.10 54 MET B N 1
ATOM 6058 C CA . MET B 1 54 ? -4.436 0.103 101.164 1.00 23.83 54 MET B CA 1
ATOM 6059 C C . MET B 1 54 ? -4.810 0.989 99.976 1.00 21.77 54 MET B C 1
ATOM 6060 O O . MET B 1 54 ? -5.090 0.494 98.881 1.00 20.79 54 MET B O 1
ATOM 6074 N N . GLU B 1 55 ? -4.801 2.299 100.193 1.00 20.42 55 GLU B N 1
ATOM 6075 C CA . GLU B 1 55 ? -5.115 3.245 99.133 1.00 20.03 55 GLU B CA 1
ATOM 6076 C C . GLU B 1 55 ? -4.164 3.107 97.952 1.00 19.67 55 GLU B C 1
ATOM 6077 O O . GLU B 1 55 ? -4.585 3.183 96.802 1.00 19.84 55 GLU B O 1
ATOM 6089 N N . LEU B 1 56 ? -2.879 2.899 98.230 1.00 19.49 56 LEU B N 1
ATOM 6090 C CA . LEU B 1 56 ? -1.921 2.723 97.153 1.00 20.02 56 LEU B CA 1
ATOM 6091 C C . LEU B 1 56 ? -2.286 1.511 96.295 1.00 20.11 56 LEU B C 1
ATOM 6092 O O . LEU B 1 56 ? -2.278 1.594 95.067 1.00 20.83 56 LEU B O 1
ATOM 6108 N N . GLN B 1 57 ? -2.619 0.393 96.933 1.00 20.92 57 GLN B N 1
ATOM 6109 C CA . GLN B 1 57 ? -3.069 -0.778 96.189 1.00 20.81 57 GLN B CA 1
ATOM 6110 C C . GLN B 1 57 ? -4.308 -0.422 95.387 1.00 20.99 57 GLN B C 1
ATOM 6111 O O . GLN B 1 57 ? -4.475 -0.846 94.244 1.00 21.65 57 GLN B O 1
ATOM 6125 N N . ASP B 1 58 ? -5.170 0.379 95.992 1.00 20.05 58 ASP B N 1
ATOM 6126 C CA . ASP B 1 58 ? -6.436 0.727 95.369 1.00 20.63 58 ASP B CA 1
ATOM 6127 C C . ASP B 1 58 ? -6.288 1.698 94.192 1.00 19.82 58 ASP B C 1
ATOM 6128 O O . ASP B 1 58 ? -7.274 2.015 93.530 1.00 20.18 58 ASP B O 1
ATOM 6137 N N . CYS B 1 59 ? -5.067 2.153 93.927 1.00 19.83 59 CYS B N 1
ATOM 6138 C CA . CYS B 1 59 ? -4.803 3.012 92.773 1.00 18.66 59 CYS B CA 1
ATOM 6139 C C . CYS B 1 59 ? -4.424 2.223 91.528 1.00 19.51 59 CYS B C 1
ATOM 6140 O O . CYS B 1 59 ? -4.511 2.738 90.412 1.00 20.81 59 CYS B O 1
ATOM 6148 N N . ALA B 1 60 ? -4.000 0.977 91.726 1.00 19.82 60 ALA B N 1
ATOM 6149 C CA . ALA B 1 60 ? -3.617 0.102 90.616 1.00 21.73 60 ALA B CA 1
ATOM 6150 C C . ALA B 1 60 ? -2.613 0.775 89.678 1.00 22.00 60 ALA B C 1
ATOM 6151 O O . ALA B 1 60 ? -2.811 0.803 88.464 1.00 21.93 60 ALA B O 1
ATOM 6158 N N . PHE B 1 61 ? -1.545 1.322 90.259 1.00 21.69 61 PHE B N 1
ATOM 6159 C CA . PHE B 1 61 ? -0.469 1.954 89.497 1.00 21.72 61 PHE B CA 1
ATOM 6160 C C . PHE B 1 61 ? 0.553 0.895 89.073 1.00 23.12 61 PHE B C 1
ATOM 6161 O O . PHE B 1 61 ? 1.214 0.308 89.930 1.00 23.49 61 PHE B O 1
ATOM 6178 N N . PRO B 1 62 ? 0.716 0.665 87.759 1.00 24.37 62 PRO B N 1
ATOM 6179 C CA . PRO B 1 62 ? 1.698 -0.343 87.332 1.00 24.85 62 PRO B CA 1
ATOM 6180 C C . PRO B 1 62 ? 3.147 -0.045 87.744 1.00 25.08 62 PRO B C 1
ATOM 6181 O O . PRO B 1 62 ? 3.932 -0.976 87.870 1.00 25.87 62 PRO B O 1
ATOM 6192 N N . THR B 1 63 ? 3.492 1.226 87.944 1.00 25.50 63 THR B N 1
ATOM 6193 C CA . THR B 1 63 ? 4.861 1.598 88.294 1.00 25.56 63 THR B CA 1
ATOM 6194 C C . THR B 1 63 ? 5.236 1.216 89.727 1.00 25.22 63 THR B C 1
ATOM 6195 O O . THR B 1 63 ? 6.418 1.206 90.076 1.00 25.18 63 THR B O 1
ATOM 6206 N N . LEU B 1 64 ? 4.243 0.906 90.558 1.00 24.70 64 LEU B N 1
ATOM 6207 C CA . LEU B 1 64 ? 4.511 0.554 91.948 1.00 25.81 64 LEU B CA 1
ATOM 6208 C C . LEU B 1 64 ? 4.821 -0.933 92.059 1.00 26.68 64 LEU B C 1
ATOM 6209 O O . LEU B 1 64 ? 3.928 -1.774 91.969 1.00 26.69 64 LEU B O 1
ATOM 6225 N N . ALA B 1 65 ? 6.099 -1.248 92.249 1.00 27.56 65 ALA B N 1
ATOM 6226 C CA . ALA B 1 65 ? 6.557 -2.633 92.275 1.00 28.21 65 ALA B CA 1
ATOM 6227 C C . ALA B 1 65 ? 6.463 -3.243 93.667 1.00 28.97 65 ALA B C 1
ATOM 6228 O O . ALA B 1 65 ? 6.542 -4.469 93.829 1.00 30.04 65 ALA B O 1
ATOM 6235 N N . GLY B 1 66 ? 6.310 -2.396 94.676 1.00 28.40 66 GLY B N 1
ATOM 6236 C CA . GLY B 1 66 ? 6.242 -2.878 96.039 1.00 29.16 66 GLY B CA 1
ATOM 6237 C C . GLY B 1 66 ? 6.141 -1.753 97.043 1.00 29.11 66 GLY B C 1
ATOM 6238 O O . GLY B 1 66 ? 6.470 -0.606 96.746 1.00 27.73 66 GLY B O 1
ATOM 6242 N N . VAL B 1 67 ? 5.681 -2.097 98.240 1.00 30.55 67 VAL B N 1
ATOM 6243 C CA . VAL B 1 67 ? 5.592 -1.147 99.340 1.00 31.27 67 VAL B CA 1
ATOM 6244 C C . VAL B 1 67 ? 6.131 -1.801 100.599 1.00 31.95 67 VAL B C 1
ATOM 6245 O O . VAL B 1 67 ? 5.775 -2.935 100.923 1.00 31.57 67 VAL B O 1
ATOM 6258 N N . VAL B 1 68 ? 6.994 -1.072 101.299 1.00 33.00 68 VAL B N 1
ATOM 6259 C CA . VAL B 1 68 ? 7.540 -1.510 102.572 1.00 34.34 68 VAL B CA 1
ATOM 6260 C C . VAL B 1 68 ? 7.149 -0.477 103.611 1.00 33.86 68 VAL B C 1
ATOM 6261 O O . VAL B 1 68 ? 7.741 0.598 103.678 1.00 34.33 68 VAL B O 1
ATOM 6274 N N . ALA B 1 69 ? 6.131 -0.798 104.402 1.00 33.32 69 ALA B N 1
ATOM 6275 C CA . ALA B 1 69 ? 5.669 0.100 105.452 1.00 32.63 69 ALA B CA 1
ATOM 6276 C C . ALA B 1 69 ? 6.174 -0.404 106.787 1.00 33.08 69 ALA B C 1
ATOM 6277 O O . ALA B 1 69 ? 5.924 -1.549 107.157 1.00 33.30 69 ALA B O 1
ATOM 6284 N N . THR B 1 70 ? 6.879 0.458 107.509 1.00 33.39 70 THR B N 1
ATOM 6285 C CA . THR B 1 70 ? 7.541 0.051 108.736 1.00 34.60 70 THR B CA 1
ATOM 6286 C C . THR B 1 70 ? 7.740 1.204 109.712 1.00 35.40 70 THR B C 1
ATOM 6287 O O . THR B 1 70 ? 7.667 2.378 109.332 1.00 34.61 70 THR B O 1
ATOM 6298 N N . ASP B 1 71 ? 7.979 0.850 110.973 1.00 37.40 71 ASP B N 1
ATOM 6299 C CA . ASP B 1 71 ? 8.433 1.807 111.973 1.00 38.66 71 ASP B CA 1
ATOM 6300 C C . ASP B 1 71 ? 9.872 1.502 112.385 1.00 39.20 71 ASP B C 1
ATOM 6301 O O . ASP B 1 71 ? 10.383 2.071 113.346 1.00 39.37 71 ASP B O 1
ATOM 6310 N N . ASP B 1 72 ? 10.513 0.599 111.648 1.00 39.83 72 ASP B N 1
ATOM 6311 C CA . ASP B 1 72 ? 11.886 0.189 111.932 1.00 40.73 72 ASP B CA 1
ATOM 6312 C C . ASP B 1 72 ? 12.858 0.847 110.952 1.00 40.78 72 ASP B C 1
ATOM 6313 O O . ASP B 1 72 ? 12.788 0.589 109.752 1.00 40.40 72 ASP B O 1
ATOM 6322 N N . PRO B 1 73 ? 13.780 1.688 111.453 1.00 41.83 73 PRO B N 1
ATOM 6323 C CA . PRO B 1 73 ? 14.672 2.407 110.536 1.00 41.97 73 PRO B CA 1
ATOM 6324 C C . PRO B 1 73 ? 15.558 1.490 109.694 1.00 42.08 73 PRO B C 1
ATOM 6325 O O . PRO B 1 73 ? 15.836 1.800 108.538 1.00 41.67 73 PRO B O 1
ATOM 6336 N N A GLU B 1 74 ? 15.973 0.368 110.272 0.37 42.43 74 GLU B N 1
ATOM 6337 N N B GLU B 1 74 ? 16.006 0.376 110.266 0.63 42.64 74 GLU B N 1
ATOM 6338 C CA A GLU B 1 74 ? 16.847 -0.574 109.583 0.37 42.72 74 GLU B CA 1
ATOM 6339 C CA B GLU B 1 74 ? 16.867 -0.542 109.527 0.63 43.08 74 GLU B CA 1
ATOM 6340 C C A GLU B 1 74 ? 16.158 -1.121 108.334 0.37 42.54 74 GLU B C 1
ATOM 6341 C C B GLU B 1 74 ? 16.145 -1.079 108.297 0.63 42.87 74 GLU B C 1
ATOM 6342 O O A GLU B 1 74 ? 16.791 -1.319 107.298 0.37 43.04 74 GLU B O 1
ATOM 6343 O O B GLU B 1 74 ? 16.741 -1.225 107.230 0.63 43.59 74 GLU B O 1
ATOM 6366 N N . GLU B 1 75 ? 14.854 -1.352 108.443 1.00 41.66 75 GLU B N 1
ATOM 6367 C CA . GLU B 1 75 ? 14.054 -1.836 107.329 1.00 40.97 75 GLU B CA 1
ATOM 6368 C C . GLU B 1 75 ? 13.745 -0.698 106.356 1.00 38.63 75 GLU B C 1
ATOM 6369 O O . GLU B 1 75 ? 13.787 -0.874 105.139 1.00 38.74 75 GLU B O 1
ATOM 6381 N N . ALA B 1 76 ? 13.442 0.474 106.899 1.00 36.75 76 ALA B N 1
ATOM 6382 C CA . ALA B 1 76 ? 13.045 1.616 106.074 1.00 34.81 76 ALA B CA 1
ATOM 6383 C C . ALA B 1 76 ? 14.174 2.110 105.172 1.00 33.91 76 ALA B C 1
ATOM 6384 O O . ALA B 1 76 ? 13.939 2.477 104.020 1.00 34.14 76 ALA B O 1
ATOM 6391 N N . PHE B 1 77 ? 15.394 2.123 105.700 1.00 33.17 77 PHE B N 1
ATOM 6392 C CA . PHE B 1 77 ? 16.522 2.725 105.000 1.00 33.25 77 PHE B CA 1
ATOM 6393 C C . PHE B 1 77 ? 17.340 1.735 104.178 1.00 33.89 77 PHE B C 1
ATOM 6394 O O . PHE B 1 77 ? 18.269 2.137 103.480 1.00 34.02 77 PHE B O 1
ATOM 6411 N N . LYS B 1 78 ? 16.994 0.452 104.252 1.00 34.36 78 LYS B N 1
ATOM 6412 C CA . LYS B 1 78 ? 17.778 -0.589 103.591 1.00 35.60 78 LYS B CA 1
ATOM 6413 C C . LYS B 1 78 ? 17.801 -0.456 102.071 1.00 35.11 78 LYS B C 1
ATOM 6414 O O . LYS B 1 78 ? 16.758 -0.506 101.414 1.00 36.11 78 LYS B O 1
ATOM 6433 N N . ASP B 1 79 ? 19.005 -0.293 101.529 1.00 34.38 79 ASP B N 1
ATOM 6434 C CA . ASP B 1 79 ? 19.243 -0.223 100.086 1.00 35.04 79 ASP B CA 1
ATOM 6435 C C . ASP B 1 79 ? 18.488 0.903 99.384 1.00 32.69 79 ASP B C 1
ATOM 6436 O O . ASP B 1 79 ? 18.259 0.840 98.178 1.00 33.17 79 ASP B O 1
ATOM 6445 N N A VAL B 1 80 ? 18.103 1.934 100.131 0.21 31.72 80 VAL B N 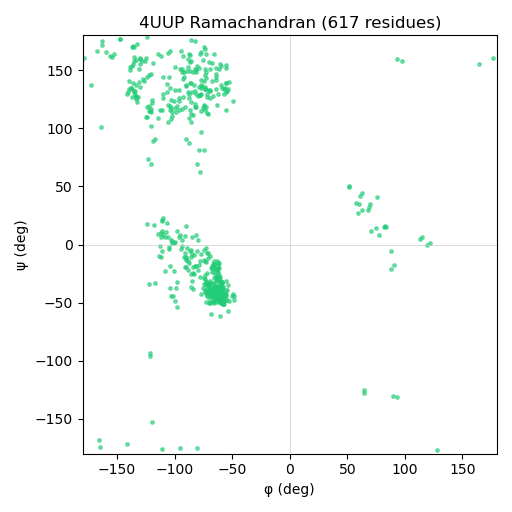1
ATOM 6446 N N B VAL B 1 80 ? 18.125 1.936 100.136 0.79 31.05 80 VAL B N 1
ATOM 6447 C CA A VAL B 1 80 ? 17.367 3.041 99.533 0.21 30.95 80 VAL B CA 1
ATOM 6448 C CA B VAL B 1 80 ? 17.393 3.066 99.580 0.79 30.10 80 VAL B CA 1
ATOM 6449 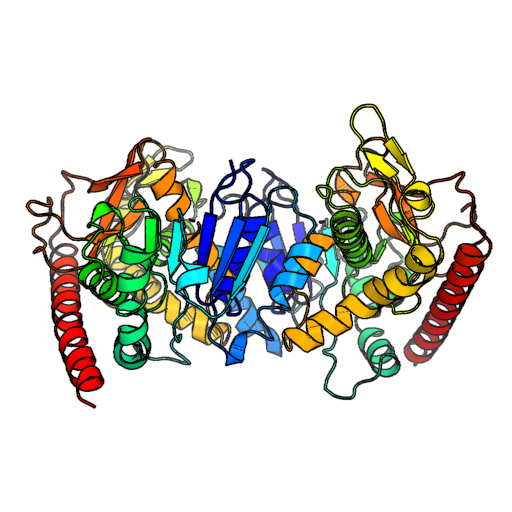C C A VAL B 1 80 ? 18.275 3.878 98.640 0.21 30.07 80 VAL B C 1
ATOM 6450 C C B VAL B 1 80 ? 18.284 3.895 98.649 0.79 29.40 80 VAL B C 1
ATOM 6451 O O A VAL B 1 80 ? 19.440 4.124 98.960 0.21 29.98 80 VAL B O 1
ATOM 6452 O O B VAL B 1 80 ? 19.457 4.152 98.953 0.79 28.74 80 VAL B O 1
ATOM 6477 N N . ASP B 1 81 ? 17.718 4.298 97.512 1.00 29.26 81 ASP B N 1
ATOM 6478 C CA . ASP B 1 81 ? 18.429 5.096 96.520 1.00 28.57 81 ASP B CA 1
ATOM 6479 C C . ASP B 1 81 ? 18.109 6.573 96.678 1.00 26.86 81 ASP B C 1
ATOM 6480 O O . ASP B 1 81 ? 18.931 7.433 96.370 1.00 27.42 81 ASP B O 1
ATOM 6489 N N . VAL B 1 82 ? 16.887 6.851 97.123 1.00 25.70 82 VAL B N 1
ATOM 6490 C CA . VAL B 1 82 ? 16.379 8.209 97.262 1.00 24.56 82 VAL B CA 1
ATOM 6491 C C . VAL B 1 82 ? 15.620 8.304 98.574 1.00 24.27 82 VAL B C 1
ATOM 6492 O O . VAL B 1 82 ? 14.815 7.428 98.885 1.00 25.20 82 VAL B O 1
ATOM 6505 N N . ALA B 1 83 ? 15.860 9.368 99.334 1.00 23.46 83 ALA B N 1
ATOM 6506 C CA . ALA B 1 83 ? 15.222 9.533 100.636 1.00 22.43 83 ALA B CA 1
ATOM 6507 C C . ALA B 1 83 ? 14.652 10.934 100.789 1.00 21.68 83 ALA B C 1
ATOM 6508 O O . ALA B 1 83 ? 15.363 11.928 100.652 1.00 22.86 83 ALA B O 1
ATOM 6515 N N . PHE B 1 84 ? 13.352 10.996 101.046 1.00 21.26 84 PHE B N 1
ATOM 6516 C CA . PHE B 1 84 ? 12.692 12.241 101.405 1.00 21.12 84 PHE B CA 1
ATOM 6517 C C . PHE B 1 84 ? 12.446 12.220 102.907 1.00 22.40 84 PHE B C 1
ATOM 6518 O O . PHE B 1 84 ? 11.583 11.472 103.389 1.00 22.14 84 PHE B O 1
ATOM 6535 N N . LEU B 1 85 ? 13.208 13.029 103.640 1.00 22.23 85 LEU B N 1
ATOM 6536 C CA . LEU B 1 85 ? 13.071 13.103 105.089 1.00 22.06 85 LEU B CA 1
ATOM 6537 C C . LEU B 1 85 ? 12.056 14.179 105.444 1.00 22.82 85 LEU B C 1
ATOM 6538 O O . LEU B 1 85 ? 12.392 15.361 105.591 1.00 22.48 85 LEU B O 1
ATOM 6554 N N . VAL B 1 86 ? 10.806 13.740 105.552 1.00 23.97 86 VAL B N 1
ATOM 6555 C CA . VAL B 1 86 ? 9.662 14.615 105.756 1.00 25.57 86 VAL B CA 1
ATOM 6556 C C . VAL B 1 86 ? 9.212 14.527 107.207 1.00 27.71 86 VAL B C 1
ATOM 6557 O O . VAL B 1 86 ? 8.817 15.526 107.807 1.00 28.60 86 VAL B O 1
ATOM 6570 N N . GLY B 1 87 ? 9.293 13.327 107.769 1.00 29.81 87 GLY B N 1
ATOM 6571 C CA . GLY B 1 87 ? 8.869 13.095 109.139 1.00 31.76 87 GLY B CA 1
ATOM 6572 C C . GLY B 1 87 ? 9.556 14.006 110.134 1.00 33.72 87 GLY B C 1
ATOM 6573 O O . GLY B 1 87 ? 10.753 14.265 110.033 1.00 33.32 87 GLY B O 1
ATOM 6577 N N . SER B 1 88 ? 8.791 14.500 111.100 1.00 35.42 88 SER B N 1
ATOM 6578 C CA . SER B 1 88 ? 9.332 15.371 112.131 1.00 38.81 88 SER B CA 1
ATOM 6579 C C . SER B 1 88 ? 8.307 15.513 113.242 1.00 41.29 88 SER B C 1
ATOM 6580 O O . SER B 1 88 ? 7.146 15.143 113.073 1.00 39.81 88 SER B O 1
ATOM 6588 N N . PHE B 1 89 ? 8.731 16.045 114.382 1.00 45.59 89 PHE B N 1
ATOM 6589 C CA . PHE B 1 89 ? 7.803 16.274 115.477 1.00 50.72 89 PHE B CA 1
ATOM 6590 C C . PHE B 1 89 ? 6.821 17.367 115.078 1.00 53.27 89 PHE B C 1
ATOM 6591 O O . PHE B 1 89 ? 7.209 18.345 114.440 1.00 52.79 89 PHE B O 1
ATOM 6608 N N . PRO B 1 90 ? 5.542 17.207 115.452 1.00 56.63 90 PRO B N 1
ATOM 6609 C CA . PRO B 1 90 ? 4.528 18.186 115.050 1.00 58.96 90 PRO B CA 1
ATOM 6610 C C . PRO B 1 90 ? 4.634 19.481 115.844 1.00 61.12 90 PRO B C 1
ATOM 6611 O O . PRO B 1 90 ? 4.893 19.441 117.047 1.00 61.01 90 PRO B O 1
ATOM 6622 N N . ARG B 1 91 ? 4.442 20.612 115.172 1.00 63.43 91 ARG B N 1
ATOM 6623 C CA . ARG B 1 91 ? 4.392 21.904 115.845 1.00 65.47 91 ARG B CA 1
ATOM 6624 C C . ARG B 1 91 ? 3.039 22.087 116.527 1.00 65.32 91 ARG B C 1
ATOM 6625 O O . ARG B 1 91 ? 2.064 22.486 115.889 1.00 65.68 91 ARG B O 1
ATOM 6646 N N . LYS B 1 92 ? 2.982 21.795 117.824 1.00 64.37 92 LYS B N 1
ATOM 6647 C CA . LYS B 1 92 ? 1.773 22.020 118.607 1.00 63.33 92 LYS B CA 1
ATOM 6648 C C . LYS B 1 92 ? 1.492 23.516 118.685 1.00 61.79 92 LYS B C 1
ATOM 6649 O O . LYS B 1 92 ? 2.371 24.327 118.392 1.00 61.07 92 LYS B O 1
ATOM 6668 N N . PRO B 1 93 ? 0.262 23.892 119.073 1.00 61.14 93 PRO B N 1
ATOM 6669 C CA . PRO B 1 93 ? -0.030 25.314 119.284 1.00 60.89 93 PRO B CA 1
ATOM 6670 C C . PRO B 1 93 ? 0.902 25.940 120.318 1.00 60.37 93 PRO B C 1
ATOM 6671 O O . PRO B 1 93 ? 1.078 25.388 121.404 1.00 59.94 93 PRO B O 1
ATOM 6682 N N . GLY B 1 94 ? 1.503 27.072 119.969 1.00 60.44 94 GLY B N 1
ATOM 6683 C CA . GLY B 1 94 ? 2.351 27.800 120.893 1.00 60.83 94 GLY B CA 1
ATOM 6684 C C . GLY B 1 94 ? 3.798 27.354 120.880 1.00 61.44 94 GLY B C 1
ATOM 6685 O O . GLY B 1 94 ? 4.639 27.962 121.537 1.00 61.43 94 GLY B O 1
ATOM 6689 N N . MET B 1 95 ? 4.101 26.293 120.139 1.00 62.11 95 MET B N 1
ATOM 6690 C CA . MET B 1 95 ? 5.482 25.845 120.024 1.00 63.07 95 MET B CA 1
ATOM 6691 C C . MET B 1 95 ? 6.298 26.850 119.225 1.00 64.71 95 MET B C 1
ATOM 6692 O O . MET B 1 95 ? 5.878 27.304 118.159 1.00 64.96 95 MET B O 1
ATOM 6706 N N . GLU B 1 96 ? 7.464 27.197 119.760 1.00 65.83 96 GLU B N 1
ATOM 6707 C CA . GLU B 1 96 ? 8.377 28.126 119.108 1.00 67.17 96 GLU B CA 1
ATOM 6708 C C . GLU B 1 96 ? 9.378 27.361 118.250 1.00 67.06 96 GLU B C 1
ATOM 6709 O O . GLU B 1 96 ? 9.561 26.157 118.428 1.00 66.65 96 GLU B O 1
ATOM 6721 N N . ARG B 1 97 ? 10.020 28.066 117.321 1.00 67.33 97 ARG B N 1
ATOM 6722 C CA . ARG B 1 97 ? 10.973 27.448 116.405 1.00 67.44 97 ARG B CA 1
ATOM 6723 C C . ARG B 1 97 ? 12.121 26.788 117.162 1.00 65.78 97 ARG B C 1
ATOM 6724 O O . ARG B 1 97 ? 12.605 25.726 116.766 1.00 65.26 97 ARG B O 1
ATOM 6745 N N . ALA B 1 98 ? 12.547 27.417 118.253 1.00 64.23 98 ALA B N 1
ATOM 6746 C CA . ALA B 1 98 ? 13.671 26.919 119.039 1.00 63.08 98 ALA B CA 1
ATOM 6747 C C . ALA B 1 98 ? 13.388 25.537 119.619 1.00 61.91 98 ALA B C 1
ATOM 6748 O O . ALA B 1 98 ? 14.252 24.660 119.602 1.00 61.79 98 ALA B O 1
ATOM 6755 N N . ASP B 1 99 ? 12.178 25.345 120.134 1.00 60.98 99 ASP B N 1
ATOM 6756 C CA . ASP B 1 99 ? 11.800 24.064 120.717 1.00 60.15 99 ASP B CA 1
ATOM 6757 C C . ASP B 1 99 ? 11.736 22.981 119.644 1.00 57.91 99 ASP B C 1
ATOM 6758 O O . ASP B 1 99 ? 12.138 21.839 119.877 1.00 57.82 99 ASP B O 1
ATOM 6767 N N . LEU B 1 100 ? 11.230 23.349 118.471 1.00 55.74 100 LEU B N 1
ATOM 6768 C CA . LEU B 1 100 ? 11.109 22.418 117.356 1.00 53.93 100 LEU B CA 1
ATOM 6769 C C . LEU B 1 100 ? 12.487 21.937 116.914 1.00 52.16 100 LEU B C 1
ATOM 6770 O O . LEU B 1 100 ? 12.673 20.764 116.586 1.00 51.46 100 LEU B O 1
ATOM 6786 N N . LEU B 1 101 ? 13.450 22.854 116.911 1.00 51.26 101 LEU B N 1
ATOM 6787 C CA . LEU B 1 101 ? 14.827 22.530 116.558 1.00 50.99 101 LEU B CA 1
ATOM 6788 C C . LEU B 1 101 ? 15.385 21.452 117.485 1.00 51.24 101 LEU B C 1
ATOM 6789 O O . LEU B 1 101 ? 15.976 20.478 117.026 1.00 50.82 101 LEU B O 1
ATOM 6805 N N . GLU B 1 102 ? 15.194 21.628 118.789 1.00 52.11 102 GLU B N 1
ATOM 6806 C CA . GLU B 1 102 ? 15.701 20.664 119.763 1.00 53.17 102 GLU B CA 1
ATOM 6807 C C . GLU B 1 102 ? 15.031 19.308 119.606 1.00 52.31 102 GLU B C 1
ATOM 6808 O O . GLU B 1 102 ? 15.693 18.272 119.642 1.00 52.66 102 GLU B O 1
ATOM 6820 N N . LYS B 1 103 ? 13.714 19.322 119.435 1.00 51.27 103 LYS B N 1
ATOM 6821 C CA . LYS B 1 103 ? 12.944 18.089 119.329 1.00 50.72 103 LYS B CA 1
ATOM 6822 C C . LYS B 1 103 ? 13.342 17.272 118.101 1.00 48.66 103 LYS B C 1
ATOM 6823 O O . LYS B 1 103 ? 13.433 16.048 118.169 1.00 49.23 103 LYS B O 1
ATOM 6842 N N . ASN B 1 104 ? 13.589 17.953 116.987 1.00 46.12 104 ASN B N 1
ATOM 6843 C CA . ASN B 1 104 ? 13.911 17.277 115.735 1.00 44.01 104 ASN B CA 1
ATOM 6844 C C . ASN B 1 104 ? 15.375 16.870 115.624 1.00 42.10 104 ASN B C 1
ATOM 6845 O O . ASN B 1 104 ? 15.719 16.008 114.818 1.00 41.39 104 ASN B O 1
ATOM 6856 N N . ALA B 1 105 ? 16.233 17.481 116.436 1.00 40.95 105 ALA B N 1
ATOM 6857 C CA . ALA B 1 105 ? 17.669 17.218 116.361 1.00 40.42 105 ALA B CA 1
ATOM 6858 C C . ALA B 1 105 ? 17.989 15.737 116.546 1.00 39.06 105 ALA B C 1
ATOM 6859 O O . ALA B 1 105 ? 18.802 15.176 115.813 1.00 38.89 105 ALA B O 1
ATOM 6866 N N . GLY B 1 106 ? 17.340 15.106 117.520 1.00 37.56 106 GLY B N 1
ATOM 6867 C CA . GLY B 1 106 ? 17.559 13.698 117.791 1.00 36.35 106 GLY B CA 1
ATOM 6868 C C . GLY B 1 106 ? 17.064 12.810 116.666 1.00 34.56 106 GLY B C 1
ATOM 6869 O O . GLY B 1 106 ? 17.656 11.768 116.380 1.00 35.53 106 GLY B O 1
ATOM 6873 N N A ILE B 1 107 ? 15.987 13.235 116.017 0.30 33.41 107 ILE B N 1
ATOM 6874 N N B ILE B 1 107 ? 15.966 13.215 116.031 0.70 33.34 107 ILE B N 1
ATOM 6875 C CA A ILE B 1 107 ? 15.394 12.465 114.934 0.30 32.25 107 ILE B CA 1
ATOM 6876 C CA B ILE B 1 107 ? 15.393 12.451 114.925 0.70 32.17 107 ILE B CA 1
ATOM 6877 C C A ILE B 1 107 ? 16.359 12.337 113.762 0.30 31.05 107 ILE B C 1
ATOM 6878 C C B ILE B 1 107 ? 16.383 12.328 113.775 0.70 30.86 107 ILE B C 1
ATOM 6879 O O A ILE B 1 107 ? 16.519 11.258 113.194 0.30 30.82 107 ILE B O 1
ATOM 6880 O O B ILE B 1 107 ? 16.580 11.243 113.231 0.70 30.44 107 ILE B O 1
ATOM 6911 N N . PHE B 1 108 ? 17.003 13.444 113.407 1.00 30.15 108 PHE B N 1
ATOM 6912 C CA . PHE B 1 108 ? 17.886 13.468 112.245 1.00 29.76 108 PHE B CA 1
ATOM 6913 C C . PHE B 1 108 ? 19.272 12.901 112.548 1.00 30.06 108 PHE B C 1
ATOM 6914 O O . PHE B 1 108 ? 19.970 12.433 111.645 1.00 29.46 108 PHE B O 1
ATOM 6931 N N . LYS B 1 109 ? 19.655 12.902 113.818 1.00 31.26 109 LYS B N 1
ATOM 6932 C CA . LYS B 1 109 ? 20.847 12.172 114.226 1.00 33.14 109 LYS B CA 1
ATOM 6933 C C . LYS B 1 109 ? 20.631 10.681 113.970 1.00 33.26 109 LYS B C 1
ATOM 6934 O O . LYS B 1 109 ? 21.492 10.004 113.414 1.00 32.58 109 LYS B O 1
ATOM 6953 N N . VAL B 1 110 ? 19.468 10.176 114.368 1.00 33.29 110 VAL B N 1
ATOM 6954 C CA . VAL B 1 110 ? 19.146 8.766 114.181 1.00 33.60 110 VAL B CA 1
ATOM 6955 C C . VAL B 1 110 ? 19.060 8.423 112.701 1.00 32.27 110 VAL B C 1
ATOM 6956 O O . VAL B 1 110 ? 19.550 7.380 112.269 1.00 32.18 110 VAL B O 1
ATOM 6969 N N . GLN B 1 111 ? 18.443 9.305 111.924 1.00 31.17 111 GLN B N 1
ATOM 6970 C CA . GLN B 1 111 ? 18.225 9.033 110.511 1.00 30.45 111 GLN B CA 1
ATOM 6971 C C . GLN B 1 111 ? 19.508 9.171 109.702 1.00 29.27 111 GLN B C 1
ATOM 6972 O O . GLN B 1 111 ? 19.715 8.438 108.733 1.00 28.27 111 GLN B O 1
ATOM 6986 N N . GLY B 1 112 ? 20.372 10.096 110.109 1.00 29.55 112 GLY B N 1
ATOM 6987 C CA . GLY B 1 112 ? 21.703 10.193 109.534 1.00 29.25 112 GLY B CA 1
ATOM 6988 C C . GLY B 1 112 ? 22.478 8.893 109.696 1.00 29.43 112 GLY B C 1
ATOM 6989 O O . GLY B 1 112 ? 23.059 8.381 108.741 1.00 28.08 112 GLY B O 1
ATOM 6993 N N . LYS B 1 113 ? 22.479 8.354 110.912 1.00 30.59 113 LYS B N 1
ATOM 6994 C CA . LYS B 1 113 ? 23.150 7.086 111.189 1.00 32.39 113 LYS B CA 1
ATOM 6995 C C . LYS B 1 113 ? 22.540 5.967 110.360 1.00 31.29 113 LYS B C 1
ATOM 6996 O O . LYS B 1 113 ? 23.256 5.165 109.772 1.00 31.84 113 LYS B O 1
ATOM 7015 N N . ALA B 1 114 ? 21.213 5.926 110.299 1.00 30.72 114 ALA B N 1
ATOM 7016 C CA . ALA B 1 114 ? 20.521 4.872 109.565 1.00 29.42 114 ALA B CA 1
ATOM 7017 C C . ALA B 1 114 ? 20.855 4.922 108.074 1.00 28.87 114 ALA B C 1
ATOM 7018 O O . ALA B 1 114 ? 21.073 3.885 107.452 1.00 29.22 114 ALA B O 1
ATOM 7025 N N . LEU B 1 115 ? 20.880 6.127 107.504 1.00 28.71 115 LEU B N 1
ATOM 7026 C CA . LEU B 1 115 ? 21.289 6.309 106.113 1.00 28.34 115 LEU B CA 1
ATOM 7027 C C . LEU B 1 115 ? 22.691 5.756 105.882 1.00 29.86 115 LEU B C 1
ATOM 7028 O O . LEU B 1 115 ? 22.928 5.011 104.930 1.00 29.46 115 LEU B O 1
ATOM 7044 N N . SER B 1 116 ? 23.616 6.126 106.761 1.00 31.31 116 SER B N 1
ATOM 7045 C CA . SER B 1 116 ? 25.004 5.705 106.648 1.00 32.28 116 SER B CA 1
ATOM 7046 C C . SER B 1 116 ? 25.145 4.186 106.645 1.00 33.83 116 SER B C 1
ATOM 7047 O O . SER B 1 116 ? 25.854 3.613 105.817 1.00 34.11 116 SER B O 1
ATOM 7055 N N . GLU B 1 117 ? 24.464 3.538 107.580 1.00 34.78 117 GLU B N 1
ATOM 7056 C CA . GLU B 1 117 ? 24.651 2.112 107.800 1.00 36.82 117 GLU B CA 1
ATOM 7057 C C . GLU B 1 117 ? 23.845 1.216 106.865 1.00 36.61 117 GLU B C 1
ATOM 7058 O O . GLU B 1 117 ? 24.246 0.080 106.614 1.00 37.56 117 GLU B O 1
ATOM 7070 N N . TYR B 1 118 ? 22.733 1.723 106.337 1.00 36.39 118 TYR B N 1
ATOM 7071 C CA . TYR B 1 118 ? 21.769 0.877 105.633 1.00 36.11 118 TYR B CA 1
ATOM 7072 C C . TYR B 1 118 ? 21.486 1.284 104.186 1.00 34.69 118 TYR B C 1
ATOM 7073 O O . TYR B 1 118 ? 21.241 0.425 103.340 1.00 34.82 118 TYR B O 1
ATOM 7091 N N . ALA B 1 119 ? 21.512 2.581 103.897 1.00 33.95 119 ALA B N 1
ATOM 7092 C CA . ALA B 1 119 ? 21.175 3.051 102.557 1.00 33.61 119 ALA B CA 1
ATOM 7093 C C . ALA B 1 119 ? 22.338 2.825 101.606 1.00 33.58 119 ALA B C 1
ATOM 7094 O O . ALA B 1 119 ? 23.462 2.585 102.041 1.00 33.39 119 ALA B O 1
ATOM 7101 N N . LYS B 1 120 ? 22.065 2.902 100.307 1.00 33.35 120 LYS B N 1
ATOM 7102 C CA . LYS B 1 120 ? 23.122 2.805 99.312 1.00 34.10 120 LYS B CA 1
ATOM 7103 C C . LYS B 1 120 ? 24.071 3.980 99.475 1.00 33.38 120 LYS B C 1
ATOM 7104 O O . LYS B 1 120 ? 23.641 5.071 99.844 1.00 32.74 120 LYS B O 1
ATOM 7123 N N . PRO B 1 121 ? 25.367 3.766 99.199 1.00 33.19 121 PRO B N 1
ATOM 7124 C CA . PRO B 1 121 ? 26.340 4.857 99.321 1.00 32.80 121 PRO B CA 1
ATOM 7125 C C . PRO B 1 121 ? 26.059 6.017 98.363 1.00 31.49 121 PRO B C 1
ATOM 7126 O O . PRO B 1 121 ? 26.589 7.110 98.555 1.00 30.77 121 PRO B O 1
ATOM 7137 N N . THR B 1 122 ? 25.220 5.775 97.360 1.00 31.73 122 THR B N 1
ATOM 7138 C CA . THR B 1 122 ? 24.856 6.799 96.383 1.00 31.00 122 THR B CA 1
ATOM 7139 C C . THR B 1 122 ? 23.526 7.476 96.700 1.00 29.32 122 THR B C 1
ATOM 7140 O O . THR B 1 122 ? 22.990 8.210 95.872 1.00 29.43 122 THR B O 1
ATOM 7151 N N . VAL B 1 123 ? 22.998 7.237 97.896 1.00 27.22 123 VAL B N 1
ATOM 7152 C CA . VAL B 1 123 ? 21.668 7.719 98.243 1.00 26.06 123 VAL B CA 1
ATOM 7153 C C . VAL B 1 123 ? 21.597 9.241 98.144 1.00 25.50 123 VAL B C 1
ATOM 7154 O O . VAL B 1 123 ? 22.517 9.947 98.551 1.00 26.48 123 VAL B O 1
ATOM 7167 N N . LYS B 1 124 ? 20.504 9.730 97.568 1.00 25.03 124 LYS B N 1
ATOM 7168 C CA . LYS B 1 124 ? 20.248 11.162 97.476 1.00 25.41 124 LYS B CA 1
ATOM 7169 C C . LYS B 1 124 ? 19.197 11.500 98.523 1.00 24.17 124 LYS B C 1
ATOM 7170 O O . LYS B 1 124 ? 18.059 11.021 98.451 1.00 24.22 124 LYS B O 1
ATOM 7189 N N . VAL B 1 125 ? 19.595 12.312 99.500 1.00 23.25 125 VAL B N 1
ATOM 7190 C CA . VAL B 1 125 ? 18.769 12.619 100.658 1.00 21.95 125 VAL B CA 1
ATOM 7191 C C . VAL B 1 125 ? 18.297 14.070 100.622 1.00 21.14 125 VAL B C 1
ATOM 7192 O O . VAL B 1 125 ? 19.112 14.998 100.690 1.00 22.01 125 VAL B O 1
ATOM 7205 N N . LEU B 1 126 ? 16.981 14.258 100.507 1.00 20.25 126 LEU B N 1
ATOM 7206 C CA . LEU B 1 126 ? 16.369 15.587 100.563 1.00 20.40 126 LEU B CA 1
ATOM 7207 C C . LEU B 1 126 ? 15.659 15.782 101.895 1.00 20.90 126 LEU B C 1
ATOM 7208 O O . LEU B 1 126 ? 14.742 15.033 102.231 1.00 20.92 126 LEU B O 1
ATOM 7224 N N . VAL B 1 127 ? 16.079 16.793 102.649 1.00 21.04 127 VAL B N 1
ATOM 7225 C CA . VAL B 1 127 ? 15.471 17.080 103.942 1.00 22.46 127 VAL B CA 1
ATOM 7226 C C . VAL B 1 127 ? 14.373 18.120 103.768 1.00 23.16 127 VAL B C 1
ATOM 7227 O O . VAL B 1 127 ? 14.633 19.256 103.359 1.00 22.17 127 VAL B O 1
ATOM 7240 N N . VAL B 1 128 ? 13.146 17.699 104.062 1.00 23.53 128 VAL B N 1
ATOM 7241 C CA . VAL B 1 128 ? 11.971 18.558 103.990 1.00 24.12 128 VAL B CA 1
ATOM 7242 C C . VAL B 1 128 ? 11.570 19.030 105.386 1.00 25.38 128 VAL B C 1
ATOM 7243 O O . VAL B 1 128 ? 11.290 20.204 105.581 1.00 26.52 128 VAL B O 1
ATOM 7256 N N . GLY B 1 129 ? 11.561 18.125 106.360 1.00 25.98 129 GLY B N 1
ATOM 7257 C CA . GLY B 1 129 ? 11.143 18.466 107.712 1.00 27.06 129 GLY B CA 1
ATOM 7258 C C . GLY B 1 129 ? 11.912 19.629 108.314 1.00 27.98 129 GLY B C 1
ATOM 7259 O O . GLY B 1 129 ? 13.124 19.732 108.145 1.00 27.87 129 GLY B O 1
ATOM 7263 N N . ASN B 1 130 ? 11.206 20.509 109.020 1.00 29.51 130 ASN B N 1
ATOM 7264 C CA . ASN B 1 130 ? 11.819 21.730 109.546 1.00 30.92 130 ASN B CA 1
ATOM 7265 C C . ASN B 1 130 ? 12.440 21.550 110.927 1.00 30.66 130 ASN B C 1
ATOM 7266 O O . ASN B 1 130 ? 12.012 20.684 111.687 1.00 30.78 130 ASN B O 1
ATOM 7277 N N . PRO B 1 131 ? 13.468 22.356 111.251 1.00 29.89 131 PRO B N 1
ATOM 7278 C CA . PRO B 1 131 ? 14.144 23.337 110.391 1.00 28.75 131 PRO B CA 1
ATOM 7279 C C . PRO B 1 131 ? 15.035 22.633 109.368 1.00 27.67 131 PRO B C 1
ATOM 7280 O O . PRO B 1 131 ? 16.008 21.981 109.749 1.00 27.95 131 PRO B O 1
ATOM 7291 N N . ALA B 1 132 ? 14.708 22.765 108.087 1.00 25.59 132 ALA B N 1
ATOM 7292 C CA . ALA B 1 132 ? 15.292 21.899 107.062 1.00 24.07 132 ALA B CA 1
ATOM 7293 C C . ALA B 1 132 ? 16.817 21.984 106.960 1.00 23.52 132 ALA B C 1
ATOM 7294 O O . ALA B 1 132 ? 17.491 20.956 106.950 1.00 23.05 132 ALA B O 1
ATOM 7301 N N . ASN B 1 133 ? 17.362 23.192 106.869 1.00 23.13 133 ASN B N 1
ATOM 7302 C CA . ASN B 1 133 ? 18.808 23.338 106.704 1.00 24.10 133 ASN B CA 1
ATOM 7303 C C . ASN B 1 133 ? 19.585 22.739 107.862 1.00 24.30 133 ASN B C 1
ATOM 7304 O O . ASN B 1 133 ? 20.584 22.052 107.657 1.00 24.00 133 ASN B O 1
ATOM 7315 N N . THR B 1 134 ? 19.126 23.003 109.081 1.00 24.79 134 THR B N 1
ATOM 7316 C CA . THR B 1 134 ? 19.813 22.498 110.263 1.00 25.61 134 THR B CA 1
ATOM 7317 C C . THR B 1 134 ? 19.583 20.992 110.444 1.00 24.68 134 THR B C 1
ATOM 7318 O O . THR B 1 134 ? 20.512 20.272 110.801 1.00 24.62 134 THR B O 1
ATOM 7329 N N . ASN B 1 135 ? 18.370 20.510 110.180 1.00 23.61 135 ASN B N 1
ATOM 7330 C CA . ASN B 1 135 ? 18.115 19.067 110.235 1.00 23.63 135 ASN B CA 1
ATOM 7331 C C . ASN B 1 135 ? 19.023 18.311 109.268 1.00 23.47 135 ASN B C 1
ATOM 7332 O O . ASN B 1 135 ? 19.525 17.224 109.574 1.00 23.55 135 ASN B O 1
ATOM 7343 N N . CYS B 1 136 ? 19.241 18.902 108.099 1.00 23.44 136 CYS B N 1
ATOM 7344 C CA . CYS B 1 136 ? 20.092 18.301 107.082 1.00 23.75 136 CYS B CA 1
ATOM 7345 C C . CYS B 1 136 ? 21.529 18.267 107.574 1.00 23.75 136 CYS B C 1
ATOM 7346 O O . CYS B 1 136 ? 22.233 17.266 107.399 1.00 23.41 136 CYS B O 1
ATOM 7354 N N . LEU B 1 137 ? 21.953 19.357 108.205 1.00 24.77 137 LEU B N 1
ATOM 7355 C CA . LEU B 1 137 ? 23.296 19.443 108.763 1.00 25.29 137 LEU B CA 1
ATOM 7356 C C . LEU B 1 137 ? 23.521 18.335 109.783 1.00 26.04 137 LEU B C 1
ATOM 7357 O O . LEU B 1 137 ? 24.562 17.682 109.785 1.00 25.10 137 LEU B O 1
ATOM 7373 N N . ILE B 1 138 ? 22.526 18.117 110.638 1.00 27.03 138 ILE B N 1
ATOM 7374 C CA . ILE B 1 138 ? 22.615 17.100 111.678 1.00 27.85 138 ILE B CA 1
ATOM 7375 C C . ILE B 1 138 ? 22.702 15.698 111.080 1.00 26.69 138 ILE B C 1
ATOM 7376 O O . ILE B 1 138 ? 23.541 14.899 111.488 1.00 26.87 138 ILE B O 1
ATOM 7392 N N . ALA B 1 139 ? 21.833 15.400 110.119 1.00 26.16 139 ALA B N 1
ATOM 7393 C CA . ALA B 1 139 ? 21.831 14.081 109.490 1.00 25.52 139 ALA B CA 1
ATOM 7394 C C . ALA B 1 139 ? 23.179 13.795 108.838 1.00 25.95 139 ALA B C 1
ATOM 7395 O O . ALA B 1 139 ? 23.729 12.708 108.991 1.00 26.64 139 ALA B O 1
ATOM 7402 N N . MET B 1 140 ? 23.714 14.779 108.123 1.00 25.90 140 MET B N 1
ATOM 7403 C CA . MET B 1 140 ? 24.986 14.616 107.426 1.00 26.12 140 MET B CA 1
ATOM 7404 C C . MET B 1 140 ? 26.140 14.457 108.417 1.00 26.72 140 MET B C 1
ATOM 7405 O O . MET B 1 140 ? 27.066 13.674 108.189 1.00 27.61 140 MET B O 1
ATOM 7419 N N . ALA B 1 141 ? 26.069 15.193 109.522 1.00 27.16 141 ALA B N 1
ATOM 7420 C CA . ALA B 1 141 ? 27.088 15.133 110.563 1.00 28.43 141 ALA B CA 1
ATOM 7421 C C . ALA B 1 141 ? 27.173 13.742 111.187 1.00 28.93 141 ALA B C 1
ATOM 7422 O O . ALA B 1 141 ? 28.209 13.360 111.736 1.00 29.28 141 ALA B O 1
ATOM 7429 N N . ASN B 1 142 ? 26.080 12.992 111.096 1.00 29.42 142 ASN B N 1
ATOM 7430 C CA . ASN B 1 142 ? 26.000 11.665 111.696 1.00 29.89 142 ASN B CA 1
ATOM 7431 C C . ASN B 1 142 ? 25.945 10.552 110.656 1.00 29.64 142 ASN B C 1
ATOM 7432 O O . ASN B 1 142 ? 25.512 9.436 110.952 1.00 30.10 142 ASN B O 1
ATOM 7443 N N . ALA B 1 143 ? 26.404 10.861 109.446 1.00 28.69 143 ALA B N 1
ATOM 7444 C CA . ALA B 1 143 ? 26.428 9.901 108.348 1.00 28.24 143 ALA B CA 1
ATOM 7445 C C . ALA B 1 143 ? 27.853 9.685 107.823 1.00 29.55 143 ALA B C 1
ATOM 7446 O O . ALA B 1 143 ? 28.160 10.066 106.692 1.00 29.49 143 ALA B O 1
ATOM 7453 N N . PRO B 1 144 ? 28.720 9.047 108.633 1.00 30.72 144 PRO B N 1
ATOM 7454 C CA . PRO B 1 144 ? 30.147 8.947 108.296 1.00 31.52 144 PRO B CA 1
ATOM 7455 C C . PRO B 1 144 ? 30.464 8.166 107.015 1.00 31.81 144 PRO B C 1
ATOM 7456 O O . PRO B 1 144 ? 31.518 8.404 106.430 1.00 33.06 144 PRO B O 1
ATOM 7467 N N . LYS B 1 145 ? 29.588 7.263 106.584 1.00 31.46 145 LYS B N 1
ATOM 7468 C CA . LYS B 1 145 ? 29.835 6.507 105.354 1.00 31.50 145 LYS B CA 1
ATOM 7469 C C . LYS B 1 145 ? 29.337 7.251 104.116 1.00 31.11 145 LYS B C 1
ATOM 7470 O O . LYS B 1 145 ? 29.553 6.803 102.988 1.00 32.03 145 LYS B O 1
ATOM 7489 N N . LEU B 1 146 ? 28.671 8.384 104.332 1.00 29.49 146 LEU B N 1
ATOM 7490 C CA . LEU B 1 146 ? 28.206 9.234 103.240 1.00 28.16 146 LEU B CA 1
ATOM 7491 C C . LEU B 1 146 ? 29.004 10.529 103.225 1.00 27.59 146 LEU B C 1
ATOM 7492 O O . LEU B 1 146 ? 29.943 10.695 104.009 1.00 28.05 146 LEU B O 1
ATOM 7508 N N . GLY B 1 147 ? 28.636 11.438 102.328 1.00 26.96 147 GLY B N 1
ATOM 7509 C CA . GLY B 1 147 ? 29.380 12.668 102.141 1.00 27.57 147 GLY B CA 1
ATOM 7510 C C . GLY B 1 147 ? 28.478 13.818 101.750 1.00 26.31 147 GLY B C 1
ATOM 7511 O O . GLY B 1 147 ? 27.269 13.634 101.575 1.00 26.64 147 GLY B O 1
ATOM 7515 N N . PRO B 1 148 ? 29.056 15.016 101.609 1.00 26.64 148 PRO B N 1
ATOM 7516 C CA . PRO B 1 148 ? 28.264 16.208 101.278 1.00 26.07 148 PRO B CA 1
ATOM 7517 C C . PRO B 1 148 ? 27.393 16.031 100.036 1.00 26.45 148 PRO B C 1
ATOM 7518 O O . PRO B 1 148 ? 26.272 16.549 99.999 1.00 26.72 148 PRO B O 1
ATOM 7529 N N . GLU B 1 149 ? 27.881 15.279 99.054 1.00 28.02 149 GLU B N 1
ATOM 7530 C CA . GLU B 1 149 ? 27.141 15.068 97.813 1.00 29.30 149 GLU B CA 1
ATOM 7531 C C . GLU B 1 149 ? 25.806 14.341 98.004 1.00 27.08 149 GLU B C 1
ATOM 7532 O O . GLU B 1 149 ? 24.939 14.412 97.137 1.00 26.72 149 GLU B O 1
ATOM 7544 N N . ASN B 1 150 ? 25.651 13.623 99.115 1.00 25.30 150 ASN B N 1
ATOM 7545 C CA . ASN B 1 150 ? 24.426 12.869 99.360 1.00 24.16 150 ASN B CA 1
ATOM 7546 C C . ASN B 1 150 ? 23.290 13.692 99.960 1.00 22.93 150 ASN B C 1
ATOM 7547 O O . ASN B 1 150 ? 22.168 13.197 100.057 1.00 23.97 150 ASN B O 1
ATOM 7558 N N . PHE B 1 151 ? 23.562 14.932 100.363 1.00 22.78 151 PHE B N 1
ATOM 7559 C CA . PHE B 1 151 ? 22.595 15.693 101.158 1.00 22.91 151 PHE B CA 1
ATOM 7560 C C . PHE B 1 151 ? 22.193 17.032 100.576 1.00 22.51 151 PHE B C 1
ATOM 7561 O O . PHE B 1 151 ? 22.996 17.743 99.979 1.00 23.37 151 PHE B O 1
ATOM 7578 N N . SER B 1 152 ? 20.929 17.376 100.777 1.00 21.82 152 SER B N 1
ATOM 7579 C CA . SER B 1 152 ? 20.460 18.719 100.487 1.00 22.73 152 SER B CA 1
ATOM 7580 C C . SER B 1 152 ? 19.215 19.005 101.313 1.00 22.44 152 SER B C 1
ATOM 7581 O O . SER B 1 152 ? 18.594 18.079 101.835 1.00 21.95 152 SER B O 1
ATOM 7589 N N . ALA B 1 153 ? 18.886 20.289 101.448 1.00 21.99 153 ALA B N 1
ATOM 7590 C CA . ALA B 1 153 ? 17.681 20.729 102.152 1.00 22.68 153 ALA B CA 1
ATOM 7591 C C . ALA B 1 153 ? 16.791 21.529 101.208 1.00 22.10 153 ALA B C 1
ATOM 7592 O O . ALA B 1 153 ? 17.289 22.242 100.332 1.00 22.30 153 ALA B O 1
ATOM 7599 N N . MET B 1 154 ? 15.477 21.419 101.389 1.00 21.19 154 MET B N 1
ATOM 7600 C CA . MET B 1 154 ? 14.545 21.955 100.407 1.00 21.92 154 MET B CA 1
ATOM 7601 C C . MET B 1 154 ? 14.211 23.424 100.609 1.00 21.85 154 MET B C 1
ATOM 7602 O O . MET B 1 154 ? 13.540 23.803 101.567 1.00 21.90 154 MET B O 1
ATOM 7616 N N . THR B 1 155 ? 14.671 24.240 99.672 1.00 22.07 155 THR B N 1
ATOM 7617 C CA . THR B 1 155 ? 14.185 25.596 99.529 1.00 22.48 155 THR B CA 1
ATOM 7618 C C . THR B 1 155 ? 13.370 25.708 98.244 1.00 21.62 155 THR B C 1
ATOM 7619 O O . THR B 1 155 ? 12.986 26.810 97.850 1.00 21.74 155 THR B O 1
ATOM 7630 N N . ARG B 1 156 ? 13.103 24.574 97.591 1.00 20.44 156 ARG B N 1
ATOM 7631 C CA . ARG B 1 156 ? 12.448 24.603 96.288 1.00 20.75 156 ARG B CA 1
ATOM 7632 C C . ARG B 1 156 ? 11.008 25.102 96.383 1.00 20.46 156 ARG B C 1
ATOM 7633 O O . ARG B 1 156 ? 10.462 25.596 95.399 1.00 20.29 156 ARG B O 1
ATOM 7654 N N . LEU B 1 157 ? 10.384 24.980 97.550 1.00 20.68 157 LEU B N 1
ATOM 7655 C CA . LEU B 1 157 ? 9.034 25.516 97.699 1.00 20.98 157 LEU B CA 1
ATOM 7656 C C . LEU B 1 157 ? 9.109 27.039 97.738 1.00 20.98 157 LEU B C 1
ATOM 7657 O O . LEU B 1 157 ? 8.277 27.711 97.144 1.00 20.35 157 LEU B O 1
ATOM 7673 N N . ASP B 1 158 ? 10.120 27.576 98.422 1.00 21.91 158 ASP B N 1
ATOM 7674 C CA . ASP B 1 158 ? 10.350 29.023 98.435 1.00 22.90 158 ASP B CA 1
ATOM 7675 C C . ASP B 1 158 ? 10.576 29.513 97.010 1.00 22.96 158 ASP B C 1
ATOM 7676 O O . ASP B 1 158 ? 10.097 30.570 96.613 1.00 23.52 158 ASP B O 1
ATOM 7685 N N . HIS B 1 159 ? 11.319 28.716 96.251 1.00 22.28 159 HIS B N 1
ATOM 7686 C CA . HIS B 1 159 ? 11.687 29.032 94.876 1.00 22.24 159 HIS B CA 1
ATOM 7687 C C . HIS B 1 159 ? 10.466 29.036 93.950 1.00 22.44 159 HIS B C 1
ATOM 7688 O O . HIS B 1 159 ? 10.247 29.986 93.192 1.00 21.62 159 HIS B O 1
ATOM 7702 N N . ASN B 1 160 ? 9.668 27.975 94.024 1.00 21.43 160 ASN B N 1
ATOM 7703 C CA . ASN B 1 160 ? 8.446 27.875 93.230 1.00 20.56 160 ASN B CA 1
ATOM 7704 C C . ASN B 1 160 ? 7.454 28.965 93.597 1.00 21.20 160 ASN B C 1
ATOM 7705 O O . ASN B 1 160 ? 6.755 29.490 92.734 1.00 21.52 160 ASN B O 1
ATOM 7716 N N . ARG B 1 161 ? 7.399 29.305 94.881 1.00 21.13 161 ARG B N 1
ATOM 7717 C CA . ARG B 1 161 ? 6.555 30.404 95.343 1.00 21.42 161 ARG B CA 1
ATOM 7718 C C . ARG B 1 161 ? 6.980 31.718 94.700 1.00 21.84 161 ARG B C 1
ATOM 7719 O O . ARG B 1 161 ? 6.143 32.484 94.230 1.00 22.95 161 ARG B O 1
ATOM 7740 N N . ALA B 1 162 ? 8.286 31.960 94.677 1.00 21.31 162 ALA B N 1
ATOM 7741 C CA . ALA B 1 162 ? 8.837 33.166 94.074 1.00 22.79 162 ALA B CA 1
ATOM 7742 C C . ALA B 1 162 ? 8.488 33.234 92.587 1.00 23.12 162 ALA B C 1
ATOM 7743 O O . ALA B 1 162 ? 8.102 34.292 92.087 1.00 23.45 162 ALA B O 1
ATOM 7750 N N . ILE B 1 163 ? 8.623 32.104 91.892 1.00 23.13 163 ILE B N 1
ATOM 7751 C CA . ILE B 1 163 ? 8.282 32.012 90.474 1.00 23.63 163 ILE B CA 1
ATOM 7752 C C . ILE B 1 163 ? 6.806 32.330 90.254 1.00 23.22 163 ILE B C 1
ATOM 7753 O O . ILE B 1 163 ? 6.454 33.137 89.392 1.00 23.10 163 ILE B O 1
ATOM 7769 N N . GLY B 1 164 ? 5.946 31.694 91.039 1.00 22.84 164 GLY B N 1
ATOM 7770 C CA . GLY B 1 164 ? 4.513 31.873 90.893 1.00 22.93 164 GLY B CA 1
ATOM 7771 C C . GLY B 1 164 ? 4.100 33.317 91.112 1.00 23.82 164 GLY B C 1
ATOM 7772 O O . GLY B 1 164 ? 3.276 33.864 90.378 1.00 24.18 164 GLY B O 1
ATOM 7776 N N . GLU B 1 165 ? 4.682 33.937 92.129 1.00 24.50 165 GLU B N 1
ATOM 7777 C CA . GLU B 1 165 ? 4.337 35.304 92.498 1.00 25.88 165 GLU B CA 1
ATOM 7778 C C . GLU B 1 165 ? 4.866 36.314 91.483 1.00 25.96 165 GLU B C 1
ATOM 7779 O O . GLU B 1 165 ? 4.153 37.232 91.095 1.00 27.31 165 GLU B O 1
ATOM 7791 N N . ILE B 1 166 ? 6.113 36.156 91.049 1.00 25.99 166 ILE B N 1
ATOM 7792 C CA . ILE B 1 166 ? 6.675 37.099 90.087 1.00 26.48 166 ILE B CA 1
ATOM 7793 C C . ILE B 1 166 ? 6.002 36.961 88.719 1.00 26.84 166 ILE B C 1
ATOM 7794 O O . ILE B 1 166 ? 5.821 37.953 88.008 1.00 26.98 166 ILE B O 1
ATOM 7810 N N . ALA B 1 167 ? 5.609 35.740 88.365 1.00 26.98 167 ALA B N 1
ATOM 7811 C CA . ALA B 1 167 ? 4.899 35.502 87.115 1.00 27.33 167 ALA B CA 1
ATOM 7812 C C . ALA B 1 167 ? 3.561 36.235 87.123 1.00 27.39 167 ALA B C 1
ATOM 7813 O O . ALA B 1 167 ? 3.179 36.877 86.142 1.00 27.83 167 ALA B O 1
ATOM 7820 N N . ALA B 1 168 ? 2.863 36.137 88.247 1.00 27.52 168 ALA B N 1
ATOM 7821 C CA . ALA B 1 168 ? 1.580 36.797 88.418 1.00 28.97 168 ALA B CA 1
ATOM 7822 C C . ALA B 1 168 ? 1.738 38.321 88.405 1.00 29.75 168 ALA B C 1
ATOM 7823 O O . ALA B 1 168 ? 0.932 39.019 87.802 1.00 30.34 168 ALA B O 1
ATOM 7830 N N . LYS B 1 169 ? 2.782 38.819 89.068 1.00 29.70 169 LYS B N 1
ATOM 7831 C CA . LYS B 1 169 ? 3.088 40.254 89.111 1.00 30.45 169 LYS B CA 1
ATOM 7832 C C . LYS B 1 169 ? 3.336 40.791 87.708 1.00 30.76 169 LYS B C 1
ATOM 7833 O O . LYS B 1 169 ? 2.887 41.888 87.360 1.00 31.38 169 LYS B O 1
ATOM 7852 N N . LEU B 1 170 ? 4.054 40.007 86.909 1.00 30.79 170 LEU B N 1
ATOM 7853 C CA . LEU B 1 170 ? 4.426 40.411 85.555 1.00 30.93 170 LEU B CA 1
ATOM 7854 C C . LEU B 1 170 ? 3.341 40.087 84.529 1.00 30.09 170 LEU B C 1
ATOM 7855 O O . LEU B 1 170 ? 3.416 40.528 83.385 1.00 29.78 170 LEU B O 1
ATOM 7871 N N . GLY B 1 171 ? 2.343 39.306 84.934 1.00 29.84 171 GLY B N 1
ATOM 7872 C CA . GLY B 1 171 ? 1.263 38.932 84.039 1.00 29.72 171 GLY B CA 1
ATOM 7873 C C . GLY B 1 171 ? 1.705 37.998 82.926 1.00 29.81 171 GLY B C 1
ATOM 7874 O O . GLY B 1 171 ? 1.162 38.050 81.817 1.00 30.04 171 GLY B O 1
ATOM 7878 N N . VAL B 1 172 ? 2.689 37.148 83.220 1.00 28.38 172 VAL B N 1
ATOM 7879 C CA . VAL B 1 172 ? 3.208 36.191 82.247 1.00 27.50 172 VAL B CA 1
ATOM 7880 C C . VAL B 1 172 ? 2.998 34.769 82.744 1.00 27.03 172 VAL B C 1
ATOM 7881 O O . VAL B 1 172 ? 2.875 34.538 83.948 1.00 26.85 172 VAL B O 1
ATOM 7894 N N . PRO B 1 173 ? 2.959 33.801 81.820 1.00 28.12 173 PRO B N 1
ATOM 7895 C CA . PRO B 1 173 ? 2.912 32.403 82.256 1.00 28.12 173 PRO B CA 1
ATOM 7896 C C . PRO B 1 173 ? 4.190 32.031 82.998 1.00 27.86 173 PRO B C 1
ATOM 7897 O O . PRO B 1 173 ? 5.236 32.622 82.747 1.00 28.00 173 PRO B O 1
ATOM 7908 N N . VAL B 1 174 ? 4.097 31.069 83.907 1.00 27.48 174 VAL B N 1
ATOM 7909 C CA . VAL B 1 174 ? 5.211 30.755 84.796 1.00 28.44 174 VAL B CA 1
ATOM 7910 C C . VAL B 1 174 ? 6.467 30.282 84.071 1.00 30.14 174 VAL B C 1
ATOM 7911 O O . VAL B 1 174 ? 7.582 30.491 84.561 1.00 30.67 174 VAL B O 1
ATOM 7924 N N . ASP B 1 175 ? 6.302 29.651 82.913 1.00 31.74 175 ASP B N 1
ATOM 7925 C CA . ASP B 1 175 ? 7.457 29.129 82.188 1.00 34.76 175 ASP B CA 1
ATOM 7926 C C . ASP B 1 175 ? 8.164 30.206 81.361 1.00 34.55 175 ASP B C 1
ATOM 7927 O O . ASP B 1 175 ? 9.081 29.906 80.593 1.00 35.09 175 ASP B O 1
ATOM 7936 N N . LYS B 1 176 ? 7.753 31.461 81.539 1.00 33.80 176 LYS B N 1
ATOM 7937 C CA . LYS B 1 176 ? 8.433 32.585 80.906 1.00 34.31 176 LYS B CA 1
ATOM 7938 C C . LYS B 1 176 ? 9.317 33.331 81.901 1.00 33.07 176 LYS B C 1
ATOM 7939 O O . LYS B 1 176 ? 9.914 34.348 81.561 1.00 33.52 176 LYS B O 1
ATOM 7958 N N . VAL B 1 177 ? 9.393 32.822 83.127 1.00 31.97 177 VAL B N 1
ATOM 7959 C CA . VAL B 1 177 ? 10.239 33.402 84.167 1.00 31.80 177 VAL B CA 1
ATOM 7960 C C . VAL B 1 177 ? 11.483 32.540 84.354 1.00 31.59 177 VAL B C 1
ATOM 7961 O O . VAL B 1 177 ? 11.389 31.309 84.424 1.00 31.39 177 VAL B O 1
ATOM 7974 N N . HIS B 1 178 ? 12.643 33.187 84.446 1.00 31.83 178 HIS B N 1
ATOM 7975 C CA . HIS B 1 178 ? 13.916 32.474 84.520 1.00 32.74 178 HIS B CA 1
ATOM 7976 C C . HIS B 1 178 ? 14.857 33.065 85.554 1.00 32.51 178 HIS B C 1
ATOM 7977 O O . HIS B 1 178 ? 14.781 34.252 85.872 1.00 31.80 178 HIS B O 1
ATOM 7991 N N . ASN B 1 179 ? 15.750 32.218 86.060 1.00 32.95 179 ASN B N 1
ATOM 7992 C CA . ASN B 1 179 ? 16.871 32.646 86.894 1.00 33.24 179 ASN B CA 1
ATOM 7993 C C . ASN B 1 179 ? 16.459 33.334 88.193 1.00 31.52 179 ASN B C 1
ATOM 7994 O O . ASN B 1 179 ? 17.053 34.336 88.600 1.00 31.86 179 ASN B O 1
ATOM 8005 N N . VAL B 1 180 ? 15.436 32.782 88.836 1.00 30.26 180 VAL B N 1
ATOM 8006 C CA . VAL B 1 180 ? 15.054 33.189 90.177 1.00 29.54 180 VAL B CA 1
ATOM 8007 C C . VAL B 1 180 ? 15.964 32.468 91.159 1.00 28.52 180 VAL B C 1
ATOM 8008 O O . VAL B 1 180 ? 16.421 31.353 90.885 1.00 27.88 180 VAL B O 1
ATOM 8021 N N . VAL B 1 181 ? 16.212 33.094 92.305 1.00 28.23 181 VAL B N 1
ATOM 8022 C CA . VAL B 1 181 ? 17.059 32.513 93.340 1.00 28.40 181 VAL B CA 1
ATOM 8023 C C . VAL B 1 181 ? 16.475 32.761 94.730 1.00 27.36 181 VAL B C 1
ATOM 8024 O O . VAL B 1 181 ? 15.952 33.841 95.018 1.00 27.99 181 VAL B O 1
ATOM 8037 N N . VAL B 1 182 ? 16.583 31.756 95.591 1.00 25.93 182 VAL B N 1
ATOM 8038 C CA . VAL B 1 182 ? 16.323 31.921 97.015 1.00 26.89 182 VAL B CA 1
ATOM 8039 C C . VAL B 1 182 ? 17.587 31.494 97.755 1.00 26.83 182 VAL B C 1
ATOM 8040 O O . VAL B 1 182 ? 17.981 30.330 97.696 1.00 27.48 182 VAL B O 1
ATOM 8053 N N . TRP B 1 183 ? 18.230 32.444 98.431 1.00 26.99 183 TRP B N 1
ATOM 8054 C CA . TRP B 1 183 ? 19.485 32.176 99.131 1.00 26.46 183 TRP B CA 1
ATOM 8055 C C . TRP B 1 183 ? 19.251 31.826 100.591 1.00 26.01 183 TRP B C 1
ATOM 8056 O O . TRP B 1 183 ? 18.330 32.343 101.228 1.00 26.11 183 TRP B O 1
ATOM 8077 N N . GLY B 1 184 ? 20.120 30.978 101.125 1.00 25.56 184 GLY B N 1
ATOM 8078 C CA . GLY B 1 184 ? 20.258 30.816 102.562 1.00 25.52 184 GLY B CA 1
ATOM 8079 C C . GLY B 1 184 ? 19.382 29.779 103.238 1.00 25.13 184 GLY B C 1
ATOM 8080 O O . GLY B 1 184 ? 19.305 28.620 102.820 1.00 24.25 184 GLY B O 1
ATOM 8084 N N . ASN B 1 185 ? 18.727 30.216 104.309 1.00 26.02 185 ASN B N 1
ATOM 8085 C CA . ASN B 1 185 ? 17.962 29.336 105.184 1.00 26.16 185 ASN B CA 1
ATOM 8086 C C . ASN B 1 185 ? 16.502 29.247 104.771 1.00 25.97 185 ASN B C 1
ATOM 8087 O O . ASN B 1 185 ? 15.917 30.233 104.312 1.00 25.48 185 ASN B O 1
ATOM 8098 N N . HIS B 1 186 ? 15.912 28.067 104.931 1.00 25.70 186 HIS B N 1
ATOM 8099 C CA . HIS B 1 186 ? 14.471 27.921 104.769 1.00 26.75 186 HIS B CA 1
ATOM 8100 C C . HIS B 1 186 ? 13.786 28.432 106.029 1.00 27.79 186 HIS B C 1
ATOM 8101 O O . HIS B 1 186 ? 13.419 27.661 106.917 1.00 28.61 186 HIS B O 1
ATOM 8116 N N . SER B 1 187 ? 13.637 29.747 106.096 1.00 28.24 187 SER B N 1
ATOM 8117 C CA . SER B 1 187 ? 13.087 30.422 107.261 1.00 29.46 187 SER B CA 1
ATOM 8118 C C . SER B 1 187 ? 12.734 31.833 106.830 1.00 30.96 187 SER B C 1
ATOM 8119 O O . SER B 1 187 ? 12.851 32.165 105.653 1.00 30.72 187 SER B O 1
ATOM 8127 N N . ASN B 1 188 ? 12.314 32.672 107.769 1.00 33.10 188 ASN B N 1
ATOM 8128 C CA . ASN B 1 188 ? 11.958 34.046 107.419 1.00 34.81 188 ASN B CA 1
ATOM 8129 C C . ASN B 1 188 ? 13.169 34.907 107.053 1.00 33.63 188 ASN B C 1
ATOM 8130 O O . ASN B 1 188 ? 13.004 36.046 106.611 1.00 34.12 188 ASN B O 1
ATOM 8141 N N . THR B 1 189 ? 14.378 34.371 107.229 1.00 32.84 189 THR B N 1
ATOM 8142 C CA . THR B 1 189 ? 15.586 35.076 106.797 1.00 32.25 189 THR B CA 1
ATOM 8143 C C . THR B 1 189 ? 16.019 34.655 105.392 1.00 31.39 189 THR B C 1
ATOM 8144 O O . THR B 1 189 ? 17.053 35.100 104.905 1.00 31.47 189 THR B O 1
ATOM 8155 N N . GLN B 1 190 ? 15.231 33.801 104.741 1.00 30.88 190 GLN B N 1
ATOM 8156 C CA . GLN B 1 190 ? 15.499 33.440 103.349 1.00 29.62 190 GLN B CA 1
ATOM 8157 C C . GLN B 1 190 ? 15.572 34.708 102.505 1.00 28.99 190 GLN B C 1
ATOM 8158 O O . GLN B 1 190 ? 14.977 35.730 102.860 1.00 29.23 190 GLN B O 1
ATOM 8172 N N . VAL B 1 191 ? 16.293 34.632 101.390 1.00 28.73 191 VAL B N 1
ATOM 8173 C CA . VAL B 1 191 ? 16.494 35.787 100.519 1.00 28.54 191 VAL B CA 1
ATOM 8174 C C . VAL B 1 191 ? 15.912 35.502 99.143 1.00 28.39 191 VAL B C 1
ATOM 8175 O O . VAL B 1 191 ? 16.604 34.981 98.271 1.00 27.63 191 VAL B O 1
ATOM 8188 N N . PRO B 1 192 ? 14.623 35.814 98.949 1.00 29.06 192 PRO B N 1
ATOM 8189 C CA . PRO B 1 192 ? 14.054 35.692 97.607 1.00 30.16 192 PRO B CA 1
ATOM 8190 C C . PRO B 1 192 ? 14.620 36.797 96.723 1.00 30.66 192 PRO B C 1
ATOM 8191 O O . PRO B 1 192 ? 14.345 37.981 96.945 1.00 31.87 192 PRO B O 1
ATOM 8202 N N . ASP B 1 193 ? 15.420 36.400 95.739 1.00 31.01 193 ASP B N 1
ATOM 8203 C CA . ASP B 1 193 ? 16.236 37.333 94.970 1.00 31.07 193 ASP B CA 1
ATOM 8204 C C . ASP B 1 193 ? 15.938 37.206 93.484 1.00 32.16 193 ASP B C 1
ATOM 8205 O O . ASP B 1 193 ? 16.288 36.201 92.857 1.00 32.71 193 ASP B O 1
ATOM 8214 N N . VAL B 1 194 ? 15.291 38.227 92.929 1.00 32.93 194 VAL B N 1
ATOM 8215 C CA . VAL B 1 194 ? 14.969 38.250 91.506 1.00 33.27 194 VAL B CA 1
ATOM 8216 C C . VAL B 1 194 ? 15.799 39.293 90.762 1.00 33.65 194 VAL B C 1
ATOM 8217 O O . VAL B 1 194 ? 15.428 39.722 89.676 1.00 33.79 194 VAL B O 1
ATOM 8230 N N . SER B 1 195 ? 16.941 39.668 91.334 1.00 34.77 195 SER B N 1
ATOM 8231 C CA . SER B 1 195 ? 17.806 40.673 90.723 1.00 35.80 195 SER B CA 1
ATOM 8232 C C . SER B 1 195 ? 18.611 40.106 89.554 1.00 36.43 195 SER B C 1
ATOM 8233 O O . SER B 1 195 ? 19.283 40.857 88.839 1.00 36.50 195 SER B O 1
ATOM 8241 N N . HIS B 1 196 ? 18.542 38.786 89.370 1.00 37.21 196 HIS B N 1
ATOM 8242 C CA . HIS B 1 196 ? 19.171 38.126 88.231 1.00 37.32 196 HIS B CA 1
ATOM 8243 C C . HIS B 1 196 ? 18.112 37.544 87.300 1.00 37.20 196 HIS B C 1
ATOM 8244 O O . HIS B 1 196 ? 18.440 36.965 86.264 1.00 38.05 196 HIS B O 1
ATOM 8258 N N . ALA B 1 197 ? 16.842 37.689 87.667 1.00 36.34 197 ALA B N 1
ATOM 8259 C CA . ALA B 1 197 ? 15.778 37.008 86.943 1.00 35.46 197 ALA B CA 1
ATOM 8260 C C . ALA B 1 197 ? 15.435 37.722 85.640 1.00 34.87 197 ALA B C 1
ATOM 8261 O O . ALA B 1 197 ? 15.624 38.934 85.511 1.00 34.37 197 ALA B O 1
ATOM 8268 N N . THR B 1 198 ? 14.948 36.953 84.672 1.00 35.14 198 THR B N 1
ATOM 8269 C CA . THR B 1 198 ? 14.520 37.500 83.393 1.00 35.91 198 THR B CA 1
ATOM 8270 C C . THR B 1 198 ? 13.133 36.992 83.039 1.00 35.62 198 THR B C 1
ATOM 8271 O O . THR B 1 198 ? 12.672 35.977 83.569 1.00 34.25 198 THR B O 1
ATOM 8282 N N . VAL B 1 199 ? 12.487 37.709 82.128 1.00 36.97 199 VAL B N 1
ATOM 8283 C CA . VAL B 1 199 ? 11.174 37.342 81.625 1.00 39.09 199 VAL B CA 1
ATOM 8284 C C . VAL B 1 199 ? 11.197 37.400 80.099 1.00 42.25 199 VAL B C 1
ATOM 8285 O O . VAL B 1 199 ? 11.809 38.295 79.510 1.00 41.61 199 VAL B O 1
ATOM 8298 N N . ASP B 1 200 ? 10.543 36.433 79.464 1.00 45.97 200 ASP B N 1
ATOM 8299 C CA . ASP B 1 200 ? 10.503 36.366 78.010 1.00 50.00 200 ASP B CA 1
ATOM 8300 C C . ASP B 1 200 ? 9.530 37.380 77.434 1.00 53.94 200 ASP B C 1
ATOM 8301 O O . ASP B 1 200 ? 8.381 37.462 77.864 1.00 53.46 200 ASP B O 1
ATOM 8310 N N . LYS B 1 201 ? 10.007 38.151 76.462 1.00 58.65 201 LYS B N 1
ATOM 8311 C CA . LYS B 1 201 ? 9.161 39.066 75.707 1.00 63.58 201 LYS B CA 1
ATOM 8312 C C . LYS B 1 201 ? 8.967 38.496 74.307 1.00 67.06 201 LYS B C 1
ATOM 8313 O O . LYS B 1 201 ? 9.290 37.334 74.060 1.00 67.60 201 LYS B O 1
ATOM 8332 N N A GLU B 1 202 ? 8.444 39.309 73.395 0.48 68.39 202 GLU B N 1
ATOM 8333 N N B GLU B 1 202 ? 8.432 39.314 73.405 0.52 68.60 202 GLU B N 1
ATOM 8334 C CA A GLU B 1 202 ? 8.181 38.854 72.036 0.48 69.55 202 GLU B CA 1
ATOM 8335 C CA B GLU B 1 202 ? 8.180 38.904 72.027 0.52 69.95 202 GLU B CA 1
ATOM 8336 C C A GLU B 1 202 ? 9.469 38.390 71.364 0.48 70.00 202 GLU B C 1
ATOM 8337 C C B GLU B 1 202 ? 9.462 38.401 71.373 0.52 70.21 202 GLU B C 1
ATOM 8338 O O A GLU B 1 202 ? 9.563 37.250 70.906 0.48 70.23 202 GLU B O 1
ATOM 8339 O O B GLU B 1 202 ? 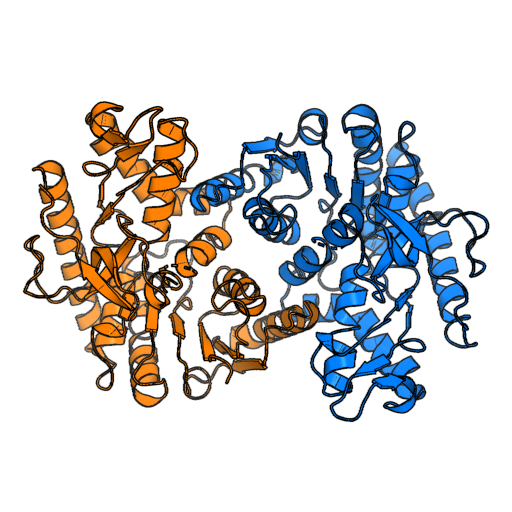9.543 37.251 70.939 0.52 70.46 202 GLU B O 1
ATOM 8362 N N . GLY B 1 203 ? 10.462 39.273 71.311 1.00 69.93 203 GLY B N 1
ATOM 8363 C CA . GLY B 1 203 ? 11.745 38.931 70.724 1.00 69.26 203 GLY B CA 1
ATOM 8364 C C . GLY B 1 203 ? 12.592 38.103 71.671 1.00 68.34 203 GLY B C 1
ATOM 8365 O O . GLY B 1 203 ? 12.653 36.877 71.553 1.00 68.37 203 GLY B O 1
ATOM 8369 N N . GLY B 1 204 ? 13.238 38.782 72.616 1.00 67.06 204 GLY B N 1
ATOM 8370 C CA . GLY B 1 204 ? 14.113 38.139 73.581 1.00 65.26 204 GLY B CA 1
ATOM 8371 C C . GLY B 1 204 ? 13.650 38.355 75.009 1.00 63.33 204 GLY B C 1
ATOM 8372 O O . GLY B 1 204 ? 12.462 38.551 75.264 1.00 63.73 204 GLY B O 1
ATOM 8376 N N . THR B 1 205 ? 14.600 38.328 75.938 1.00 60.98 205 THR B N 1
ATOM 8377 C CA . THR B 1 205 ? 14.292 38.426 77.360 1.00 58.50 205 THR B CA 1
ATOM 8378 C C . THR B 1 205 ? 14.378 39.857 77.875 1.00 55.90 205 THR B C 1
ATOM 8379 O O . THR B 1 205 ? 14.914 40.745 77.210 1.00 55.72 205 THR B O 1
ATOM 8390 N N . LYS B 1 206 ? 13.847 40.056 79.077 1.00 53.59 206 LYS B N 1
ATOM 8391 C CA . LYS B 1 206 ? 13.883 41.339 79.759 1.00 51.61 206 LYS B CA 1
ATOM 8392 C C . LYS B 1 206 ? 14.205 41.093 81.226 1.00 48.50 206 LYS B C 1
ATOM 8393 O O . LYS B 1 206 ? 13.636 40.196 81.846 1.00 46.77 206 LYS B O 1
ATOM 8412 N N . LYS B 1 207 ? 15.122 41.879 81.779 1.00 46.89 207 LYS B N 1
ATOM 8413 C CA . LYS B 1 207 ? 15.453 41.774 83.195 1.00 46.12 207 LYS B CA 1
ATOM 8414 C C . LYS B 1 207 ? 14.243 42.139 84.039 1.00 44.61 207 LYS B C 1
ATOM 8415 O O . LYS B 1 207 ? 13.577 43.137 83.776 1.00 44.36 207 LYS B O 1
ATOM 8434 N N . VAL B 1 208 ? 13.954 41.329 85.052 1.00 43.17 208 VAL B N 1
ATOM 8435 C CA . VAL B 1 208 ? 12.844 41.617 85.950 1.00 42.08 208 VAL B CA 1
ATOM 8436 C C . VAL B 1 208 ? 13.048 42.975 86.628 1.00 41.97 208 VAL B C 1
ATOM 8437 O O . VAL B 1 208 ? 12.089 43.713 86.843 1.00 41.59 208 VAL B O 1
ATOM 8450 N N . SER B 1 209 ? 14.296 43.308 86.944 1.00 42.29 209 SER B N 1
ATOM 8451 C CA . SER B 1 209 ? 14.609 44.578 87.604 1.00 43.79 209 SER B CA 1
ATOM 8452 C C . SER B 1 209 ? 14.316 45.789 86.715 1.00 44.75 209 SER B C 1
ATOM 8453 O O . SER B 1 209 ? 14.218 46.922 87.203 1.00 45.38 209 SER B O 1
ATOM 8461 N N . ASP B 1 210 ? 14.190 45.551 85.413 1.00 45.07 210 ASP B N 1
ATOM 8462 C CA . ASP B 1 210 ? 13.840 46.608 84.469 1.00 45.60 210 ASP B CA 1
ATOM 8463 C C . ASP B 1 210 ? 12.324 46.731 84.296 1.00 45.51 210 ASP B C 1
ATOM 8464 O O . ASP B 1 210 ? 11.838 47.718 83.742 1.00 45.96 210 ASP B O 1
ATOM 8473 N N . ALA B 1 211 ? 11.586 45.737 84.783 1.00 44.96 211 ALA B N 1
ATOM 8474 C CA . ALA B 1 211 ? 10.132 45.695 84.627 1.00 44.43 211 ALA B CA 1
ATOM 8475 C C . ALA B 1 211 ? 9.403 46.146 85.887 1.00 44.50 211 ALA B C 1
ATOM 8476 O O . ALA B 1 211 ? 8.243 46.562 85.826 1.00 45.17 211 ALA B O 1
ATOM 8483 N N . LEU B 1 212 ? 10.082 46.056 87.024 1.00 44.62 212 LEU B N 1
ATOM 8484 C CA . LEU B 1 212 ? 9.467 46.330 88.317 1.00 45.19 212 LEU B CA 1
ATOM 8485 C C . LEU B 1 212 ? 10.403 47.176 89.165 1.00 46.28 212 LEU B C 1
ATOM 8486 O O . LEU B 1 212 ? 11.616 47.142 88.967 1.00 47.00 212 LEU B O 1
ATOM 8502 N N . PRO B 1 213 ? 9.843 47.932 90.121 1.00 46.35 213 PRO B N 1
ATOM 8503 C CA . PRO B 1 213 ? 10.667 48.842 90.919 1.00 46.53 213 PRO B CA 1
ATOM 8504 C C . PRO B 1 213 ? 11.407 48.141 92.054 1.00 46.27 213 PRO B C 1
ATOM 8505 O O . PRO B 1 213 ? 10.965 47.104 92.550 1.00 45.49 213 PRO B O 1
ATOM 8516 N N . LYS B 1 214 ? 12.528 48.731 92.450 1.00 47.22 214 LYS B N 1
ATOM 8517 C CA . LYS B 1 214 ? 13.381 48.205 93.508 1.00 47.62 214 LYS B CA 1
ATOM 8518 C C . LYS B 1 214 ? 12.616 48.007 94.814 1.00 46.36 214 LYS B C 1
ATOM 8519 O O . LYS B 1 214 ? 12.782 46.991 95.492 1.00 45.46 214 LYS B O 1
ATOM 8538 N N . GLU B 1 215 ? 11.780 48.981 95.160 1.00 46.23 215 GLU B N 1
ATOM 8539 C CA . GLU B 1 215 ? 11.012 48.943 96.401 1.00 46.66 215 GLU B CA 1
ATOM 8540 C C . GLU B 1 215 ? 10.189 47.666 96.511 1.00 44.81 215 GLU B C 1
ATOM 8541 O O . GLU B 1 215 ? 10.122 47.048 97.576 1.00 44.59 215 GLU B O 1
ATOM 8553 N N . TYR B 1 216 ? 9.562 47.272 95.410 1.00 42.92 216 TYR B N 1
ATOM 8554 C CA . TYR B 1 216 ? 8.767 46.058 95.399 1.00 41.54 216 TYR B CA 1
ATOM 8555 C C . TYR B 1 216 ? 9.674 44.842 95.492 1.00 40.42 216 TYR B C 1
ATOM 8556 O O . TYR B 1 216 ? 9.463 43.954 96.319 1.00 40.20 216 TYR B O 1
ATOM 8574 N N . LEU B 1 217 ? 10.688 44.806 94.636 1.00 40.49 217 LEU B N 1
ATOM 8575 C CA . LEU B 1 217 ? 11.528 43.620 94.512 1.00 40.61 217 LEU B CA 1
ATOM 8576 C C . LEU B 1 217 ? 12.284 43.309 95.796 1.00 39.82 217 LEU B C 1
ATOM 8577 O O . LEU B 1 217 ? 12.551 42.148 96.087 1.00 39.54 217 LEU B O 1
ATOM 8593 N N . GLU B 1 218 ? 12.616 44.341 96.566 1.00 40.21 218 GLU B N 1
ATOM 8594 C CA . GLU B 1 218 ? 13.407 44.168 97.782 1.00 40.83 218 GLU B CA 1
ATOM 8595 C C . GLU B 1 218 ? 12.571 44.291 99.055 1.00 40.65 218 GLU B C 1
ATOM 8596 O O . GLU B 1 218 ? 13.082 44.096 100.159 1.00 41.07 218 GLU B O 1
ATOM 8608 N N . GLY B 1 219 ? 11.289 44.608 98.901 1.00 40.72 219 GLY B N 1
ATOM 8609 C CA . GLY B 1 219 ? 10.424 44.844 100.043 1.00 40.49 219 GLY B CA 1
ATOM 8610 C C . GLY B 1 219 ? 9.231 43.917 100.075 1.00 39.77 219 GLY B C 1
ATOM 8611 O O . GLY B 1 219 ? 9.308 42.798 100.593 1.00 39.41 219 GLY B O 1
ATOM 8615 N N . GLU B 1 220 ? 8.130 44.393 99.506 1.00 39.86 220 GLU B N 1
ATOM 8616 C CA . GLU B 1 220 ? 6.871 43.659 99.480 1.00 39.04 220 GLU B CA 1
ATOM 8617 C C . GLU B 1 220 ? 7.032 42.225 98.972 1.00 37.51 220 GLU B C 1
ATOM 8618 O O . GLU B 1 220 ? 6.474 41.295 99.550 1.00 38.10 220 GLU B O 1
ATOM 8630 N N . PHE B 1 221 ? 7.793 42.051 97.895 1.00 36.01 221 PHE B N 1
ATOM 8631 C CA . PHE B 1 221 ? 7.971 40.733 97.298 1.00 35.03 221 PHE B CA 1
ATOM 8632 C C . PHE B 1 221 ? 8.663 39.795 98.277 1.00 34.16 221 PHE B C 1
ATOM 8633 O O . PHE B 1 221 ? 8.275 38.638 98.433 1.00 34.23 221 PHE B O 1
ATOM 8650 N N . VAL B 1 222 ? 9.698 40.302 98.934 1.00 33.55 222 VAL B N 1
ATOM 8651 C CA . VAL B 1 222 ? 10.480 39.498 99.863 1.00 34.18 222 VAL B CA 1
ATOM 8652 C C . VAL B 1 222 ? 9.633 39.031 101.042 1.00 33.72 222 VAL B C 1
ATOM 8653 O O . VAL B 1 222 ? 9.652 37.849 101.407 1.00 33.68 222 VAL B O 1
ATOM 8666 N N . GLN B 1 223 ? 8.896 39.962 101.639 1.00 33.64 223 GLN B N 1
ATOM 8667 C CA . GLN B 1 223 ? 8.044 39.641 102.775 1.00 35.31 223 GLN B CA 1
ATOM 8668 C C . GLN B 1 223 ? 6.948 38.656 102.375 1.00 34.12 223 GLN B C 1
ATOM 8669 O O . GLN B 1 223 ? 6.607 37.756 103.139 1.00 34.39 223 GLN B O 1
ATOM 8683 N N . LYS B 1 224 ? 6.416 38.827 101.168 1.00 33.07 224 LYS B N 1
ATOM 8684 C CA . LYS B 1 224 ? 5.368 37.961 100.647 1.00 32.94 224 LYS B CA 1
ATOM 8685 C C . LYS B 1 224 ? 5.847 36.504 100.599 1.00 31.42 224 LYS B C 1
ATOM 8686 O O . LYS B 1 224 ? 5.159 35.590 101.067 1.00 31.25 224 LYS B O 1
ATOM 8705 N N . ILE B 1 225 ? 7.034 36.283 100.044 1.00 30.65 225 ILE B N 1
ATOM 8706 C CA . ILE B 1 225 ? 7.552 34.923 99.912 1.00 29.95 225 ILE B CA 1
ATOM 8707 C C . ILE B 1 225 ? 7.971 34.358 101.271 1.00 29.84 225 ILE B C 1
ATOM 8708 O O . ILE B 1 225 ? 7.676 33.203 101.586 1.00 29.41 225 ILE B O 1
ATOM 8724 N N . ALA B 1 226 ? 8.650 35.169 102.078 1.00 30.87 226 ALA B N 1
ATOM 8725 C CA . ALA B 1 226 ? 9.132 34.713 103.380 1.00 31.56 226 ALA B CA 1
ATOM 8726 C C . ALA B 1 226 ? 7.985 34.322 104.311 1.00 32.43 226 ALA B C 1
ATOM 8727 O O . ALA B 1 226 ? 8.138 33.440 105.160 1.00 33.55 226 ALA B O 1
ATOM 8734 N N . GLN B 1 227 ? 6.837 34.968 104.133 1.00 32.08 227 GLN B N 1
ATOM 8735 C CA . GLN B 1 227 ? 5.685 34.767 105.008 1.00 32.55 227 GLN B CA 1
ATOM 8736 C C . GLN B 1 227 ? 4.638 33.831 104.419 1.00 30.66 227 GLN B C 1
ATOM 8737 O O . GLN B 1 227 ? 3.601 33.595 105.037 1.00 31.12 227 GLN B O 1
ATOM 8751 N N . ARG B 1 228 ? 4.908 33.292 103.235 1.00 29.14 228 ARG B N 1
ATOM 8752 C CA . ARG B 1 228 ? 3.897 32.540 102.495 1.00 28.08 228 ARG B CA 1
ATOM 8753 C C . ARG B 1 228 ? 3.484 31.268 103.222 1.00 28.14 228 ARG B C 1
ATOM 8754 O O . ARG B 1 228 ? 2.307 30.909 103.231 1.00 27.23 228 ARG B O 1
ATOM 8775 N N . GLY B 1 229 ? 4.452 30.587 103.825 1.00 29.38 229 GLY B N 1
ATOM 8776 C CA . GLY B 1 229 ? 4.175 29.348 104.533 1.00 30.66 229 GLY B CA 1
ATOM 8777 C C . GLY B 1 229 ? 3.207 29.592 105.676 1.00 31.16 229 GLY B C 1
ATOM 8778 O O . GLY B 1 229 ? 2.260 28.828 105.889 1.00 31.27 229 GLY B O 1
ATOM 8782 N N . GLY B 1 230 ? 3.441 30.673 106.409 1.00 30.73 230 GLY B N 1
ATOM 8783 C CA . GLY B 1 230 ? 2.564 31.043 107.499 1.00 31.17 230 GLY B CA 1
ATOM 8784 C C . GLY B 1 230 ? 1.180 31.422 107.010 1.00 31.58 230 GLY B C 1
ATOM 8785 O O . GLY B 1 230 ? 0.186 31.159 107.686 1.00 32.10 230 GLY B O 1
ATOM 8789 N N . ALA B 1 231 ? 1.112 32.034 105.830 1.00 31.17 231 ALA B N 1
ATOM 8790 C CA . ALA B 1 231 ? -0.163 32.470 105.260 1.00 31.32 231 ALA B CA 1
ATOM 8791 C C . ALA B 1 231 ? -1.023 31.283 104.829 1.00 31.47 231 ALA B C 1
ATOM 8792 O O . ALA B 1 231 ? -2.238 31.269 105.045 1.00 31.63 231 ALA B O 1
ATOM 8799 N N . VAL B 1 232 ? -0.394 30.292 104.209 1.00 30.99 232 VAL B N 1
ATOM 8800 C CA . VAL B 1 232 ? -1.116 29.094 103.790 1.00 31.17 232 VAL B CA 1
ATOM 8801 C C . VAL B 1 232 ? -1.662 28.378 105.014 1.00 32.77 232 VAL B C 1
ATOM 8802 O O . VAL B 1 232 ? -2.825 27.980 105.041 1.00 32.74 232 VAL B O 1
ATOM 8815 N N . ILE B 1 233 ? -0.812 28.224 106.023 1.00 35.06 233 ILE B N 1
ATOM 8816 C CA . ILE B 1 233 ? -1.205 27.597 107.282 1.00 38.20 233 ILE B CA 1
ATOM 8817 C C . ILE B 1 233 ? -2.385 28.321 107.917 1.00 39.53 233 ILE B C 1
ATOM 8818 O O . ILE B 1 233 ? -3.307 27.685 108.427 1.00 39.99 233 ILE B O 1
ATOM 8834 N N . GLU B 1 234 ? -2.347 29.650 107.885 1.00 40.12 234 GLU B N 1
ATOM 8835 C CA . GLU B 1 234 ? -3.405 30.467 108.470 1.00 40.93 234 GLU B CA 1
ATOM 8836 C C . GLU B 1 234 ? -4.717 30.257 107.725 1.00 40.23 234 GLU B C 1
ATOM 8837 O O . GLU B 1 234 ? -5.783 30.198 108.332 1.00 41.28 234 GLU B O 1
ATOM 8849 N N . ALA B 1 235 ? -4.627 30.142 106.405 1.00 38.25 235 ALA B N 1
ATOM 8850 C CA . ALA B 1 235 ? -5.806 29.988 105.565 1.00 36.30 235 ALA B CA 1
ATOM 8851 C C . ALA B 1 235 ? -6.429 28.600 105.708 1.00 35.84 235 ALA B C 1
ATOM 8852 O O . ALA B 1 235 ? -7.633 28.472 105.927 1.00 35.32 235 ALA B O 1
ATOM 8859 N N . ARG B 1 236 ? -5.602 27.566 105.591 1.00 35.87 236 ARG B N 1
ATOM 8860 C CA . ARG B 1 236 ? -6.093 26.190 105.534 1.00 35.77 236 ARG B CA 1
ATOM 8861 C C . ARG B 1 236 ? -6.299 25.570 106.906 1.00 36.73 236 ARG B C 1
ATOM 8862 O O . ARG B 1 236 ? -7.097 24.646 107.058 1.00 36.64 236 ARG B O 1
ATOM 8883 N N . GLY B 1 237 ? -5.579 26.067 107.904 1.00 37.73 237 GLY B N 1
ATOM 8884 C CA . GLY B 1 237 ? -5.558 25.415 109.199 1.00 38.93 237 GLY B CA 1
ATOM 8885 C C . GLY B 1 237 ? -4.852 24.078 109.077 1.00 40.03 237 GLY B C 1
ATOM 8886 O O . GLY B 1 237 ? -5.153 23.127 109.801 1.00 40.34 237 GLY B O 1
ATOM 8890 N N . ALA B 1 238 ? -3.908 24.013 108.142 1.00 40.33 238 ALA B N 1
ATOM 8891 C CA . ALA B 1 238 ? -3.143 22.803 107.878 1.00 41.13 238 ALA B CA 1
ATOM 8892 C C . ALA B 1 238 ? -1.894 23.169 107.079 1.00 40.94 238 ALA B C 1
ATOM 8893 O O . ALA B 1 238 ? -1.752 24.303 106.623 1.00 40.59 238 ALA B O 1
ATOM 8900 N N . SER B 1 239 ? -0.997 22.205 106.899 1.00 40.94 239 SER B N 1
ATOM 8901 C CA . SER B 1 239 ? 0.266 22.454 106.206 1.00 39.47 239 SER B CA 1
ATOM 8902 C C . SER B 1 239 ? 0.075 22.626 104.700 1.00 36.28 239 SER B C 1
ATOM 8903 O O . SER B 1 239 ? -0.963 22.262 104.150 1.00 36.00 239 SER B O 1
ATOM 8911 N N . SER B 1 240 ? 1.088 23.183 104.044 1.00 34.08 240 SER B N 1
ATOM 8912 C CA . SER B 1 240 ? 1.095 23.326 102.591 1.00 32.44 240 SER B CA 1
ATOM 8913 C C . SER B 1 240 ? 1.509 22.012 101.932 1.00 30.87 240 SER B C 1
ATOM 8914 O O . SER B 1 240 ? 2.582 21.915 101.334 1.00 32.13 240 SER B O 1
ATOM 8922 N N . ALA B 1 241 ? 0.645 21.013 102.014 1.00 28.08 241 ALA B N 1
ATOM 8923 C CA . ALA B 1 241 ? 1.028 19.651 101.671 1.00 25.29 241 ALA B CA 1
ATOM 8924 C C . ALA B 1 241 ? 1.301 19.429 100.182 1.00 22.93 241 ALA B C 1
ATOM 8925 O O . ALA B 1 241 ? 2.403 19.033 99.804 1.00 22.06 241 ALA B O 1
ATOM 8932 N N . ALA B 1 242 ? 0.304 19.667 99.337 1.00 22.06 242 ALA B N 1
ATOM 8933 C CA . ALA B 1 242 ? 0.450 19.379 97.911 1.00 20.92 242 ALA B CA 1
ATOM 8934 C C . ALA B 1 242 ? 1.551 20.219 97.268 1.00 19.93 242 ALA B C 1
ATOM 8935 O O . ALA B 1 242 ? 2.322 19.716 96.447 1.00 20.18 242 ALA B O 1
ATOM 8942 N N . SER B 1 243 ? 1.647 21.490 97.641 1.00 19.41 243 SER B N 1
ATOM 8943 C CA . SER B 1 243 ? 2.654 22.342 97.030 1.00 18.59 243 SER B CA 1
ATOM 8944 C C . SER B 1 243 ? 4.059 21.973 97.519 1.00 18.70 243 SER B C 1
ATOM 8945 O O . SER B 1 243 ? 5.018 22.047 96.761 1.00 19.90 243 SER B O 1
ATOM 8953 N N . ALA B 1 244 ? 4.170 21.546 98.774 1.00 19.00 244 ALA B N 1
ATOM 8954 C CA . ALA B 1 244 ? 5.452 21.076 99.315 1.00 18.89 244 ALA B CA 1
ATOM 8955 C C . ALA B 1 244 ? 5.882 19.757 98.674 1.00 18.60 244 ALA B C 1
ATOM 8956 O O . ALA B 1 244 ? 7.047 19.588 98.319 1.00 18.64 244 ALA B O 1
ATOM 8963 N N . ALA B 1 245 ? 4.943 18.825 98.544 1.00 17.78 245 ALA B N 1
ATOM 8964 C CA . ALA B 1 245 ? 5.211 17.558 97.873 1.00 18.31 245 ALA B CA 1
ATOM 8965 C C . ALA B 1 245 ? 5.657 17.809 96.437 1.00 18.81 245 ALA B C 1
ATOM 8966 O O . ALA B 1 245 ? 6.607 17.182 95.959 1.00 19.01 245 ALA B O 1
ATOM 8973 N N . ASN B 1 246 ? 4.983 18.738 95.763 1.00 18.55 246 ASN B N 1
ATOM 8974 C CA . ASN B 1 246 ? 5.363 19.113 94.408 1.00 18.49 246 ASN B CA 1
ATOM 8975 C C . ASN B 1 246 ? 6.792 19.639 94.346 1.00 18.64 246 ASN B C 1
ATOM 8976 O O . ASN B 1 246 ? 7.564 19.253 93.468 1.00 19.46 246 ASN B O 1
ATOM 8987 N N . ALA B 1 247 ? 7.134 20.525 95.278 1.00 17.94 247 ALA B N 1
ATOM 8988 C CA . ALA B 1 247 ? 8.467 21.120 95.320 1.00 17.83 247 ALA B CA 1
ATOM 8989 C C . ALA B 1 247 ? 9.522 20.062 95.580 1.00 18.21 247 ALA B C 1
ATOM 8990 O O . ALA B 1 247 ? 10.618 20.112 95.016 1.00 17.53 247 ALA B O 1
ATOM 8997 N N . ALA B 1 248 ? 9.195 19.097 96.435 1.00 17.89 248 ALA B N 1
ATOM 8998 C CA . ALA B 1 248 ? 10.151 18.047 96.762 1.00 17.82 248 ALA B CA 1
ATOM 8999 C C . ALA B 1 248 ? 10.434 17.203 95.529 1.00 17.85 248 ALA B C 1
ATOM 9000 O O . ALA B 1 248 ? 11.579 16.824 95.279 1.00 18.24 248 ALA B O 1
ATOM 9007 N N . LEU B 1 249 ? 9.390 16.908 94.763 1.00 18.63 249 LEU B N 1
ATOM 9008 C CA . LEU B 1 249 ? 9.538 16.153 93.531 1.00 19.57 249 LEU B CA 1
ATOM 9009 C C . LEU B 1 249 ? 10.368 16.923 92.518 1.00 20.88 249 LEU B C 1
ATOM 9010 O O . LEU B 1 249 ? 11.261 16.351 91.892 1.00 21.51 249 LEU B O 1
ATOM 9039 N N B CYS B 1 250 ? 10.080 18.216 92.370 0.54 20.01 250 CYS B N 1
ATOM 9040 C CA B CYS B 1 250 ? 10.841 19.072 91.465 0.54 26.59 250 CYS B CA 1
ATOM 9041 C C B CYS B 1 250 ? 12.317 19.050 91.834 0.54 21.53 250 CYS B C 1
ATOM 9042 O O B CYS B 1 250 ? 13.178 18.870 90.978 0.54 23.64 250 CYS B O 1
ATOM 9050 N N . HIS B 1 251 ? 12.593 19.239 93.118 1.00 19.95 251 HIS B N 1
ATOM 9051 C CA . HIS B 1 251 ? 13.956 19.253 93.618 1.00 19.54 251 HIS B CA 1
ATOM 9052 C C . HIS B 1 251 ? 14.657 17.933 93.285 1.00 19.92 251 HIS B C 1
ATOM 9053 O O . HIS B 1 251 ? 15.754 17.923 92.721 1.00 20.16 251 HIS B O 1
ATOM 9067 N N . MET B 1 252 ? 14.021 16.823 93.632 1.00 19.93 252 MET B N 1
ATOM 9068 C CA . MET B 1 252 ? 14.640 15.515 93.453 1.00 19.94 252 MET B CA 1
ATOM 9069 C C . MET B 1 252 ? 14.825 15.176 91.974 1.00 20.86 252 MET B C 1
ATOM 9070 O O . MET B 1 252 ? 15.843 14.620 91.597 1.00 20.56 252 MET B O 1
ATOM 9084 N N A ARG B 1 253 ? 13.840 15.522 91.152 0.37 21.92 253 ARG B N 1
ATOM 9085 N N B ARG B 1 253 ? 13.834 15.503 91.149 0.63 21.96 253 ARG B N 1
ATOM 9086 C CA A ARG B 1 253 ? 13.902 15.259 89.719 0.37 22.85 253 ARG B CA 1
ATOM 9087 C CA B ARG B 1 253 ? 13.922 15.254 89.712 0.63 22.78 253 ARG B CA 1
ATOM 9088 C C A ARG B 1 253 ? 15.094 15.984 89.091 0.37 22.63 253 ARG B C 1
ATOM 9089 C C B ARG B 1 253 ? 15.131 15.974 89.122 0.63 22.42 253 ARG B C 1
ATOM 9090 O O A ARG B 1 253 ? 15.853 15.398 88.319 0.37 22.72 253 ARG B O 1
ATOM 9091 O O B ARG B 1 253 ? 15.939 15.380 88.409 0.63 22.17 253 ARG B O 1
ATOM 9132 N N . ASP B 1 254 ? 15.260 17.259 89.427 1.00 22.22 254 ASP B N 1
ATOM 9133 C CA . ASP B 1 254 ? 16.370 18.039 88.900 1.00 22.48 254 ASP B CA 1
ATOM 9134 C C . ASP B 1 254 ? 17.710 17.523 89.447 1.00 23.33 254 ASP B C 1
ATOM 9135 O O . ASP B 1 254 ? 18.705 17.469 88.729 1.00 23.67 254 ASP B O 1
ATOM 9144 N N . TRP B 1 255 ? 17.721 17.123 90.713 1.00 23.08 255 TRP B N 1
ATOM 9145 C CA . TRP B 1 255 ? 18.922 16.578 91.347 1.00 23.09 255 TRP B CA 1
ATOM 9146 C C . TRP B 1 255 ? 19.363 15.246 90.723 1.00 23.24 255 TRP B C 1
ATOM 9147 O O . TRP B 1 255 ? 20.558 14.963 90.616 1.00 23.62 255 TRP B O 1
ATOM 9168 N N . LEU B 1 256 ? 18.399 14.429 90.312 1.00 23.20 256 LEU B N 1
ATOM 9169 C CA . LEU B 1 256 ? 18.694 13.096 89.794 1.00 24.99 256 LEU B CA 1
ATOM 9170 C C . LEU B 1 256 ? 19.055 13.111 88.317 1.00 26.46 256 LEU B C 1
ATOM 9171 O O . LEU B 1 256 ? 19.932 12.366 87.881 1.00 27.86 256 LEU B O 1
ATOM 9187 N N . PHE B 1 257 ? 18.368 13.952 87.551 1.00 26.26 257 PHE B N 1
ATOM 9188 C CA . PHE B 1 257 ? 18.430 13.886 86.092 1.00 27.19 257 PHE B CA 1
ATOM 9189 C C . PHE B 1 257 ? 19.093 15.106 85.463 1.00 27.88 257 PHE B C 1
ATOM 9190 O O . PHE B 1 257 ? 19.390 15.113 84.267 1.00 28.47 257 PHE B O 1
ATOM 9207 N N . GLY B 1 258 ? 19.338 16.128 86.272 1.00 27.75 258 GLY B N 1
ATOM 9208 C CA . GLY B 1 258 ? 20.008 17.327 85.803 1.00 28.52 258 GLY B CA 1
ATOM 9209 C C . GLY B 1 258 ? 19.033 18.397 85.358 1.00 29.17 258 GLY B C 1
ATOM 9210 O O . GLY B 1 258 ? 17.870 18.116 85.062 1.00 28.75 258 GLY B O 1
ATOM 9214 N N . THR B 1 259 ? 19.521 19.632 85.313 1.00 30.63 259 THR B N 1
ATOM 9215 C CA . THR B 1 259 ? 18.726 20.775 84.888 1.00 32.19 259 THR B CA 1
ATOM 9216 C C . THR B 1 259 ? 19.040 21.128 83.438 1.00 34.58 259 THR B C 1
ATOM 9217 O O . THR B 1 259 ? 20.142 20.867 82.949 1.00 34.61 259 THR B O 1
ATOM 9228 N N . LYS B 1 260 ? 18.068 21.722 82.754 1.00 36.71 260 LYS B N 1
ATOM 9229 C CA . LYS B 1 260 ? 18.255 22.135 81.369 1.00 39.64 260 LYS B CA 1
ATOM 9230 C C . LYS B 1 260 ? 19.216 23.317 81.329 1.00 40.64 260 LYS B C 1
ATOM 9231 O O . LYS B 1 260 ? 19.372 24.015 82.329 1.00 40.45 260 LYS B O 1
ATOM 9250 N N . PRO B 1 261 ? 19.873 23.539 80.180 1.00 42.16 261 PRO B N 1
ATOM 9251 C CA . PRO B 1 261 ? 20.802 24.672 80.083 1.00 42.98 261 PRO B CA 1
ATOM 9252 C C . PRO B 1 261 ? 20.126 26.000 80.407 1.00 42.84 261 PRO B C 1
ATOM 9253 O O . PRO B 1 261 ? 19.019 26.254 79.935 1.00 42.97 261 PRO B O 1
ATOM 9264 N N . GLY B 1 262 ? 20.780 26.820 81.225 1.00 42.70 262 GLY B N 1
ATOM 9265 C CA . GLY B 1 262 ? 20.250 28.122 81.590 1.00 42.12 262 GLY B CA 1
ATOM 9266 C C . GLY B 1 262 ? 19.342 28.105 82.805 1.00 41.82 262 GLY B C 1
ATOM 9267 O O . GLY B 1 262 ? 19.142 29.137 83.443 1.00 42.43 262 GLY B O 1
ATOM 9271 N N . ASP B 1 263 ? 18.785 26.942 83.131 1.00 40.89 263 ASP B N 1
ATOM 9272 C CA . ASP B 1 263 ? 17.869 26.830 84.265 1.00 39.82 263 ASP B CA 1
ATOM 9273 C C . ASP B 1 263 ? 18.609 26.802 85.598 1.00 37.86 263 ASP B C 1
ATOM 9274 O O . ASP B 1 263 ? 19.542 26.019 85.786 1.00 38.00 263 ASP B O 1
ATOM 9283 N N . TRP B 1 264 ? 18.182 27.663 86.518 1.00 35.40 264 TRP B N 1
ATOM 9284 C CA . TRP B 1 264 ? 18.678 27.648 87.887 1.00 32.95 264 TRP B CA 1
ATOM 9285 C C . TRP B 1 264 ? 17.633 27.053 88.807 1.00 30.55 264 TRP B C 1
ATOM 9286 O O . TRP B 1 264 ? 16.434 27.271 88.627 1.00 30.26 264 TRP B O 1
ATOM 9307 N N . VAL B 1 265 ? 18.094 26.318 89.808 1.00 28.99 265 VAL B N 1
ATOM 9308 C CA . VAL B 1 265 ? 17.217 25.823 90.857 1.00 27.04 265 VAL B CA 1
ATOM 9309 C C . VAL B 1 265 ? 17.882 26.084 92.194 1.00 25.43 265 VAL B C 1
ATOM 9310 O O . VAL B 1 265 ? 19.090 25.905 92.343 1.00 25.33 265 VAL B O 1
ATOM 9323 N N . SER B 1 266 ? 17.093 26.544 93.154 1.00 23.94 266 SER B N 1
ATOM 9324 C CA . SER B 1 266 ? 17.594 26.805 94.489 1.00 22.35 266 SER B CA 1
ATOM 9325 C C . SER B 1 266 ? 17.636 25.494 95.252 1.00 21.84 266 SER B C 1
ATOM 9326 O O . SER B 1 266 ? 16.663 24.745 95.268 1.00 22.46 266 SER B O 1
ATOM 9334 N N . MET B 1 267 ? 18.789 25.219 95.850 1.00 22.02 267 MET B N 1
ATOM 9335 C CA . MET B 1 267 ? 18.996 24.019 96.636 1.00 22.62 267 MET B CA 1
ATOM 9336 C C . MET B 1 267 ? 19.829 24.384 97.849 1.00 21.94 267 MET B C 1
ATOM 9337 O O . MET B 1 267 ? 20.862 25.044 97.719 1.00 22.02 267 MET B O 1
ATOM 9351 N N . GLY B 1 268 ? 19.378 23.958 99.022 1.00 21.42 268 GLY B N 1
ATOM 9352 C CA . GLY B 1 268 ? 20.189 24.034 100.223 1.00 21.99 268 GLY B CA 1
ATOM 9353 C C . GLY B 1 268 ? 21.219 22.925 100.206 1.00 23.10 268 GLY B C 1
ATOM 9354 O O . GLY B 1 268 ? 20.866 21.745 100.258 1.00 23.14 268 GLY B O 1
ATOM 9358 N N . ILE B 1 269 ? 22.492 23.300 100.123 1.00 23.56 269 ILE B N 1
ATOM 9359 C CA . ILE B 1 269 ? 23.569 22.329 100.007 1.00 24.59 269 ILE B CA 1
ATOM 9360 C C . ILE B 1 269 ? 24.700 22.652 100.972 1.00 24.17 269 ILE B C 1
ATOM 9361 O O . ILE B 1 269 ? 24.828 23.795 101.425 1.00 23.87 269 ILE B O 1
ATOM 9377 N N . PRO B 1 270 ? 25.525 21.643 101.294 1.00 24.64 270 PRO B N 1
ATOM 9378 C CA . PRO B 1 270 ? 26.729 21.888 102.096 1.00 25.33 270 PRO B CA 1
ATOM 9379 C C . PRO B 1 270 ? 27.587 22.958 101.438 1.00 27.48 270 PRO B C 1
ATOM 9380 O O . PRO B 1 270 ? 27.827 22.893 100.234 1.00 28.54 270 PRO B O 1
ATOM 9391 N N . VAL B 1 271 ? 28.014 23.950 102.212 1.00 28.32 271 VAL B N 1
ATOM 9392 C CA . VAL B 1 271 ? 28.796 25.059 101.670 1.00 28.46 271 VAL B CA 1
ATOM 9393 C C . VAL B 1 271 ? 30.222 24.594 101.373 1.00 29.25 271 VAL B C 1
ATOM 9394 O O . VAL B 1 271 ? 30.920 24.157 102.279 1.00 29.39 271 VAL B O 1
ATOM 9407 N N . PRO B 1 272 ? 30.653 24.681 100.101 1.00 30.09 272 PRO B N 1
ATOM 9408 C CA . PRO B 1 272 ? 32.044 24.363 99.768 1.00 31.21 272 PRO B CA 1
ATOM 9409 C C . PRO B 1 272 ? 32.914 25.596 99.950 1.00 32.98 272 PRO B C 1
ATOM 9410 O O . PRO B 1 272 ? 32.423 26.714 99.773 1.00 33.77 272 PRO B O 1
ATOM 9421 N N . GLU B 1 273 ? 34.180 25.407 100.306 1.00 34.28 273 GLU B N 1
ATOM 9422 C CA . GLU B 1 273 ? 35.063 26.539 100.571 1.00 37.45 273 GLU B CA 1
ATOM 9423 C C . GLU B 1 273 ? 35.275 27.389 99.321 1.00 38.40 273 GLU B C 1
ATOM 9424 O O . GLU B 1 273 ? 35.524 28.593 99.414 1.00 39.25 273 GLU B O 1
ATOM 9436 N N . GLY B 1 274 ? 35.148 26.768 98.153 1.00 38.80 274 GLY B N 1
ATOM 9437 C CA . GLY B 1 274 ? 35.378 27.458 96.896 1.00 40.08 274 GLY B CA 1
ATOM 9438 C C . GLY B 1 274 ? 34.191 28.227 96.337 1.00 41.05 274 GLY B C 1
ATOM 9439 O O . GLY B 1 274 ? 34.265 28.746 95.221 1.00 41.74 274 GLY B O 1
ATOM 9443 N N . ASN B 1 275 ? 33.097 28.312 97.089 1.00 40.55 275 ASN B N 1
ATOM 9444 C CA . ASN B 1 275 ? 31.928 29.036 96.604 1.00 40.09 275 ASN B CA 1
ATOM 9445 C C . ASN B 1 275 ? 32.290 30.510 96.435 1.00 41.12 275 ASN B C 1
ATOM 9446 O O . ASN B 1 275 ? 33.038 31.060 97.243 1.00 40.91 275 ASN B O 1
ATOM 9457 N N . PRO B 1 276 ? 31.776 31.154 95.376 1.00 42.31 276 PRO B N 1
ATOM 9458 C CA . PRO B 1 276 ? 32.268 32.499 95.075 1.00 42.62 276 PRO B CA 1
ATOM 9459 C C . PRO B 1 276 ? 31.483 33.614 95.757 1.00 41.27 276 PRO B C 1
ATOM 9460 O O . PRO B 1 276 ? 31.631 34.768 95.352 1.00 41.90 276 PRO B O 1
ATOM 9471 N N . TYR B 1 277 ? 30.682 33.289 96.768 1.00 39.80 277 TYR B N 1
ATOM 9472 C CA . TYR B 1 277 ? 29.822 34.286 97.409 1.00 38.64 277 TYR B CA 1
ATOM 9473 C C . TYR B 1 277 ? 30.165 34.483 98.881 1.00 39.25 277 TYR B C 1
ATOM 9474 O O . TYR B 1 277 ? 29.374 35.038 99.648 1.00 40.30 277 TYR B O 1
ATOM 9492 N N . GLY B 1 278 ? 31.353 34.027 99.265 1.00 38.58 278 GLY B N 1
ATOM 9493 C CA . GLY B 1 278 ? 31.907 34.327 100.569 1.00 38.98 278 GLY B CA 1
ATOM 9494 C C . GLY B 1 278 ? 31.228 33.656 101.741 1.00 38.99 278 GLY B C 1
ATOM 9495 O O . GLY B 1 278 ? 31.481 34.020 102.889 1.00 39.53 278 GLY B O 1
ATOM 9499 N N . ILE B 1 279 ? 30.364 32.683 101.469 1.00 37.73 279 ILE B N 1
ATOM 9500 C CA . ILE B 1 279 ? 29.713 31.951 102.548 1.00 36.54 279 ILE B CA 1
ATOM 9501 C C . ILE B 1 279 ? 30.732 31.015 103.178 1.00 36.32 279 ILE B C 1
ATOM 9502 O O . ILE B 1 279 ? 31.462 30.315 102.476 1.00 35.70 279 ILE B O 1
ATOM 9518 N N . LYS B 1 280 ? 30.782 31.001 104.505 1.00 36.55 280 LYS B N 1
ATOM 9519 C CA . LYS B 1 280 ? 31.728 30.143 105.201 1.00 36.81 280 LYS B CA 1
ATOM 9520 C C . LYS B 1 280 ? 31.250 28.689 105.201 1.00 35.30 280 LYS B C 1
ATOM 9521 O O . LYS B 1 280 ? 30.051 28.423 105.320 1.00 34.61 280 LYS B O 1
ATOM 9540 N N . PRO B 1 281 ? 32.184 27.737 105.045 1.00 34.58 281 PRO B N 1
ATOM 9541 C CA . PRO B 1 281 ? 31.809 26.324 105.177 1.00 33.78 281 PRO B CA 1
ATOM 9542 C C . PRO B 1 281 ? 31.262 26.032 106.569 1.00 32.90 281 PRO B C 1
ATOM 9543 O O . PRO B 1 281 ? 31.571 26.778 107.497 1.00 34.26 281 PRO B O 1
ATOM 9554 N N . GLY B 1 282 ? 30.444 24.992 106.704 1.00 32.45 282 GLY B N 1
ATOM 9555 C CA . GLY B 1 282 ? 29.970 24.559 108.007 1.00 31.60 282 GLY B CA 1
ATOM 9556 C C . GLY B 1 282 ? 28.466 24.612 108.198 1.00 30.86 282 GLY B C 1
ATOM 9557 O O . GLY B 1 282 ? 27.974 24.261 109.269 1.00 31.14 282 GLY B O 1
ATOM 9561 N N . VAL B 1 283 ? 27.736 25.052 107.176 1.00 30.28 283 VAL B N 1
ATOM 9562 C CA . VAL B 1 283 ? 26.272 25.028 107.216 1.00 29.57 283 VAL B CA 1
ATOM 9563 C C . VAL B 1 283 ? 25.700 24.506 105.900 1.00 28.77 283 VAL B C 1
ATOM 9564 O O . VAL B 1 283 ? 26.427 24.330 104.922 1.00 29.39 283 VAL B O 1
ATOM 9577 N N . ILE B 1 284 ? 24.397 24.239 105.899 1.00 27.14 284 ILE B N 1
ATOM 9578 C CA . ILE B 1 284 ? 23.656 23.967 104.673 1.00 26.68 284 ILE B CA 1
ATOM 9579 C C . ILE B 1 284 ? 23.009 25.283 104.254 1.00 26.11 284 ILE B C 1
ATOM 9580 O O . ILE B 1 284 ? 22.269 25.886 105.025 1.00 27.31 284 ILE B O 1
ATOM 9596 N N . TYR B 1 285 ? 23.298 25.727 103.037 1.00 25.29 285 TYR B N 1
ATOM 9597 C CA . TYR B 1 285 ? 22.953 27.074 102.594 1.00 25.42 285 TYR B CA 1
ATOM 9598 C C . TYR B 1 285 ? 22.383 26.984 101.187 1.00 25.41 285 TYR B C 1
ATOM 9599 O O . TYR B 1 285 ? 22.942 26.298 100.330 1.00 24.89 285 TYR B O 1
ATOM 9617 N N . SER B 1 286 ? 21.260 27.656 100.949 1.00 25.47 286 SER B N 1
ATOM 9618 C CA . SER B 1 286 ? 20.655 27.632 99.629 1.00 24.78 286 SER B CA 1
ATOM 9619 C C . SER B 1 286 ? 21.378 28.557 98.649 1.00 25.36 286 SER B C 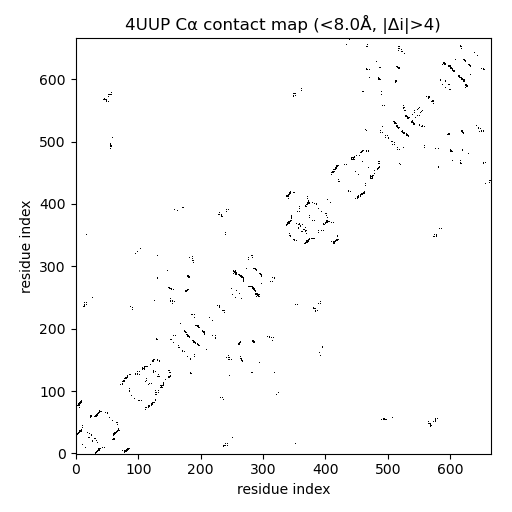1
ATOM 9620 O O . SER B 1 286 ? 21.620 29.736 98.935 1.00 24.84 286 SER B O 1
ATOM 9628 N N . PHE B 1 287 ? 21.732 27.985 97.501 1.00 25.99 287 PHE B N 1
ATOM 9629 C CA . PHE B 1 287 ? 22.423 28.693 96.434 1.00 26.47 287 PHE B CA 1
ATOM 9630 C C . PHE B 1 287 ? 21.658 28.478 95.148 1.00 26.26 287 PHE B C 1
ATOM 9631 O O . PHE B 1 287 ? 20.930 27.487 95.011 1.00 26.63 287 PHE B O 1
ATOM 9648 N N . PRO B 1 288 ? 21.845 29.382 94.180 1.00 26.50 288 PRO B N 1
ATOM 9649 C CA . PRO B 1 288 ? 21.402 29.073 92.825 1.00 26.10 288 PRO B CA 1
ATOM 9650 C C . PRO B 1 288 ? 22.287 27.976 92.271 1.00 26.57 288 PRO B C 1
ATOM 9651 O O . PRO B 1 288 ? 23.505 28.124 92.308 1.00 26.65 288 PRO B O 1
ATOM 9662 N N . CYS B 1 289 ? 21.688 26.888 91.795 1.00 27.04 289 CYS B N 1
ATOM 9663 C CA . CYS B 1 289 ? 22.453 25.745 91.316 1.00 27.55 289 CYS B CA 1
ATOM 9664 C C . CYS B 1 289 ? 21.996 25.287 89.950 1.00 28.88 289 CYS B C 1
ATOM 9665 O O . CYS B 1 289 ? 20.847 25.509 89.548 1.00 29.14 289 CYS B O 1
ATOM 9673 N N . THR B 1 290 ? 22.918 24.635 89.254 1.00 29.97 290 THR B N 1
ATOM 9674 C CA . THR B 1 290 ? 22.595 23.790 88.122 1.00 30.08 290 THR B CA 1
ATOM 9675 C C . THR B 1 290 ? 22.958 22.370 88.533 1.00 29.51 290 THR B C 1
ATOM 9676 O O . THR B 1 290 ? 23.680 22.167 89.511 1.00 29.25 290 THR B O 1
ATOM 9687 N N . VAL B 1 291 ? 22.445 21.394 87.795 1.00 28.97 291 VAL B N 1
ATOM 9688 C CA . VAL B 1 291 ? 22.793 19.995 88.017 1.00 29.17 291 VAL B CA 1
ATOM 9689 C C . VAL B 1 291 ? 23.098 19.377 86.662 1.00 31.03 291 VAL B C 1
ATOM 9690 O O . VAL B 1 291 ? 22.299 19.500 85.737 1.00 31.15 291 VAL B O 1
ATOM 9703 N N . ASP B 1 292 ? 24.257 18.734 86.530 1.00 33.23 292 ASP B N 1
ATOM 9704 C CA . ASP B 1 292 ? 24.613 18.115 85.254 1.00 36.11 292 ASP B CA 1
ATOM 9705 C C . ASP B 1 292 ? 23.949 16.747 85.127 1.00 38.32 292 ASP B C 1
ATOM 9706 O O . ASP B 1 292 ? 23.294 16.278 86.060 1.00 37.59 292 ASP B O 1
ATOM 9715 N N . LYS B 1 293 ? 24.114 16.111 83.972 1.00 41.23 293 LYS B N 1
ATOM 9716 C CA . LYS B 1 293 ? 23.404 14.869 83.688 1.00 43.48 293 LYS B CA 1
ATOM 9717 C C . LYS B 1 293 ? 23.893 13.705 84.545 1.00 42.40 293 LYS B C 1
ATOM 9718 O O . LYS B 1 293 ? 23.275 12.643 84.562 1.00 42.52 293 LYS B O 1
ATOM 9737 N N . ASP B 1 294 ? 24.998 13.913 85.256 1.00 41.56 294 ASP B N 1
ATOM 9738 C CA . ASP B 1 294 ? 25.509 12.923 86.200 1.00 41.26 294 ASP B CA 1
ATOM 9739 C C . ASP B 1 294 ? 24.903 13.121 87.589 1.00 38.93 294 ASP B C 1
ATOM 9740 O O . ASP B 1 294 ? 25.171 12.347 88.507 1.00 38.67 294 ASP B O 1
ATOM 9749 N N . GLY B 1 295 ? 24.088 14.159 87.741 1.00 36.88 295 GLY B N 1
ATOM 9750 C CA . GLY B 1 295 ? 23.465 14.454 89.018 1.00 35.57 295 GLY B CA 1
ATOM 9751 C C . GLY B 1 295 ? 24.363 15.228 89.968 1.00 34.53 295 GLY B C 1
ATOM 9752 O O . GLY B 1 295 ? 24.095 15.290 91.169 1.00 33.58 295 GLY B O 1
ATOM 9756 N N . LYS B 1 296 ? 25.429 15.821 89.434 1.00 34.33 296 LYS B N 1
ATOM 9757 C CA . LYS B 1 296 ? 26.340 16.624 90.239 1.00 33.54 296 LYS B CA 1
ATOM 9758 C C . LYS B 1 296 ? 25.877 18.078 90.289 1.00 31.70 296 LYS B C 1
ATOM 9759 O O . LYS B 1 296 ? 25.585 18.687 89.262 1.00 31.88 296 LYS B O 1
ATOM 9778 N N . VAL B 1 297 ? 25.831 18.623 91.499 1.00 30.11 297 VAL B N 1
ATOM 9779 C CA . VAL B 1 297 ? 25.363 19.977 91.731 1.00 31.07 297 VAL B CA 1
ATOM 9780 C C . VAL B 1 297 ? 26.503 20.973 91.551 1.00 30.79 297 VAL B C 1
ATOM 9781 O O . VAL B 1 297 ? 27.630 20.723 91.976 1.00 31.39 297 VAL B O 1
ATOM 9794 N N . HIS B 1 298 ? 26.202 22.099 90.911 1.00 30.64 298 HIS B N 1
ATOM 9795 C CA . HIS B 1 298 ? 27.183 23.160 90.697 1.00 31.58 298 HIS B CA 1
ATOM 9796 C C . HIS B 1 298 ? 26.573 24.500 91.050 1.00 31.41 298 HIS B C 1
ATOM 9797 O O . HIS B 1 298 ? 25.520 24.865 90.527 1.00 32.48 298 HIS B O 1
ATOM 9811 N N . ILE B 1 299 ? 27.231 25.233 91.942 1.00 30.66 299 ILE B N 1
ATOM 9812 C CA . ILE B 1 299 ? 26.773 26.570 92.293 1.00 30.31 299 ILE B CA 1
ATOM 9813 C C . ILE B 1 299 ? 26.993 27.477 91.094 1.00 31.84 299 ILE B C 1
ATOM 9814 O O . ILE B 1 299 ? 28.054 27.450 90.476 1.00 32.45 299 ILE B O 1
ATOM 9830 N N . VAL B 1 300 ? 25.973 28.259 90.754 1.00 33.51 300 VAL B N 1
ATOM 9831 C CA . VAL B 1 300 ? 26.075 29.225 89.669 1.00 35.63 300 VAL B CA 1
ATOM 9832 C C . VAL B 1 300 ? 27.070 30.313 90.054 1.00 38.05 300 VAL B C 1
ATOM 9833 O O . VAL B 1 300 ? 26.962 30.918 91.121 1.00 38.11 300 VAL B O 1
ATOM 9846 N N . GLU B 1 301 ? 28.033 30.563 89.174 1.00 40.78 301 GLU B N 1
ATOM 9847 C CA . GLU B 1 301 ? 29.087 31.533 89.447 1.00 43.49 301 GLU B CA 1
ATOM 9848 C C . GLU B 1 301 ? 28.888 32.820 88.650 1.00 44.23 301 GLU B C 1
ATOM 9849 O O . GLU B 1 301 ? 28.093 32.866 87.709 1.00 43.86 301 GLU B O 1
ATOM 9861 N N . GLY B 1 302 ? 29.601 33.867 89.056 1.00 44.80 302 GLY B N 1
ATOM 9862 C CA . GLY B 1 302 ? 29.652 35.105 88.299 1.00 45.72 302 GLY B CA 1
ATOM 9863 C C . GLY B 1 302 ? 28.485 36.052 88.504 1.00 46.34 302 GLY B C 1
ATOM 9864 O O . GLY B 1 302 ? 28.308 36.984 87.721 1.00 47.04 302 GLY B O 1
ATOM 9868 N N . LEU B 1 303 ? 27.692 35.830 89.547 1.00 45.92 303 LEU B N 1
ATOM 9869 C CA . LEU B 1 303 ? 26.569 36.716 89.836 1.00 46.27 303 LEU B CA 1
ATOM 9870 C C . LEU B 1 303 ? 27.018 37.960 90.595 1.00 47.05 303 LEU B C 1
ATOM 9871 O O . LEU B 1 303 ? 27.754 37.865 91.580 1.00 47.07 303 LEU B O 1
ATOM 9887 N N . GLU B 1 304 ? 26.572 39.124 90.131 1.00 47.39 304 GLU B N 1
ATOM 9888 C CA . GLU B 1 304 ? 26.829 40.368 90.848 1.00 48.35 304 GLU B CA 1
ATOM 9889 C C . GLU B 1 304 ? 25.812 40.528 91.971 1.00 46.36 304 GLU B C 1
ATOM 9890 O O . GLU B 1 304 ? 24.603 40.588 91.738 1.00 46.94 304 GLU B O 1
ATOM 9902 N N . ILE B 1 305 ? 26.323 40.571 93.194 1.00 44.32 305 ILE B N 1
ATOM 9903 C CA . ILE B 1 305 ? 25.498 40.674 94.385 1.00 42.69 305 ILE B CA 1
ATOM 9904 C C . ILE B 1 305 ? 25.466 42.125 94.843 1.00 41.92 305 ILE B C 1
ATOM 9905 O O . ILE B 1 305 ? 26.495 42.679 95.239 1.00 41.85 305 ILE B O 1
ATOM 9921 N N . ASN B 1 306 ? 24.299 42.754 94.781 1.00 41.53 306 ASN B N 1
ATOM 9922 C CA . ASN B 1 306 ? 24.196 44.134 95.230 1.00 41.96 306 ASN B CA 1
ATOM 9923 C C . ASN B 1 306 ? 24.222 44.199 96.756 1.00 41.91 306 ASN B C 1
ATOM 9924 O O . ASN B 1 306 ? 24.152 43.169 97.432 1.00 41.28 306 ASN B O 1
ATOM 9935 N N . ASP B 1 307 ? 24.352 45.410 97.287 1.00 42.04 307 ASP B N 1
ATOM 9936 C CA . ASP B 1 307 ? 24.508 45.605 98.724 1.00 42.57 307 ASP B CA 1
ATOM 9937 C C . ASP B 1 307 ? 23.320 45.074 99.517 1.00 41.65 307 ASP B C 1
ATOM 9938 O O . ASP B 1 307 ? 23.492 44.555 100.617 1.00 41.76 307 ASP B O 1
ATOM 9947 N N . TRP B 1 308 ? 22.115 45.208 98.968 1.00 41.23 308 TRP B N 1
ATOM 9948 C CA . TRP B 1 308 ? 20.925 44.719 99.656 1.00 41.55 308 TRP B CA 1
ATOM 9949 C C . TRP B 1 308 ? 20.938 43.199 99.765 1.00 41.20 308 TRP B C 1
ATOM 9950 O O . TRP B 1 308 ? 20.684 42.645 100.834 1.00 41.75 308 TRP B O 1
ATOM 9971 N N . VAL B 1 309 ? 21.218 42.527 98.653 1.00 40.75 309 VAL B N 1
ATOM 9972 C CA . VAL B 1 309 ? 21.275 41.068 98.640 1.00 40.16 309 VAL B CA 1
ATOM 9973 C C . VAL B 1 309 ? 22.398 40.578 99.548 1.00 40.95 309 VAL B C 1
ATOM 9974 O O . VAL B 1 309 ? 22.225 39.620 100.297 1.00 40.53 309 VAL B O 1
ATOM 9987 N N . ARG B 1 310 ? 23.542 41.253 99.478 1.00 42.65 310 ARG B N 1
ATOM 9988 C CA . ARG B 1 310 ? 24.703 40.911 100.293 1.00 44.68 310 ARG B CA 1
ATOM 9989 C C . ARG B 1 310 ? 24.350 40.917 101.775 1.00 43.27 310 ARG B C 1
ATOM 9990 O O . ARG B 1 310 ? 24.696 39.996 102.509 1.00 42.81 310 ARG B O 1
ATOM 10011 N N . GLU B 1 311 ? 23.668 41.964 102.218 1.00 42.58 311 GLU B N 1
ATOM 10012 C CA . GLU B 1 311 ? 23.317 42.091 103.625 1.00 42.36 311 GLU B CA 1
ATOM 10013 C C . GLU B 1 311 ? 22.343 40.989 104.037 1.00 39.84 311 GLU B C 1
ATOM 10014 O O . GLU B 1 311 ? 22.459 40.425 105.122 1.00 39.75 311 GLU B O 1
ATOM 10026 N N . LYS B 1 312 ? 21.378 40.693 103.172 1.00 38.58 312 LYS B N 1
ATOM 10027 C CA . LYS B 1 312 ? 20.405 39.642 103.453 1.00 37.57 312 LYS B CA 1
ATOM 10028 C C . LYS B 1 312 ? 21.099 38.287 103.530 1.00 37.04 312 LYS B C 1
ATOM 10029 O O . LYS B 1 312 ? 20.794 37.471 104.399 1.00 36.92 312 LYS B O 1
ATOM 10048 N N . MET B 1 313 ? 22.034 38.057 102.614 1.00 37.56 313 MET B N 1
ATOM 10049 C CA . MET B 1 313 ? 22.789 36.811 102.580 1.00 38.14 313 MET B CA 1
ATOM 10050 C C . MET B 1 313 ? 23.606 36.633 103.856 1.00 37.97 313 MET B C 1
ATOM 10051 O O . MET B 1 313 ? 23.755 35.522 104.358 1.00 37.59 313 MET B O 1
ATOM 10065 N N . GLU B 1 314 ? 24.128 37.734 104.382 1.00 38.29 314 GLU B N 1
ATOM 10066 C CA . GLU B 1 314 ? 24.920 37.683 105.601 1.00 39.55 314 GLU B CA 1
ATOM 10067 C C . GLU B 1 314 ? 24.046 37.382 106.809 1.00 39.07 314 GLU B C 1
ATOM 10068 O O . GLU B 1 314 ? 24.433 36.612 107.687 1.00 39.72 314 GLU B O 1
ATOM 10080 N N . ALA B 1 315 ? 22.861 37.983 106.841 1.00 38.14 315 ALA B N 1
ATOM 10081 C CA . ALA B 1 315 ? 21.933 37.789 107.949 1.00 37.17 315 ALA B CA 1
ATOM 10082 C C . ALA B 1 315 ? 21.484 36.336 108.045 1.00 36.73 315 ALA B C 1
ATOM 10083 O O . ALA B 1 315 ? 21.406 35.773 109.136 1.00 36.99 315 ALA B O 1
ATOM 10090 N N . THR B 1 316 ? 21.181 35.732 106.901 1.00 36.35 316 THR B N 1
ATOM 10091 C CA . THR B 1 316 ? 20.691 34.359 106.892 1.00 34.62 316 THR B CA 1
ATOM 10092 C C . THR B 1 316 ? 21.822 33.380 107.219 1.00 34.68 316 THR B C 1
ATOM 10093 O O . THR B 1 316 ? 21.587 32.359 107.856 1.00 33.96 316 THR B O 1
ATOM 10104 N N . GLU B 1 317 ? 23.049 33.707 106.819 1.00 35.31 317 GLU B N 1
ATOM 10105 C CA . GLU B 1 317 ? 24.193 32.892 107.205 1.00 36.53 317 GLU B CA 1
ATOM 10106 C C . GLU B 1 317 ? 24.355 32.916 108.718 1.00 36.93 317 GLU B C 1
ATOM 10107 O O . GLU B 1 317 ? 24.578 31.884 109.345 1.00 37.11 317 GLU B O 1
ATOM 10119 N N . LYS B 1 318 ? 24.246 34.104 109.300 1.00 38.14 318 LYS B N 1
ATOM 10120 C CA . LYS B 1 318 ? 24.380 34.256 110.737 1.00 39.29 318 LYS B CA 1
ATOM 10121 C C . LYS B 1 318 ? 23.324 33.432 111.479 1.00 38.02 318 LYS B C 1
ATOM 10122 O O . LYS B 1 318 ? 23.617 32.830 112.509 1.00 37.91 318 LYS B O 1
ATOM 10141 N N . GLU B 1 319 ? 22.103 33.391 110.951 1.00 36.97 319 GLU B N 1
ATOM 10142 C CA . GLU B 1 319 ? 21.052 32.588 111.565 1.00 36.00 319 GLU B CA 1
ATOM 10143 C C . GLU B 1 319 ? 21.402 31.103 111.480 1.00 35.55 319 GLU B C 1
ATOM 10144 O O . GLU B 1 319 ? 21.247 30.366 112.454 1.00 36.62 319 GLU B O 1
ATOM 10156 N N . LEU B 1 320 ? 21.864 30.667 110.311 1.00 34.18 320 LEU B N 1
ATOM 10157 C CA . LEU B 1 320 ? 22.240 29.268 110.107 1.00 33.51 320 LEU B CA 1
ATOM 10158 C C . LEU B 1 320 ? 23.341 28.838 111.072 1.00 35.01 320 LEU B C 1
ATOM 10159 O O . LEU B 1 320 ? 23.329 27.718 111.584 1.00 35.42 320 LEU B O 1
ATOM 10175 N N . ILE B 1 321 ? 24.293 29.728 111.317 1.00 36.65 321 ILE B N 1
ATOM 10176 C CA . ILE B 1 321 ? 25.361 29.446 112.264 1.00 37.91 321 ILE B CA 1
ATOM 10177 C C . ILE B 1 321 ? 24.788 29.348 113.677 1.00 38.59 321 ILE B C 1
ATOM 10178 O O . ILE B 1 321 ? 25.182 28.481 114.450 1.00 38.60 321 ILE B O 1
ATOM 10194 N N . GLU B 1 322 ? 23.845 30.222 114.009 1.00 39.90 322 GLU B N 1
ATOM 10195 C CA . GLU B 1 322 ? 23.218 30.187 115.328 1.00 41.59 322 GLU B CA 1
ATOM 10196 C C . GLU B 1 322 ? 22.480 28.870 115.568 1.00 40.42 322 GLU B C 1
ATOM 10197 O O . GLU B 1 322 ? 22.600 28.273 116.637 1.00 40.49 322 GLU B O 1
ATOM 10209 N N . GLU B 1 323 ? 21.713 28.426 114.576 1.00 39.07 323 GLU B N 1
ATOM 10210 C CA . GLU B 1 323 ? 20.954 27.184 114.696 1.00 38.02 323 GLU B CA 1
ATOM 10211 C C . GLU B 1 323 ? 21.878 25.986 114.872 1.00 38.02 323 GLU B C 1
ATOM 10212 O O . GLU B 1 323 ? 21.577 25.070 115.636 1.00 38.28 323 GLU B O 1
ATOM 10224 N N . ARG B 1 324 ? 22.998 25.997 114.155 1.00 37.53 324 ARG B N 1
ATOM 10225 C CA . ARG B 1 324 ? 23.978 24.926 114.255 1.00 38.03 324 ARG B CA 1
ATOM 10226 C C . ARG B 1 324 ? 24.493 24.819 115.682 1.00 39.44 324 ARG B C 1
ATOM 10227 O O . ARG B 1 324 ? 24.518 23.734 116.260 1.00 39.36 324 ARG B O 1
ATOM 10248 N N . GLU B 1 325 ? 24.911 25.948 116.245 1.00 41.23 325 GLU B N 1
ATOM 10249 C CA . GLU B 1 325 ? 25.471 25.952 117.591 1.00 43.17 325 GLU B CA 1
ATOM 10250 C C . GLU B 1 325 ? 24.418 25.502 118.597 1.00 43.36 325 GLU B C 1
ATOM 10251 O O . GLU B 1 325 ? 24.717 24.751 119.527 1.00 43.35 325 GLU B O 1
ATOM 10263 N N . THR B 1 326 ? 23.183 25.954 118.400 1.00 43.60 326 THR B N 1
ATOM 10264 C CA . THR B 1 326 ? 22.077 25.545 119.258 1.00 44.14 326 THR B CA 1
ATOM 10265 C C . THR B 1 326 ? 21.839 24.045 119.128 1.00 44.00 326 THR B C 1
ATOM 10266 O O . THR B 1 326 ? 21.583 23.360 120.117 1.00 43.74 326 THR B O 1
ATOM 10277 N N . ALA B 1 327 ? 21.926 23.542 117.900 1.00 44.20 327 ALA B N 1
ATOM 10278 C CA . ALA B 1 327 ? 21.710 22.124 117.632 1.00 44.29 327 ALA B CA 1
ATOM 10279 C C . ALA B 1 327 ? 22.819 21.258 118.227 1.00 45.26 327 ALA B C 1
ATOM 10280 O O . ALA B 1 327 ? 22.552 20.212 118.810 1.00 44.84 327 ALA B O 1
ATOM 10287 N N . PHE B 1 328 ? 24.064 21.689 118.070 1.00 47.40 328 PHE B N 1
ATOM 10288 C CA . PHE B 1 328 ? 25.194 20.930 118.589 1.00 49.85 328 PHE B CA 1
ATOM 10289 C C . PHE B 1 328 ? 25.148 20.826 120.112 1.00 51.53 328 PHE B C 1
ATOM 10290 O O . PHE B 1 328 ? 25.502 19.792 120.675 1.00 51.36 328 PHE B O 1
ATOM 10307 N N . LYS B 1 329 ? 24.707 21.891 120.775 1.00 53.43 329 LYS B N 1
ATOM 10308 C CA . LYS B 1 329 ? 24.626 21.894 122.232 1.00 55.51 329 LYS B CA 1
ATOM 10309 C C . LYS B 1 329 ? 23.593 20.897 122.752 1.00 56.20 329 LYS B C 1
ATOM 10310 O O . LYS B 1 329 ? 23.852 20.178 123.716 1.00 56.26 329 LYS B O 1
ATOM 10329 N N . VAL B 1 330 ? 22.423 20.853 122.121 1.00 56.91 330 VAL B N 1
ATOM 10330 C CA . VAL B 1 330 ? 21.367 19.942 122.560 1.00 57.37 330 VAL B CA 1
ATOM 10331 C C . VAL B 1 330 ? 21.753 18.490 122.272 1.00 57.40 330 VAL B C 1
ATOM 10332 O O . VAL B 1 330 ? 21.375 17.583 123.013 1.00 57.78 330 VAL B O 1
ATOM 10345 N N . LEU B 1 331 ? 22.521 18.275 121.208 1.00 57.16 331 LEU B N 1
ATOM 10346 C CA . LEU B 1 331 ? 22.994 16.937 120.871 1.00 57.16 331 LEU B CA 1
ATOM 10347 C C . LEU B 1 331 ? 24.114 16.490 121.808 1.00 58.21 331 LEU B C 1
ATOM 10348 O O . LEU B 1 331 ? 24.283 15.298 122.060 1.00 57.91 331 LEU B O 1
ATOM 10364 N N . ALA B 1 332 ? 24.872 17.452 122.326 1.00 59.61 332 ALA B N 1
ATOM 10365 C CA . ALA B 1 332 ? 25.984 17.156 123.224 1.00 61.35 332 ALA B CA 1
ATOM 10366 C C . ALA B 1 332 ? 25.518 16.454 124.501 1.00 63.36 332 ALA B C 1
ATOM 10367 O O . ALA B 1 332 ? 26.325 15.871 125.225 1.00 63.72 332 ALA B O 1
ATOM 10374 N N . GLN B 1 333 ? 24.216 16.514 124.766 1.00 65.01 333 GLN B N 1
ATOM 10375 C CA . GLN B 1 333 ? 23.630 15.873 125.938 1.00 66.52 333 GLN B CA 1
ATOM 10376 C C . GLN B 1 333 ? 22.785 14.668 125.531 1.00 66.87 333 GLN B C 1
ATOM 10377 O O . GLN B 1 333 ? 23.283 13.543 125.459 1.00 67.02 333 GLN B O 1
#

Foldseek 3Di:
DAAEEEEEPLLDQQNLLLVLCVCQAVQPRQGAYEYQYEYAPVCLVSVVVSVVVSVVVVRPRYPYYHYYNDLLSRQAQHAEYEAAPFDDDPLDDWLLVSLLVCLVVLLVNLQSNQPGYDLNYAYEYEYTQFFLSQLNSVVNRVNHDQLRTWYFPLLLVVVLLVVLCVVLVHDSVQKADWFWKFGLALLIDGDQQVMWGADPV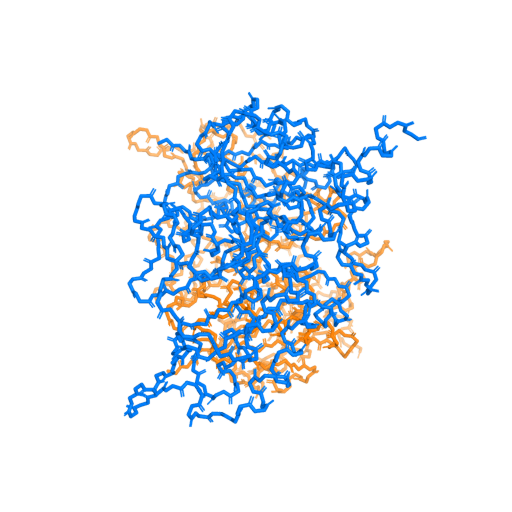GIDRSCVSDPPCCRLDVSSNCSRCVQSVVCNVVVGGPRNSSSVSVSVVSSCLAQWDDPRHWGWIFTQDDVPDAQPQDGDTGMIATWTADRNSDIDGDHDDDQDPSNNVSNVVSSVVRVVSNVVSVVSVVVVVVD/DAAEEEEEVCLDLQNLLLVLCVCQAVFPRQGAHEYQYEYAVVCQVSVVVSVVVSVVVVRPSHPYYHYDNDLLSRAAQHQEYEAADADDQDPPRDLLNRLLRRLVVLLVNLQSNQPGYDLNHAYEYEHPQFFQSQLSSQVNRVNHHQLRTWYFPLLLVVLLLVVLCVVLVHPSVQKADWFWKFGLALLIDGAQQVMWGQDPPGIHRSCVVDPPCCRLPVSSNCSRCVQVVVCVVPVGGPRNSSSVSVSVVSNCLAQWDDPRHWGWIFGQDDPPAPLPQDGDTGMIATWTADRNSGIDGDDDDDQDPSNNVSNVVSSVVRVVSNVSSVVSVVD

Radius of gyration: 26.2 Å; Cα contacts (8 Å, |Δi|>4): 1497; chains: 2; bounding box: 77×70×55 Å

Secondary structure (DSSP, 8-state):
-PEEEEEESTTSHHHHHHHHHHHHTTTTTTS-EEEEEE--GGGHHHHHHHHHHHHHH--TTEEEEEEES-HHHHHTT-SEEEE--SPPP-SS--TTTTHHHHHHHHHHHHHHHHHHS-TT-EEEE-SSSHHHHHHHHHHT-TT--GGGEEE--HHHHHHHHHHHHHHHTS-GGGEE--EEEB-SSTT-EEE-TT-EEEETTEEEEHHHHS-HHHHHTHHHHHHHTHHHHHHHHHTS--HHHHHHHHHHHHHHHHH-PPTT--EEEEEEPPTT-TT-PPSSSEEEEEEEE-TT--EEEPP-----HHHHHHHHHHHHHHHHHHHHHHHHHHHHHH-/--EEEEEESTTSHHHHHHHHHHHHTTTTTTS-EEEEEE--GGGHHHHHHHHHHHHTTT-TTEEEEEEES-HHHHSTT-SEEEE-------TT--HHHHHHHHHHHHHHHHHHHHHHS-TT-EEEE-SSSHHHHHHHHHHT-TTS-GGGEEE--HHHHHHHHHHHHHHHT--GGGEE--EEEB-SSTT-EEE-TT-EEE-SSSEEEHHHHS-HHIIIIIHHHHHHTHHHHHHHHHSS--HHHHHHHHHHHHHHHHH-PPTT--EEEEEEPPTT-TT-PPSSSEEEEEEEE-TT--EEE-------HHHHHHHHHHHHHHHHHHHHHHHHHT-

B-factor: mean 36.84, std 12.6, range [15.19, 113.61]

Nearest PDB structures (foldseek):
  4uup-assembly1_B  TM=9.890E-01  e=1.689E-66  synthetic construct
  5a1t-assembly1_A  TM=9.894E-01  e=1.552E-49  Trichomonas vaginalis
  4uul-assembly1_A  TM=9.618E-01  e=8.218E-48  Trichomonas vaginalis
  7rrl-assembly1_A  TM=9.698E-01  e=2.895E-43  Homo sapiens
  4mdh-assembly1_A  TM=9.745E-01  e=4.851E-42  Sus scrofa